Protein AF-0000000077874328 (afdb_homodimer)

Solvent-accessible surface area (backbone atoms only — not comparable to full-atom values): 28286 Å² total; per-residue (Å²): 129,82,72,70,46,71,46,78,42,67,50,40,63,88,40,41,66,60,52,53,53,50,43,64,73,72,39,84,64,56,68,52,71,66,48,48,51,25,42,26,64,53,54,83,26,50,45,38,25,31,25,40,60,59,56,61,94,85,52,72,69,39,79,43,29,40,36,34,30,30,79,38,52,29,89,78,41,96,56,42,81,51,36,25,76,74,45,77,42,89,77,28,25,27,34,36,51,69,48,75,50,60,41,75,94,58,57,94,67,55,56,68,58,53,50,50,50,52,51,50,52,53,42,53,68,37,80,51,20,30,32,39,34,39,74,40,55,66,82,45,55,70,59,53,50,50,42,48,74,71,65,30,41,80,77,45,79,40,78,54,48,41,73,48,71,82,38,67,35,39,22,34,34,34,40,36,66,28,72,81,35,41,62,46,66,48,71,64,48,47,48,50,48,50,49,49,49,46,50,51,50,49,51,51,52,51,52,51,52,53,53,52,49,55,55,53,54,58,53,58,63,59,64,66,66,69,67,69,70,70,78,76,78,76,77,77,82,76,80,83,68,89,74,85,91,82,72,89,136,127,83,74,70,47,72,45,77,42,68,51,41,62,87,42,41,68,60,52,54,54,50,43,63,72,71,40,84,65,55,67,53,70,66,48,48,51,24,42,27,63,52,53,82,25,50,46,38,26,33,26,39,60,58,56,60,94,85,51,72,68,39,80,43,28,39,34,34,30,32,78,39,50,29,89,78,42,94,57,43,81,51,36,24,76,75,46,76,40,88,75,29,26,28,35,36,50,69,50,76,52,58,42,74,93,60,57,93,67,55,56,69,60,53,52,50,51,52,49,51,52,53,42,53,69,36,80,51,19,28,31,39,34,39,75,39,56,66,82,45,55,71,58,54,52,50,41,46,74,68,64,31,41,79,75,47,77,41,78,52,48,42,76,48,72,82,37,68,37,39,23,33,34,35,39,35,67,27,73,81,36,41,61,45,65,48,72,64,47,48,49,49,49,51,50,51,49,47,50,52,49,49,52,51,52,51,52,52,54,53,52,53,50,54,56,53,54,58,54,58,62,56,63,63,66,68,65,64,68,71,74,79,75,72,86,70,84,70,87,77,77,71,85,79,79,85,85,77,134

Foldseek 3Di:
DPDFDKDKDAAAPVCLVLVQVQCVVWDLDHDDSVVSVCRRVVPQKTKMFIWGPPDPDPDDTHTFWMWIKGKAQLVPDPCVQFWEPCSVPPDAIEIEIDDIDGHPVCPPPCPRVVRVVVVQVVQQVDLRYFKYKYKDWPPPVVVVVVLVVVVWDFDDKAWQPDAGPNDGTIITMTMGTHNPIGGYQDPVRVVVVVVVVVVVVVVVVVVVVVVVVVVVVVVVVVVVPPPPPPPPDDDDDDPDDDDDDDDDD/DPDFDKDKDAAAPVCLVLVQVQCVVWDLDHDDSVVSVCRRVVPQKTKMFIWGPPDPDPDDTHTFWMWIKGKAQLVPDPCVQFWEPCSVPPDAIEIEIDDIDGHPVCPPPCPRVVRVVVVQVVQQVDLRYFKYKYKDFPPPVVVVVVLVVVVWDFDDKAWQPDAGPNDGTIITMTMGTHNPIGGYQDPVRVVVVVVVVVVVVVVVVVVVVVVVVVVVVVVVVVVVPPPPPPPPDDPPDDPPDDDDDDDDD

InterPro domains:
  IPR000182 GNAT domain [PF00583] (61-152)
  IPR000182 GNAT domain [PS51186] (6-179)
  IPR016181 Acyl-CoA N-acyltransferase [SSF55729] (3-179)
  IPR045141 N-alpha-acetyltransferase 60-like [PTHR14744] (3-238)

Sequence (498 aa):
MVNPKICYRPIRPSDFDSLEHIHVKLFPIRYESTFFQDVVNGRDIVSWGAVDSSQPHGQSDQLIGFVTVRIVLAKESEIVDMLGYDSSKSGQTLVYILTLGVVDSYRNHGIASSLIREVIKYASSIPTCRAVYLHVISYNNPAIYLYKKMSFKCIRRLQGFYLINGQQYDSYLFLYYVNGGRAPCSPLELLAAMLSYMRSGFKLVAAKLCKSEDRKMSRWSKCKESHSLVSVTHNKRNLAVEYTGYECVMVNPKICYRPIRPSDFDSLEHIHVKLFPIRYESTFFQDVVNGRDIVSWGAVDSSQPHGQSDQLIGFVTVRIVLAKESEIVDMLGYDSSKSGQTLVYILTLGVVDSYRNHGIASSLIREVIKYASSIPTCRAVYLHVISYNNPAIYLYKKMSFKCIRRLQGFYLINGQQYDSYLFLYYVNGGRAPCSPLELLAAMLSYMRSGFKLVAAKLCKSEDRKMSRWSKCKESHSLVSVTHNKRNLAVEYTGYECV

Organism: Lupinus albus (NCBI:txid3870)

Nearest PDB structures (foldseek):
  6tgx-assembly1_A  TM=9.698E-01  e=3.279E-27  Arabidopsis thaliana
  6th0-assembly1_A  TM=9.554E-01  e=1.810E-26  Arabidopsis thaliana
  6tgx-assembly2_B  TM=9.591E-01  e=5.882E-26  Arabidopsis thaliana
  6th0-assembly2_B  TM=9.396E-01  e=4.091E-24  Arabidopsis thaliana
  5hgz-assembly1_A  TM=8.499E-01  e=3.552E-19  Homo sapiens

Secondary structure (DSSP, 8-state):
-----EEEEE--GGGHHHHHHHHHHH-SS---HHHHHHHHHTSS-EEEEEEE--S-TTS--EEEEEEEEEEEEGGGSTTGGGS-GGGGSTT-EEEEEEEEEE-GGG-SSSHHHHHHHHHHHHHHHSTTEEEEEEEEETT-HHHHHHHHHTT-EEEEEEEEEEEETTEEEEEEEEEEE-TT--PPPPHHHHHHHHHHHHHHHHHHHHHHHHHHHHHHHHHHHHHTGGGGG--------------------/-----EEEEE--GGGHHHHHHHHHHH-SS---HHHHHHHHHTSS-EEEEEEE--S-TTS--EEEEEEEEEEEEGGGSTTGGGS-GGGGSTT-EEEEEEEEEE-GGG-SSSHHHHHHHHHHHHHHHSTTEEEEEEEEETT-HHHHHHHHHTTPEEEEEEEEEEEETTEEEEEEEEEEE-TT--PPPPHHHHHHHHHHHHHHHHHHHHHHHHHHHHHHHHHHHHHHHSGGG--------------------

Structure (mmCIF, N/CA/C/O backbone):
data_AF-0000000077874328-model_v1
#
loop_
_entity.id
_entity.type
_entity.pdbx_description
1 polymer 'N-alpha-acetyltransferase 60'
#
loop_
_atom_site.group_PDB
_atom_site.id
_atom_site.type_symbol
_atom_site.label_atom_id
_atom_site.label_alt_id
_atom_site.label_comp_id
_atom_site.label_asym_id
_atom_site.label_entity_id
_atom_site.label_seq_id
_atom_site.pdbx_PDB_ins_code
_atom_site.Cartn_x
_atom_site.Cartn_y
_atom_site.Cartn_z
_atom_site.occupancy
_atom_site.B_iso_or_equiv
_atom_site.auth_seq_id
_atom_site.auth_comp_id
_atom_site.auth_asym_id
_atom_site.auth_atom_id
_atom_site.pdbx_PDB_model_num
ATOM 1 N N . MET A 1 1 ? -21.094 -35.938 2.199 1 36.81 1 MET A N 1
ATOM 2 C CA . MET A 1 1 ? -20.797 -34.562 1.766 1 36.81 1 MET A CA 1
ATOM 3 C C . MET A 1 1 ? -20.094 -34.562 0.411 1 36.81 1 MET A C 1
ATOM 5 O O . MET A 1 1 ? -19.047 -35.188 0.249 1 36.81 1 MET A O 1
ATOM 9 N N . VAL A 1 2 ? -20.875 -34.5 -0.597 1 47.38 2 VAL A N 1
ATOM 10 C CA . VAL A 1 2 ? -20.328 -34.719 -1.934 1 47.38 2 VAL A CA 1
ATOM 11 C C . VAL A 1 2 ? -19.109 -33.781 -2.146 1 47.38 2 VAL A C 1
ATOM 13 O O . VAL A 1 2 ? -19.141 -32.625 -1.765 1 47.38 2 VAL A O 1
ATOM 16 N N . ASN A 1 3 ? -18.016 -34.312 -2.295 1 63.28 3 ASN A N 1
ATOM 17 C CA . ASN A 1 3 ? -16.781 -33.594 -2.578 1 63.28 3 ASN A CA 1
ATOM 18 C C . ASN A 1 3 ? -16.938 -32.656 -3.791 1 63.28 3 ASN A C 1
ATOM 20 O O . ASN A 1 3 ? -17.328 -33.125 -4.867 1 63.28 3 ASN A O 1
ATOM 24 N N . PRO A 1 4 ? -16.969 -31.406 -3.574 1 74.06 4 PRO A N 1
ATOM 25 C CA . PRO A 1 4 ? -17.172 -30.516 -4.715 1 74.06 4 PRO A CA 1
ATOM 26 C C . PRO A 1 4 ? -16.25 -30.828 -5.887 1 74.06 4 PRO A C 1
ATOM 28 O O . PRO A 1 4 ? -15.117 -31.281 -5.68 1 74.06 4 PRO A O 1
ATOM 31 N N . LYS A 1 5 ? -16.938 -31.062 -7.031 1 88.25 5 LYS A N 1
ATOM 32 C CA . LYS A 1 5 ? -16.141 -31.172 -8.25 1 88.25 5 LYS A CA 1
ATOM 33 C C . LYS A 1 5 ? -15.477 -29.828 -8.594 1 88.25 5 LYS A C 1
ATOM 35 O O . LYS A 1 5 ? -16.156 -28.875 -8.977 1 88.25 5 LYS A O 1
ATOM 40 N N . ILE A 1 6 ? -14.203 -29.797 -8.391 1 93.62 6 ILE A N 1
ATOM 41 C CA . ILE A 1 6 ? -13.469 -28.547 -8.625 1 93.62 6 ILE A CA 1
ATOM 42 C C . ILE A 1 6 ? -12.734 -28.625 -9.961 1 93.62 6 ILE A C 1
ATOM 44 O O . ILE A 1 6 ? -12.047 -29.609 -10.242 1 93.62 6 ILE A O 1
ATOM 48 N N . CYS A 1 7 ? -12.977 -27.672 -10.797 1 94.75 7 CYS A N 1
ATOM 49 C CA . CYS A 1 7 ? -12.281 -27.547 -12.078 1 94.75 7 CYS A CA 1
ATOM 50 C C . CYS A 1 7 ? -11.43 -26.281 -12.117 1 94.75 7 CYS A C 1
ATOM 52 O O . CYS A 1 7 ? -11.766 -25.281 -11.484 1 94.75 7 CYS A O 1
ATOM 54 N N . TYR A 1 8 ? -10.328 -26.391 -12.852 1 96.94 8 TYR A N 1
ATOM 55 C CA . TYR A 1 8 ? -9.43 -25.25 -13.016 1 96.94 8 TYR A CA 1
ATOM 56 C C . TYR A 1 8 ? -9.461 -24.719 -14.445 1 96.94 8 TYR A C 1
ATOM 58 O O . TYR A 1 8 ? -9.453 -25.5 -15.398 1 96.94 8 TYR A O 1
ATOM 66 N N . ARG A 1 9 ? -9.562 -23.438 -14.602 1 97.06 9 ARG A N 1
ATOM 67 C CA . ARG A 1 9 ? -9.625 -22.812 -15.914 1 97.06 9 ARG A CA 1
ATOM 68 C C . ARG A 1 9 ? -9.156 -21.359 -15.859 1 97.06 9 ARG A C 1
ATOM 70 O O . ARG A 1 9 ? -9.078 -20.781 -14.773 1 97.06 9 ARG A O 1
ATOM 77 N N . PRO A 1 10 ? -8.844 -20.781 -17.016 1 98.06 10 PRO A N 1
ATOM 78 C CA . PRO A 1 10 ? -8.602 -19.344 -17.031 1 98.06 10 PRO A CA 1
ATOM 79 C C . PRO A 1 10 ? -9.805 -18.531 -16.547 1 98.06 10 PRO A C 1
ATOM 81 O O . PRO A 1 10 ? -10.953 -18.969 -16.734 1 98.06 10 PRO A O 1
ATOM 84 N N . ILE A 1 11 ? -9.539 -17.453 -15.953 1 98.5 11 ILE A N 1
ATOM 85 C CA . ILE A 1 11 ? -10.602 -16.547 -15.547 1 98.5 11 ILE A CA 1
ATOM 86 C C . ILE A 1 11 ? -11.195 -15.852 -16.766 1 98.5 11 ILE A C 1
ATOM 88 O O . ILE A 1 11 ? -10.461 -15.477 -17.688 1 98.5 11 ILE A O 1
ATOM 92 N N . ARG A 1 12 ? -12.516 -15.688 -16.75 1 97.56 12 ARG A N 1
ATOM 93 C CA . ARG A 1 12 ? -13.242 -15.156 -17.891 1 97.56 12 ARG A CA 1
ATOM 94 C C . ARG A 1 12 ? -13.922 -13.836 -17.547 1 97.56 12 ARG A C 1
ATOM 96 O O . ARG A 1 12 ? -14.086 -13.5 -16.375 1 97.56 12 ARG A O 1
ATOM 103 N N . PRO A 1 13 ? -14.305 -13.055 -18.594 1 98 13 PRO A N 1
ATOM 104 C CA . PRO A 1 13 ? -14.984 -11.781 -18.344 1 98 13 PRO A CA 1
ATOM 105 C C . PRO A 1 13 ? -16.234 -11.938 -17.484 1 98 13 PRO A C 1
ATOM 107 O O . PRO A 1 13 ? -16.547 -11.055 -16.672 1 98 13 PRO A O 1
ATOM 110 N N . SER A 1 14 ? -16.844 -13.07 -17.547 1 96.88 14 SER A N 1
ATOM 111 C CA . SER A 1 14 ? -18.078 -13.297 -16.797 1 96.88 14 SER A CA 1
ATOM 112 C C . SER A 1 14 ? -17.781 -13.477 -15.305 1 96.88 14 SER A C 1
ATOM 114 O O . SER A 1 14 ? -18.688 -13.438 -14.477 1 96.88 14 SER A O 1
ATOM 116 N N . ASP A 1 15 ? -16.5 -13.578 -14.984 1 97.5 15 ASP A N 1
ATOM 117 C CA . ASP A 1 15 ? -16.109 -13.789 -13.594 1 97.5 15 ASP A CA 1
ATOM 118 C C . ASP A 1 15 ? -15.875 -12.453 -12.875 1 97.5 15 ASP A C 1
ATOM 120 O O . ASP A 1 15 ? -15.539 -12.43 -11.688 1 97.5 15 ASP A O 1
ATOM 124 N N . PHE A 1 16 ? -16.094 -11.359 -13.492 1 98.12 16 PHE A N 1
ATOM 125 C CA . PHE A 1 16 ? -15.703 -10.047 -13 1 98.12 16 PHE A CA 1
ATOM 126 C C . PHE A 1 16 ? -16.281 -9.797 -11.609 1 98.12 16 PHE A C 1
ATOM 128 O O . PHE A 1 16 ? -15.531 -9.539 -10.664 1 98.12 16 PHE A O 1
ATOM 135 N N . ASP A 1 17 ? -17.594 -9.898 -11.453 1 96.94 17 ASP A N 1
ATOM 136 C CA . ASP A 1 17 ? -18.25 -9.57 -10.195 1 96.94 17 ASP A CA 1
ATOM 137 C C . ASP A 1 17 ? -17.797 -10.516 -9.086 1 96.94 17 ASP A C 1
ATOM 139 O O . ASP A 1 17 ? -17.531 -10.078 -7.965 1 96.94 17 ASP A O 1
ATOM 143 N N . SER A 1 18 ? -17.719 -11.766 -9.398 1 96.75 18 SER A N 1
ATOM 144 C CA . SER A 1 18 ? -17.312 -12.766 -8.414 1 96.75 18 SER A CA 1
ATOM 145 C C . SER A 1 18 ? -15.867 -12.531 -7.965 1 96.75 18 SER A C 1
ATOM 147 O O . SER A 1 18 ? -15.562 -12.633 -6.773 1 96.75 18 SER A O 1
ATOM 149 N N . LEU A 1 19 ? -15.062 -12.219 -8.93 1 98.06 19 LEU A N 1
ATOM 150 C CA . LEU A 1 19 ? -13.656 -11.977 -8.633 1 98.06 19 LEU A CA 1
ATOM 151 C C . LEU A 1 19 ? -13.492 -10.781 -7.707 1 98.06 19 LEU A C 1
ATOM 153 O O . LEU A 1 19 ? -12.758 -10.852 -6.719 1 98.06 19 LEU A O 1
ATOM 157 N N . GLU A 1 20 ? -14.195 -9.75 -8.039 1 95.62 20 GLU A N 1
ATOM 158 C CA . GLU A 1 20 ? -14.141 -8.547 -7.211 1 95.62 20 GLU A CA 1
ATOM 159 C C . GLU A 1 20 ? -14.664 -8.812 -5.805 1 95.62 20 GLU A C 1
ATOM 161 O O . GLU A 1 20 ? -14.039 -8.43 -4.816 1 95.62 20 GLU A O 1
ATOM 166 N N . HIS A 1 21 ? -15.727 -9.492 -5.715 1 94.62 21 HIS A N 1
ATOM 167 C CA . HIS A 1 21 ? -16.359 -9.805 -4.438 1 94.62 21 HIS A CA 1
ATOM 168 C C . HIS A 1 21 ? -15.438 -10.648 -3.557 1 94.62 21 HIS A C 1
ATOM 170 O O . HIS A 1 21 ? -15.273 -10.359 -2.369 1 94.62 21 HIS A O 1
ATOM 176 N N . ILE A 1 22 ? -14.828 -11.602 -4.133 1 96.56 22 ILE A N 1
ATOM 177 C CA . ILE A 1 22 ? -13.969 -12.508 -3.373 1 96.56 22 ILE A CA 1
ATOM 178 C C . ILE A 1 22 ? -12.719 -11.758 -2.902 1 96.56 22 ILE A C 1
ATOM 180 O O . ILE A 1 22 ? -12.25 -11.977 -1.783 1 96.56 22 ILE A O 1
ATOM 184 N N . HIS A 1 23 ? -12.211 -10.883 -3.742 1 95.44 23 HIS A N 1
ATOM 185 C CA . HIS A 1 23 ? -11.031 -10.109 -3.365 1 95.44 23 HIS A CA 1
ATOM 186 C C . HIS A 1 23 ? -11.312 -9.234 -2.15 1 95.44 23 HIS A C 1
ATOM 188 O O . HIS A 1 23 ? -10.5 -9.164 -1.228 1 95.44 23 HIS A O 1
ATOM 194 N N . VAL A 1 24 ? -12.469 -8.648 -2.111 1 89.88 24 VAL A N 1
ATOM 195 C CA . VAL A 1 24 ? -12.844 -7.746 -1.027 1 89.88 24 VAL A CA 1
ATOM 196 C C . VAL A 1 24 ? -12.906 -8.516 0.288 1 89.88 24 VAL A C 1
ATOM 198 O O . VAL A 1 24 ? -12.516 -8 1.338 1 89.88 24 VAL A O 1
ATOM 201 N N . LYS A 1 25 ? -13.258 -9.688 0.211 1 91.69 25 LYS A N 1
ATOM 202 C CA . LYS A 1 25 ? -13.445 -10.508 1.402 1 91.69 25 LYS A CA 1
ATOM 203 C C . LYS A 1 25 ? -12.117 -11.102 1.876 1 91.69 25 LYS A C 1
ATOM 205 O O . LYS A 1 25 ? -11.898 -11.266 3.078 1 91.69 25 LYS A O 1
ATOM 210 N N . LEU A 1 26 ? -11.242 -11.344 0.948 1 94.25 26 LEU A N 1
ATOM 211 C CA . LEU A 1 26 ? -10.086 -12.164 1.271 1 94.25 26 LEU A CA 1
ATOM 212 C C . LEU A 1 26 ? -8.875 -11.297 1.59 1 94.25 26 LEU A C 1
ATOM 214 O O . LEU A 1 26 ? -7.965 -11.727 2.307 1 94.25 26 LEU A O 1
ATOM 218 N N . PHE A 1 27 ? -8.82 -10.078 1.023 1 92.38 27 PHE A N 1
ATOM 219 C CA . PHE A 1 27 ? -7.586 -9.312 1.12 1 92.38 27 PHE A CA 1
ATOM 220 C C . PHE A 1 27 ? -7.812 -8.008 1.873 1 92.38 27 PHE A C 1
ATOM 222 O O . PHE A 1 27 ? -8.82 -7.332 1.658 1 92.38 27 PHE A O 1
ATOM 229 N N . PRO A 1 28 ? -6.812 -7.699 2.633 1 86.06 28 PRO A N 1
ATOM 230 C CA . PRO A 1 28 ? -6.902 -6.395 3.295 1 86.06 28 PRO A CA 1
ATOM 231 C C . PRO A 1 28 ? -6.477 -5.242 2.389 1 86.06 28 PRO A C 1
ATOM 233 O O . PRO A 1 28 ? -6.633 -4.074 2.754 1 86.06 28 PRO A O 1
ATOM 236 N N . ILE A 1 29 ? -5.879 -5.633 1.261 1 83.38 29 ILE A N 1
ATOM 237 C CA . ILE A 1 29 ? -5.5 -4.652 0.248 1 83.38 29 ILE A CA 1
ATOM 238 C C . ILE A 1 29 ? -6.59 -4.562 -0.816 1 83.38 29 ILE A C 1
ATOM 240 O O . ILE A 1 29 ? -7.043 -5.582 -1.341 1 83.38 29 ILE A O 1
ATOM 244 N N . ARG A 1 30 ? -7.031 -3.455 -1.049 1 78.5 30 ARG A N 1
ATOM 245 C CA . ARG A 1 30 ? -8.102 -3.311 -2.033 1 78.5 30 ARG A CA 1
ATOM 246 C C . ARG A 1 30 ? -7.527 -3.115 -3.434 1 78.5 30 ARG A C 1
ATOM 248 O O . ARG A 1 30 ? -6.559 -2.379 -3.617 1 78.5 30 ARG A O 1
ATOM 255 N N . TYR A 1 31 ? -8.047 -3.713 -4.348 1 88.75 31 TYR A N 1
ATOM 256 C CA . TYR A 1 31 ? -7.762 -3.627 -5.773 1 88.75 31 TYR A CA 1
ATOM 257 C C . TYR A 1 31 ? -8.859 -2.869 -6.508 1 88.75 31 TYR A C 1
ATOM 259 O O . TYR A 1 31 ? -10.047 -3.066 -6.234 1 88.75 31 TYR A O 1
ATOM 267 N N . GLU A 1 32 ? -8.469 -2.033 -7.402 1 85.75 32 GLU A N 1
ATOM 268 C CA . GLU A 1 32 ? -9.43 -1.219 -8.141 1 85.75 32 GLU A CA 1
ATOM 269 C C . GLU A 1 32 ? -10.117 -2.029 -9.234 1 85.75 32 GLU A C 1
ATOM 271 O O . GLU A 1 32 ? -9.617 -3.082 -9.641 1 85.75 32 GLU A O 1
ATOM 276 N N . SER A 1 33 ? -11.164 -1.411 -9.719 1 90.69 33 SER A N 1
ATOM 277 C CA . SER A 1 33 ? -11.93 -2.07 -10.773 1 90.69 33 SER A CA 1
ATOM 278 C C . SER A 1 33 ? -11.062 -2.324 -12.008 1 90.69 33 SER A C 1
ATOM 280 O O . SER A 1 33 ? -11.234 -3.326 -12.695 1 90.69 33 SER A O 1
ATOM 282 N N . THR A 1 34 ? -10.109 -1.505 -12.281 1 91.38 34 THR A N 1
ATOM 283 C CA . THR A 1 34 ? -9.234 -1.649 -13.438 1 91.38 34 THR A CA 1
ATOM 284 C C . THR A 1 34 ? -8.398 -2.922 -13.328 1 91.38 34 THR A C 1
ATOM 286 O O . THR A 1 34 ? -8.094 -3.562 -14.336 1 91.38 34 THR A O 1
ATOM 289 N N . PHE A 1 35 ? -8.062 -3.254 -12.164 1 94.81 35 PHE A N 1
ATOM 290 C CA . PHE A 1 35 ? -7.328 -4.496 -11.945 1 94.81 35 PHE A CA 1
ATOM 291 C C . PHE A 1 35 ? -8.141 -5.695 -12.406 1 94.81 35 PHE A C 1
ATOM 293 O O . PHE A 1 35 ? -7.645 -6.539 -13.156 1 94.81 35 PHE A O 1
ATOM 300 N N . PHE A 1 36 ? -9.375 -5.695 -12 1 97.44 36 PHE A N 1
ATOM 301 C CA . PHE A 1 36 ? -10.234 -6.828 -12.328 1 97.44 36 PHE A CA 1
ATOM 302 C C . PHE A 1 36 ? -10.555 -6.855 -13.82 1 97.44 36 PHE A C 1
ATOM 304 O O . PHE A 1 36 ? -10.656 -7.93 -14.414 1 97.44 36 PHE A O 1
ATOM 311 N N . GLN A 1 37 ? -10.648 -5.695 -14.32 1 97.56 37 GLN A N 1
ATOM 312 C CA . GLN A 1 37 ? -10.82 -5.613 -15.766 1 97.56 37 GLN A CA 1
ATOM 313 C C . GLN A 1 37 ? -9.633 -6.215 -16.5 1 97.56 37 GLN A C 1
ATOM 315 O O . GLN A 1 37 ? -9.805 -6.941 -17.484 1 97.56 37 GLN A O 1
ATOM 320 N N . ASP A 1 38 ? -8.484 -5.922 -16.062 1 97.69 38 ASP A N 1
ATOM 321 C CA . ASP A 1 38 ? -7.273 -6.461 -16.672 1 97.69 38 ASP A CA 1
ATOM 322 C C . ASP A 1 38 ? -7.219 -7.98 -16.531 1 97.69 38 ASP A C 1
ATOM 324 O O . ASP A 1 38 ? -6.848 -8.688 -17.469 1 97.69 38 ASP A O 1
ATOM 328 N N . VAL A 1 39 ? -7.672 -8.43 -15.391 1 98.62 39 VAL A N 1
ATOM 329 C CA . VAL A 1 39 ? -7.625 -9.867 -15.125 1 98.62 39 VAL A CA 1
ATOM 330 C C . VAL A 1 39 ? -8.586 -10.594 -16.062 1 98.62 39 VAL A C 1
ATOM 332 O O . VAL A 1 39 ? -8.188 -11.5 -16.797 1 98.62 39 VAL A O 1
ATOM 335 N N . VAL A 1 40 ? -9.789 -10.156 -16.109 1 98.62 40 VAL A N 1
ATOM 336 C CA . VAL A 1 40 ? -10.82 -10.93 -16.781 1 98.62 40 VAL A CA 1
ATOM 337 C C . VAL A 1 40 ? -10.641 -10.812 -18.297 1 98.62 40 VAL A C 1
ATOM 339 O O . VAL A 1 40 ? -11.148 -11.641 -19.047 1 98.62 40 VAL A O 1
ATOM 342 N N . ASN A 1 41 ? -9.852 -9.82 -18.688 1 98.25 41 ASN A N 1
ATOM 343 C CA . ASN A 1 41 ? -9.648 -9.641 -20.125 1 98.25 41 ASN A CA 1
ATOM 344 C C . ASN A 1 41 ? -8.242 -10.07 -20.547 1 98.25 41 ASN A C 1
ATOM 346 O O . ASN A 1 41 ? -7.887 -9.969 -21.719 1 98.25 41 ASN A O 1
ATOM 350 N N . GLY A 1 42 ? -7.527 -10.5 -19.703 1 97.25 42 GLY A N 1
ATOM 351 C CA . GLY A 1 42 ? -6.191 -10.992 -20 1 97.25 42 GLY A CA 1
ATOM 352 C C . GLY A 1 42 ? -5.258 -9.898 -20.5 1 97.25 42 GLY A C 1
ATOM 353 O O . GLY A 1 42 ? -4.492 -10.109 -21.453 1 97.25 42 GLY A O 1
ATOM 354 N N . ARG A 1 43 ? -5.449 -8.742 -19.922 1 96.62 43 ARG A N 1
ATOM 355 C CA . ARG A 1 43 ? -4.586 -7.625 -20.281 1 96.62 43 ARG A CA 1
ATOM 356 C C . ARG A 1 43 ? -3.383 -7.527 -19.344 1 96.62 43 ARG A C 1
ATOM 358 O O . ARG A 1 43 ? -3.49 -7 -18.25 1 96.62 43 ARG A O 1
ATOM 365 N N . ASP A 1 44 ? -2.238 -8.031 -19.703 1 95.19 44 ASP A N 1
ATOM 366 C CA . ASP A 1 44 ? -0.974 -7.969 -18.969 1 95.19 44 ASP A CA 1
ATOM 367 C C . ASP A 1 44 ? -1.023 -8.828 -17.703 1 95.19 44 ASP A C 1
ATOM 369 O O . ASP A 1 44 ? -0.149 -8.719 -16.844 1 95.19 44 ASP A O 1
ATOM 373 N N . ILE A 1 45 ? -2.113 -9.492 -17.562 1 97.94 45 ILE A N 1
ATOM 374 C CA . ILE A 1 45 ? -2.277 -10.391 -16.422 1 97.94 45 ILE A CA 1
ATOM 375 C C . ILE A 1 45 ? -2.781 -11.742 -16.906 1 97.94 45 ILE A C 1
ATOM 377 O O . ILE A 1 45 ? -3.695 -11.82 -17.734 1 97.94 45 ILE A O 1
ATOM 381 N N . VAL A 1 46 ? -2.137 -12.75 -16.469 1 98.5 46 VAL A N 1
ATOM 382 C CA . VAL A 1 46 ? -2.574 -14.133 -16.672 1 98.5 46 VAL A CA 1
ATOM 383 C C . VAL A 1 46 ? -3.193 -14.68 -15.391 1 98.5 46 VAL A C 1
ATOM 385 O O . VAL A 1 46 ? -2.744 -14.352 -14.289 1 98.5 46 VAL A O 1
ATOM 388 N N . SER A 1 47 ? -4.293 -15.469 -15.555 1 98.88 47 SER A N 1
ATOM 389 C CA . SER A 1 47 ? -4.988 -15.891 -14.336 1 98.88 47 SER A CA 1
ATOM 390 C C . SER A 1 47 ? -5.652 -17.25 -14.523 1 98.88 47 SER A C 1
ATOM 392 O O . SER A 1 47 ? -5.98 -17.641 -15.648 1 98.88 47 SER A O 1
ATOM 394 N N . TRP A 1 48 ? -5.785 -17.953 -13.445 1 98.81 48 TRP A N 1
ATOM 395 C CA . TRP A 1 48 ? -6.555 -19.188 -13.367 1 98.81 48 TRP A CA 1
ATOM 396 C C . TRP A 1 48 ? -7.527 -19.141 -12.195 1 98.81 48 TRP A C 1
ATOM 398 O O . TRP A 1 48 ? -7.215 -18.594 -11.141 1 98.81 48 TRP A O 1
ATOM 408 N N . GLY A 1 49 ? -8.641 -19.719 -12.43 1 98.5 49 GLY A N 1
ATOM 409 C CA . GLY A 1 49 ? -9.648 -19.875 -11.391 1 98.5 49 GLY A CA 1
ATOM 410 C C . GLY A 1 49 ? -9.961 -21.312 -11.062 1 98.5 49 GLY A C 1
ATOM 411 O O . GLY A 1 49 ? -9.836 -22.203 -11.914 1 98.5 49 GLY A O 1
ATOM 412 N N . ALA A 1 50 ? -10.242 -21.578 -9.812 1 98.06 50 ALA A N 1
ATOM 413 C CA . ALA A 1 50 ? -10.891 -22.812 -9.375 1 98.06 50 ALA A CA 1
ATOM 414 C C . ALA A 1 50 ? -12.406 -22.625 -9.281 1 98.06 50 ALA A C 1
ATOM 416 O O . ALA A 1 50 ? -12.883 -21.703 -8.625 1 98.06 50 ALA A O 1
ATOM 417 N N . VAL A 1 51 ? -13.141 -23.5 -9.898 1 96.5 51 VAL A N 1
ATOM 418 C CA . VAL A 1 51 ? -14.586 -23.344 -9.977 1 96.5 51 VAL A CA 1
ATOM 419 C C . VAL A 1 51 ? -15.266 -24.609 -9.445 1 96.5 51 VAL A C 1
ATOM 421 O O . VAL A 1 51 ? -14.836 -25.719 -9.75 1 96.5 51 VAL A O 1
ATOM 424 N N . ASP A 1 52 ? -16.25 -24.328 -8.594 1 94.38 52 ASP A N 1
ATOM 425 C CA . ASP A 1 52 ? -17.094 -25.422 -8.133 1 94.38 52 ASP A CA 1
ATOM 426 C C . ASP A 1 52 ? -18.219 -25.703 -9.133 1 94.38 52 ASP A C 1
ATOM 428 O O . ASP A 1 52 ? -19.141 -24.891 -9.273 1 94.38 52 ASP A O 1
ATOM 432 N N . SER A 1 53 ? -18.094 -26.812 -9.773 1 86.06 53 SER A N 1
ATOM 433 C CA . SER A 1 53 ? -19.062 -27.156 -10.805 1 86.06 53 SER A CA 1
ATOM 434 C C . SER A 1 53 ? -20.109 -28.156 -10.281 1 86.06 53 SER A C 1
ATOM 436 O O . SER A 1 53 ? -20.812 -28.781 -11.062 1 86.06 53 SER A O 1
ATOM 438 N N . SER A 1 54 ? -20.062 -28.344 -9 1 79.56 54 SER A N 1
ATOM 439 C CA . SER A 1 54 ? -21 -29.312 -8.43 1 79.56 54 SER A CA 1
ATOM 440 C C . SER A 1 54 ? -22.422 -28.781 -8.422 1 79.56 54 SER A C 1
ATOM 442 O O . SER A 1 54 ? -23.391 -29.531 -8.25 1 79.56 54 SER A O 1
ATOM 444 N N . GLN A 1 55 ? -22.516 -27.453 -8.5 1 66.38 55 GLN A N 1
ATOM 445 C CA . GLN A 1 55 ? -23.875 -26.922 -8.375 1 66.38 55 GLN A CA 1
ATOM 446 C C . GLN A 1 55 ? -24.75 -27.375 -9.539 1 66.38 55 GLN A C 1
ATOM 448 O O . GLN A 1 55 ? -24.266 -27.562 -10.656 1 66.38 55 GLN A O 1
ATOM 453 N N . PRO A 1 56 ? -26.016 -27.812 -9.023 1 61 56 PRO A N 1
ATOM 454 C CA . PRO A 1 56 ? -26.938 -28.375 -10.016 1 61 56 PRO A CA 1
ATOM 455 C C . PRO A 1 56 ? -26.969 -27.562 -11.312 1 61 56 PRO A C 1
ATOM 457 O O . PRO A 1 56 ? -26.547 -26.406 -11.328 1 61 56 PRO A O 1
ATOM 460 N N . HIS A 1 57 ? -27.547 -28.219 -12.352 1 54.81 57 HIS A N 1
ATOM 461 C CA . HIS A 1 57 ? -27.734 -27.719 -13.703 1 54.81 57 HIS A CA 1
ATOM 462 C C . HIS A 1 57 ? -28.469 -26.375 -13.703 1 54.81 57 HIS A C 1
ATOM 464 O O . HIS A 1 57 ? -29.516 -26.234 -13.086 1 54.81 57 HIS A O 1
ATOM 470 N N . GLY A 1 58 ? -27.781 -25.281 -14.094 1 55.94 58 GLY A N 1
ATOM 471 C CA . GLY A 1 58 ? -28.391 -23.969 -14.227 1 55.94 58 GLY A CA 1
ATOM 472 C C . GLY A 1 58 ? -27.672 -22.906 -13.414 1 55.94 58 GLY A C 1
ATOM 473 O O . GLY A 1 58 ? -27.875 -21.703 -13.617 1 55.94 58 GLY A O 1
ATOM 474 N N . GLN A 1 59 ? -27.109 -23.516 -12.336 1 60.22 59 GLN A N 1
ATOM 475 C CA . GLN A 1 59 ? -26.422 -22.469 -11.578 1 60.22 59 GLN A CA 1
ATOM 476 C C . GLN A 1 59 ? -24.984 -22.297 -12.031 1 60.22 59 GLN A C 1
ATOM 478 O O . GLN A 1 59 ? -24.328 -23.281 -12.406 1 60.22 59 GLN A O 1
ATOM 483 N N . SER A 1 60 ? -24.688 -21.188 -12.359 1 63.88 60 SER A N 1
ATOM 484 C CA . SER A 1 60 ? -23.391 -20.812 -12.945 1 63.88 60 SER A CA 1
ATOM 485 C C . SER A 1 60 ? -22.234 -21.266 -12.062 1 63.88 60 SER A C 1
ATOM 487 O O . SER A 1 60 ? -22.391 -21.391 -10.844 1 63.88 60 SER A O 1
ATOM 489 N N . ASP A 1 61 ? -21.219 -21.812 -12.617 1 82 61 ASP A N 1
ATOM 490 C CA . ASP A 1 61 ? -19.922 -22.109 -12.031 1 82 61 ASP A CA 1
ATOM 491 C C . ASP A 1 61 ? -19.5 -21.016 -11.047 1 82 61 ASP A C 1
ATOM 493 O O . ASP A 1 61 ? -19.656 -19.828 -11.328 1 82 61 ASP A O 1
ATOM 497 N N . GLN A 1 62 ? -19.375 -21.547 -9.797 1 91.19 62 GLN A N 1
ATOM 498 C CA . GLN A 1 62 ? -18.984 -20.578 -8.773 1 91.19 62 GLN A CA 1
ATOM 499 C C . GLN A 1 62 ? -17.469 -20.5 -8.641 1 91.19 62 GLN A C 1
ATOM 501 O O . GLN A 1 62 ? -16.797 -21.516 -8.43 1 91.19 62 GLN A O 1
ATOM 506 N N . LEU A 1 63 ? -16.953 -19.359 -8.828 1 96.88 63 LEU A N 1
ATOM 507 C CA . LEU A 1 63 ? -15.523 -19.125 -8.602 1 96.88 63 LEU A CA 1
ATOM 508 C C . LEU A 1 63 ? -15.18 -19.219 -7.121 1 96.88 63 LEU A C 1
ATOM 510 O O . LEU A 1 63 ? -15.719 -18.453 -6.309 1 96.88 63 LEU A O 1
ATOM 514 N N . ILE A 1 64 ? -14.297 -20.172 -6.746 1 97.25 64 ILE A N 1
ATOM 515 C CA . ILE A 1 64 ? -14.039 -20.406 -5.328 1 97.25 64 ILE A CA 1
ATOM 516 C C . ILE A 1 64 ? -12.562 -20.172 -5.023 1 97.25 64 ILE A C 1
ATOM 518 O O . ILE A 1 64 ? -12.141 -20.203 -3.863 1 97.25 64 ILE A O 1
ATOM 522 N N . GLY A 1 65 ? -11.742 -19.969 -5.984 1 98.44 65 GLY A N 1
ATOM 523 C CA . GLY A 1 65 ? -10.328 -19.656 -5.867 1 98.44 65 GLY A CA 1
ATOM 524 C C . GLY A 1 65 ? -9.742 -19.062 -7.129 1 98.44 65 GLY A C 1
ATOM 525 O O . GLY A 1 65 ? -10.352 -19.125 -8.195 1 98.44 65 GLY A O 1
ATOM 526 N N . PHE A 1 66 ? -8.594 -18.453 -6.965 1 98.88 66 PHE A N 1
ATOM 527 C CA . PHE A 1 66 ? -7.977 -17.797 -8.117 1 98.88 66 PHE A CA 1
ATOM 528 C C . PHE A 1 66 ? -6.492 -17.547 -7.867 1 98.88 66 PHE A C 1
ATOM 530 O O . PHE A 1 66 ? -6.043 -17.562 -6.719 1 98.88 66 PHE A O 1
ATOM 537 N N . VAL A 1 67 ? -5.758 -17.359 -8.922 1 98.94 67 VAL A N 1
ATOM 538 C CA . VAL A 1 67 ? -4.402 -16.812 -8.914 1 98.94 67 VAL A CA 1
ATOM 539 C C . VAL A 1 67 ? -4.219 -15.859 -10.094 1 98.94 67 VAL A C 1
ATOM 541 O O . VAL A 1 67 ? -4.727 -16.125 -11.188 1 98.94 67 VAL A O 1
ATOM 544 N N . THR A 1 68 ? -3.559 -14.742 -9.875 1 98.81 68 THR A N 1
ATOM 545 C CA . THR A 1 68 ? -3.229 -13.773 -10.914 1 98.81 68 THR A CA 1
ATOM 546 C C . THR A 1 68 ? -1.724 -13.523 -10.961 1 98.81 68 THR A C 1
ATOM 548 O O . THR A 1 68 ? -1.069 -13.461 -9.914 1 98.81 68 THR A O 1
ATOM 551 N N . VAL A 1 69 ? -1.16 -13.445 -12.188 1 98.69 69 VAL A N 1
ATOM 552 C CA . VAL A 1 69 ? 0.283 -13.273 -12.32 1 98.69 69 VAL A CA 1
ATOM 553 C C . VAL A 1 69 ? 0.585 -12.289 -13.445 1 98.69 69 VAL A C 1
ATOM 555 O O . VAL A 1 69 ? -0.254 -12.062 -14.32 1 98.69 69 VAL A O 1
ATOM 558 N N . ARG A 1 70 ? 1.771 -11.773 -13.414 1 97.88 70 ARG A N 1
ATOM 559 C CA . ARG A 1 70 ? 2.297 -10.945 -14.492 1 97.88 70 ARG A CA 1
ATOM 560 C C . ARG A 1 70 ? 3.73 -11.336 -14.836 1 97.88 70 ARG A C 1
ATOM 562 O O . ARG A 1 70 ? 4.484 -11.773 -13.969 1 97.88 70 ARG A O 1
ATOM 569 N N . ILE A 1 71 ? 4.043 -11.211 -16.094 1 97.5 71 ILE A N 1
ATOM 570 C CA . ILE A 1 71 ? 5.422 -11.383 -16.531 1 97.5 71 ILE A CA 1
ATOM 571 C C . ILE A 1 71 ? 6.184 -10.07 -16.375 1 97.5 71 ILE A C 1
ATOM 573 O O . ILE A 1 71 ? 5.68 -9.008 -16.734 1 97.5 71 ILE A O 1
ATOM 577 N N . VAL A 1 72 ? 7.383 -10.219 -15.82 1 95.12 72 VAL A N 1
ATOM 578 C CA . VAL A 1 72 ? 8.211 -9.031 -15.617 1 95.12 72 VAL A CA 1
ATOM 579 C C . VAL A 1 72 ? 9.609 -9.273 -16.172 1 95.12 72 VAL A C 1
ATOM 581 O O . VAL A 1 72 ? 10.125 -10.391 -16.109 1 95.12 72 VAL A O 1
ATOM 584 N N . LEU A 1 73 ? 10.18 -8.188 -16.719 1 94.56 73 LEU A N 1
ATOM 585 C CA . LEU A 1 73 ? 11.586 -8.281 -17.109 1 94.56 73 LEU A CA 1
ATOM 586 C C . LEU A 1 73 ? 12.477 -8.352 -15.875 1 94.56 73 LEU A C 1
ATOM 588 O O . LEU A 1 73 ? 12.312 -7.562 -14.938 1 94.56 73 LEU A O 1
ATOM 592 N N . ALA A 1 74 ? 13.375 -9.25 -15.898 1 93.38 74 ALA A N 1
ATOM 593 C CA . ALA A 1 74 ? 14.266 -9.445 -14.75 1 93.38 74 ALA A CA 1
ATOM 594 C C . ALA A 1 74 ? 15.016 -8.156 -14.422 1 93.38 74 ALA A C 1
ATOM 596 O O . ALA A 1 74 ? 15.117 -7.773 -13.25 1 93.38 74 ALA A O 1
ATOM 597 N N . LYS A 1 75 ? 15.469 -7.465 -15.406 1 88.38 75 LYS A N 1
ATOM 598 C CA . LYS A 1 75 ? 16.281 -6.266 -15.219 1 88.38 75 LYS A CA 1
ATOM 599 C C . LYS A 1 75 ? 15.469 -5.168 -14.531 1 88.38 75 LYS A C 1
ATOM 601 O O . LYS A 1 75 ? 16.047 -4.242 -13.945 1 88.38 75 LYS A O 1
ATOM 606 N N . GLU A 1 76 ? 14.133 -5.285 -14.547 1 87.06 76 GLU A N 1
ATOM 607 C CA . GLU A 1 76 ? 13.242 -4.281 -13.961 1 87.06 76 GLU A CA 1
ATOM 608 C C . GLU A 1 76 ? 12.688 -4.758 -12.625 1 87.06 76 GLU A C 1
ATOM 610 O O . GLU A 1 76 ? 11.898 -4.055 -11.992 1 87.06 76 GLU A O 1
ATOM 615 N N . SER A 1 77 ? 13.109 -5.895 -12.234 1 89.31 77 SER A N 1
ATOM 616 C CA . SER A 1 77 ? 12.547 -6.488 -11.023 1 89.31 77 SER A CA 1
ATOM 617 C C . SER A 1 77 ? 13.414 -6.18 -9.805 1 89.31 77 SER A C 1
ATOM 619 O O . SER A 1 77 ? 14.602 -5.891 -9.938 1 89.31 77 SER A O 1
ATOM 621 N N . GLU A 1 78 ? 12.828 -6.281 -8.641 1 87.81 78 GLU A N 1
ATOM 622 C CA . GLU A 1 78 ? 13.531 -6.039 -7.383 1 87.81 78 GLU A CA 1
ATOM 623 C C . GLU A 1 78 ? 14.398 -7.234 -6.996 1 87.81 78 GLU A C 1
ATOM 625 O O . GLU A 1 78 ? 15.141 -7.176 -6.016 1 87.81 78 GLU A O 1
ATOM 630 N N . ILE A 1 79 ? 14.289 -8.32 -7.785 1 89 79 ILE A N 1
ATOM 631 C CA . ILE A 1 79 ? 15.023 -9.508 -7.363 1 89 79 ILE A CA 1
ATOM 632 C C . ILE A 1 79 ? 16.094 -9.852 -8.398 1 89 79 ILE A C 1
ATOM 634 O O . ILE A 1 79 ? 16.547 -11 -8.477 1 89 79 ILE A O 1
ATOM 638 N N . VAL A 1 80 ? 16.469 -8.938 -9.156 1 87 80 VAL A N 1
ATOM 639 C CA . VAL A 1 80 ? 17.469 -9.172 -10.195 1 87 80 VAL A CA 1
ATOM 640 C C . VAL A 1 80 ? 18.75 -9.688 -9.562 1 87 80 VAL A C 1
ATOM 642 O O . VAL A 1 80 ? 19.453 -10.508 -10.148 1 87 80 VAL A O 1
ATOM 645 N N . ASP A 1 81 ? 19.031 -9.219 -8.414 1 87.12 81 ASP A N 1
ATOM 646 C CA . ASP A 1 81 ? 20.266 -9.586 -7.73 1 87.12 81 ASP A CA 1
ATOM 647 C C . ASP A 1 81 ? 20.203 -11.016 -7.203 1 87.12 81 ASP A C 1
ATOM 649 O O . ASP A 1 81 ? 21.203 -11.555 -6.719 1 87.12 81 ASP A O 1
ATOM 653 N N . MET A 1 82 ? 19.078 -11.602 -7.301 1 90.62 82 MET A N 1
ATOM 654 C CA . MET A 1 82 ? 18.891 -12.969 -6.828 1 90.62 82 MET A CA 1
ATOM 655 C C . MET A 1 82 ? 19.031 -13.961 -7.98 1 90.62 82 MET A C 1
ATOM 657 O O . MET A 1 82 ? 18.891 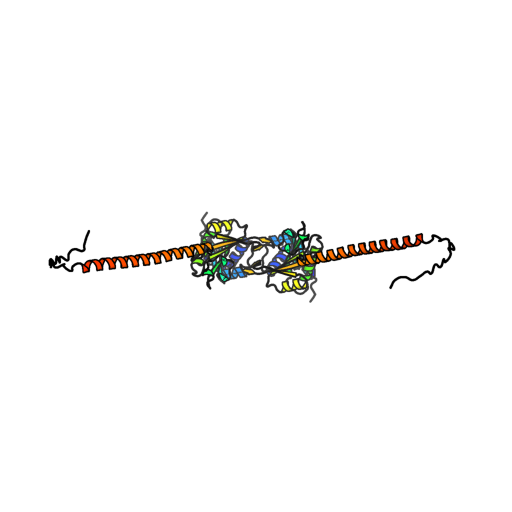-15.172 -7.781 1 90.62 82 MET A O 1
ATOM 661 N N . LEU A 1 83 ? 19.312 -13.398 -9.078 1 90.06 83 LEU A N 1
ATOM 662 C CA . LEU A 1 83 ? 19.438 -14.234 -10.266 1 90.06 83 LEU A CA 1
ATOM 663 C C . LEU A 1 83 ? 20.906 -14.367 -10.688 1 90.06 83 LEU A C 1
ATOM 665 O O . LEU A 1 83 ? 21.688 -13.438 -10.5 1 90.06 83 LEU A O 1
ATOM 669 N N . GLY A 1 84 ? 21.266 -15.484 -11.125 1 80.94 84 GLY A N 1
ATOM 670 C CA . GLY A 1 84 ? 22.625 -15.742 -11.562 1 80.94 84 GLY A CA 1
ATOM 671 C C . GLY A 1 84 ? 23.094 -14.82 -12.672 1 80.94 84 GLY A C 1
ATOM 672 O O . GLY A 1 84 ? 22.281 -14.102 -13.266 1 80.94 84 GLY A O 1
ATOM 673 N N . TYR A 1 85 ? 24.391 -14.742 -12.82 1 66.38 85 TYR A N 1
ATOM 674 C CA . TYR A 1 85 ? 25.125 -13.797 -13.648 1 66.38 85 TYR A CA 1
ATOM 675 C C . TYR A 1 85 ? 24.562 -13.758 -15.062 1 66.38 85 TYR A C 1
ATOM 677 O O . TYR A 1 85 ? 24.531 -12.703 -15.695 1 66.38 85 TYR A O 1
ATOM 685 N N . ASP A 1 86 ? 24.203 -14.789 -15.539 1 63.16 86 ASP A N 1
ATOM 686 C CA . ASP A 1 86 ? 23.719 -14.75 -16.906 1 63.16 86 ASP A CA 1
ATOM 687 C C . ASP A 1 86 ? 22.375 -14.023 -17 1 63.16 86 ASP A C 1
ATOM 689 O O . ASP A 1 86 ? 21.859 -13.812 -18.094 1 63.16 86 ASP A O 1
ATOM 693 N N . SER A 1 87 ? 21.922 -13.711 -15.852 1 57.94 87 SER A N 1
ATOM 694 C CA . SER A 1 87 ? 20.547 -13.219 -15.812 1 57.94 87 SER A CA 1
ATOM 695 C C . SER A 1 87 ? 20.484 -11.742 -16.203 1 57.94 87 SER A C 1
ATOM 697 O O . SER A 1 87 ? 19.406 -11.227 -16.516 1 57.94 87 SER A O 1
ATOM 699 N N . SER A 1 88 ? 21.703 -11.117 -15.992 1 55.59 88 SER A N 1
ATOM 700 C CA . SER A 1 88 ? 21.719 -9.734 -16.453 1 55.59 88 SER A CA 1
ATOM 701 C C . SER A 1 88 ? 21.656 -9.664 -17.984 1 55.59 88 SER A C 1
ATOM 703 O O . SER A 1 88 ? 21.531 -8.578 -18.547 1 55.59 88 SER A O 1
ATOM 705 N N . LYS A 1 89 ? 21.797 -10.984 -18.547 1 60.25 89 LYS A N 1
ATOM 706 C CA . LYS A 1 89 ? 21.672 -10.945 -20 1 60.25 89 LYS A CA 1
ATOM 707 C C . LYS A 1 89 ? 20.297 -10.438 -20.406 1 60.25 89 LYS A C 1
ATOM 709 O O . LYS A 1 89 ? 19.312 -10.641 -19.703 1 60.25 89 LYS A O 1
ATOM 714 N N . SER A 1 90 ? 20.25 -9.719 -21.375 1 67.31 90 SER A N 1
ATOM 715 C CA . SER A 1 90 ? 19.156 -8.992 -22 1 67.31 90 SER A CA 1
ATOM 716 C C . SER A 1 90 ? 17.969 -9.906 -22.281 1 67.31 90 SER A C 1
ATOM 718 O O . SER A 1 90 ? 18.156 -11.031 -22.75 1 67.31 90 SER A O 1
ATOM 720 N N . GLY A 1 91 ? 16.812 -9.891 -21.422 1 88.12 91 GLY A N 1
ATOM 721 C CA . GLY A 1 91 ? 15.562 -10.461 -21.906 1 88.12 91 GLY A CA 1
ATOM 722 C C . GLY A 1 91 ? 14.969 -11.5 -20.969 1 88.12 91 GLY A C 1
ATOM 723 O O . GLY A 1 91 ? 13.961 -12.125 -21.281 1 88.12 91 GLY A O 1
ATOM 724 N N . GLN A 1 92 ? 15.758 -11.758 -19.906 1 93.5 92 GLN A N 1
ATOM 725 C CA . GLN A 1 92 ? 15.195 -12.703 -18.953 1 93.5 92 GLN A CA 1
ATOM 726 C C . GLN A 1 92 ? 13.922 -12.141 -18.312 1 93.5 92 GLN A C 1
ATOM 728 O O . GLN A 1 92 ? 13.789 -10.93 -18.141 1 93.5 92 GLN A O 1
ATOM 733 N N . THR A 1 93 ? 13.047 -13.148 -18.031 1 96.69 93 THR A N 1
ATOM 734 C CA . THR A 1 93 ? 11.766 -12.75 -17.469 1 96.69 93 THR A CA 1
ATOM 735 C C . THR A 1 93 ? 11.508 -13.461 -16.156 1 96.69 93 THR A C 1
ATOM 737 O O . THR A 1 93 ? 12.234 -14.391 -15.789 1 96.69 93 THR A O 1
ATOM 740 N N . LEU A 1 94 ? 10.633 -12.914 -15.461 1 97.62 94 LEU A N 1
ATOM 741 C CA . LEU A 1 94 ? 10.102 -13.477 -14.227 1 97.62 94 LEU A CA 1
ATOM 742 C C . LEU A 1 94 ? 8.578 -13.508 -14.25 1 97.62 94 LEU A C 1
ATOM 744 O O . LEU A 1 94 ? 7.949 -12.773 -15.016 1 97.62 94 LEU A O 1
ATOM 748 N N . VAL A 1 95 ? 8.039 -14.414 -13.445 1 98.62 95 VAL A N 1
ATOM 749 C CA . VAL A 1 95 ? 6.598 -14.414 -13.211 1 98.62 95 VAL A CA 1
ATOM 750 C C . VAL A 1 95 ? 6.309 -13.961 -11.781 1 98.62 95 VAL A C 1
ATOM 752 O O . VAL A 1 95 ? 6.844 -14.523 -10.828 1 98.62 95 VAL A O 1
ATOM 755 N N . TYR A 1 96 ? 5.52 -12.953 -11.68 1 98.31 96 TYR A N 1
ATOM 756 C CA . TYR A 1 96 ? 5.16 -12.359 -10.391 1 98.31 96 TYR A CA 1
ATOM 757 C C . TYR A 1 96 ? 3.725 -12.703 -10.016 1 98.31 96 TYR A C 1
ATOM 759 O O . TYR A 1 96 ? 2.787 -12.344 -10.734 1 98.31 96 TYR A O 1
ATOM 767 N N . ILE A 1 97 ? 3.545 -13.422 -8.914 1 98.75 97 ILE A N 1
ATOM 768 C CA . ILE A 1 97 ? 2.199 -13.695 -8.43 1 98.75 97 ILE A CA 1
ATOM 769 C C . ILE A 1 97 ? 1.635 -12.453 -7.742 1 98.75 97 ILE A C 1
ATOM 771 O O . ILE A 1 97 ? 2.164 -12.008 -6.723 1 98.75 97 ILE A O 1
ATOM 775 N N . LEU A 1 98 ? 0.57 -11.969 -8.258 1 97.81 98 LEU A N 1
ATOM 776 C CA . LEU A 1 98 ? -0.055 -10.766 -7.719 1 97.81 98 LEU A CA 1
ATOM 777 C C . LEU A 1 98 ? -0.997 -11.117 -6.57 1 97.81 98 LEU A C 1
ATOM 779 O O . LEU A 1 98 ? -0.925 -10.508 -5.5 1 97.81 98 LEU A O 1
ATOM 783 N N . THR A 1 99 ? -1.96 -11.984 -6.836 1 98.19 99 THR A N 1
ATOM 784 C CA . THR A 1 99 ? -2.926 -12.398 -5.824 1 98.19 99 THR A CA 1
ATOM 785 C C . THR A 1 99 ? -3.211 -13.898 -5.938 1 98.19 99 THR A C 1
ATOM 787 O O . THR A 1 99 ? -3.229 -14.453 -7.035 1 98.19 99 THR A O 1
ATOM 790 N N . LEU A 1 100 ? -3.381 -14.492 -4.797 1 98.75 100 LEU A N 1
ATOM 791 C CA . LEU A 1 100 ? -3.846 -15.867 -4.641 1 98.75 100 LEU A CA 1
ATOM 792 C C . LEU A 1 100 ? -4.859 -15.969 -3.508 1 98.75 100 LEU A C 1
ATOM 794 O O . LEU A 1 100 ? -4.609 -15.5 -2.396 1 98.75 100 LEU A O 1
ATOM 798 N N . GLY A 1 101 ? -6.031 -16.562 -3.875 1 98.5 101 GLY A N 1
ATOM 799 C CA . GLY A 1 101 ? -7.043 -16.688 -2.84 1 98.5 101 GLY A CA 1
ATOM 800 C C . GLY A 1 101 ? -7.957 -17.891 -3.043 1 98.5 101 GLY A C 1
ATOM 801 O O . GLY A 1 101 ? -8.172 -18.312 -4.176 1 98.5 101 GLY A O 1
ATOM 802 N N . VAL A 1 102 ? -8.391 -18.438 -1.941 1 98.38 102 VAL A N 1
ATOM 803 C CA . VAL A 1 102 ? -9.406 -19.484 -1.892 1 98.38 102 VAL A CA 1
ATOM 804 C C . VAL A 1 102 ? -10.492 -19.109 -0.881 1 98.38 102 VAL A C 1
ATOM 806 O O . VAL A 1 102 ? -10.18 -18.703 0.242 1 98.38 102 VAL A O 1
ATOM 809 N N . VAL A 1 103 ? -11.695 -19.188 -1.338 1 97.56 103 VAL A N 1
ATOM 810 C CA . VAL A 1 103 ? -12.812 -18.938 -0.437 1 97.56 103 VAL A CA 1
ATOM 811 C C . VAL A 1 103 ? -12.68 -19.781 0.819 1 97.56 103 VAL A C 1
ATOM 813 O O . VAL A 1 103 ? -12.328 -20.969 0.737 1 97.56 103 VAL A O 1
ATOM 816 N N . ASP A 1 104 ? -13.078 -19.219 1.934 1 96.5 104 ASP A N 1
ATOM 817 C CA . ASP A 1 104 ? -12.797 -19.812 3.244 1 96.5 104 ASP A CA 1
ATOM 818 C C . ASP A 1 104 ? -13.383 -21.219 3.35 1 96.5 104 ASP A C 1
ATOM 820 O O . ASP A 1 104 ? -12.703 -22.141 3.814 1 96.5 104 ASP A O 1
ATOM 824 N N . SER A 1 105 ? -14.531 -21.422 2.91 1 94.62 105 SER A N 1
ATOM 825 C CA . SER A 1 105 ? -15.234 -22.688 3.07 1 94.62 105 SER A CA 1
ATOM 826 C C . SER A 1 105 ? -14.602 -23.781 2.217 1 94.62 105 SER A C 1
ATOM 828 O O . SER A 1 105 ? -14.914 -24.969 2.383 1 94.62 105 SER A O 1
ATOM 830 N N . TYR A 1 106 ? -13.68 -23.422 1.371 1 95.44 106 TYR A N 1
ATOM 831 C CA . TYR A 1 106 ? -13.086 -24.391 0.465 1 95.44 106 TYR A CA 1
ATOM 832 C C . TYR A 1 106 ? -11.594 -24.562 0.758 1 95.44 106 TYR A C 1
ATOM 834 O O . TYR A 1 106 ? -10.875 -25.219 -0.009 1 95.44 106 TYR A O 1
ATOM 842 N N . ARG A 1 107 ? -11.125 -24.031 1.869 1 95.69 107 ARG A N 1
ATOM 843 C CA . ARG A 1 107 ? -9.703 -24.094 2.193 1 95.69 107 ARG A CA 1
ATOM 844 C C . ARG A 1 107 ? -9.328 -25.469 2.717 1 95.69 107 ARG A C 1
ATOM 846 O O . ARG A 1 107 ? -10.195 -26.266 3.074 1 95.69 107 ARG A O 1
ATOM 853 N N . ASN A 1 108 ? -8.07 -25.766 2.594 1 94 108 ASN A N 1
ATOM 854 C CA . ASN A 1 108 ? -7.473 -27.016 3.064 1 94 108 ASN A CA 1
ATOM 855 C C . ASN A 1 108 ? -7.91 -28.203 2.215 1 94 108 ASN A C 1
ATOM 857 O O . ASN A 1 108 ? -8.055 -29.312 2.725 1 94 108 ASN A O 1
ATOM 861 N N . HIS A 1 109 ? -8.172 -27.953 0.963 1 94.56 109 HIS A N 1
ATOM 862 C CA . HIS A 1 109 ? -8.5 -29 0.006 1 94.56 109 HIS A CA 1
ATOM 863 C C . HIS A 1 109 ? -7.504 -29.031 -1.145 1 94.56 109 HIS A C 1
ATOM 865 O O . HIS A 1 109 ? -7.781 -29.609 -2.199 1 94.56 109 HIS A O 1
ATOM 871 N N . GLY A 1 110 ? -6.414 -28.328 -0.997 1 96.88 110 GLY A N 1
ATOM 872 C CA . GLY A 1 110 ? -5.348 -28.391 -1.983 1 96.88 110 GLY A CA 1
ATOM 873 C C . GLY A 1 110 ? -5.574 -27.453 -3.16 1 96.88 110 GLY A C 1
ATOM 874 O O . GLY A 1 110 ? -4.844 -27.516 -4.152 1 96.88 110 GLY A O 1
ATOM 875 N N . ILE A 1 111 ? -6.496 -26.594 -3.068 1 97.88 111 ILE A N 1
ATOM 876 C CA . ILE A 1 111 ? -6.863 -25.719 -4.18 1 97.88 111 ILE A CA 1
ATOM 877 C C . ILE A 1 111 ? -5.746 -24.703 -4.438 1 97.88 111 ILE A C 1
ATOM 879 O O . ILE A 1 111 ? -5.316 -24.531 -5.582 1 97.88 111 ILE A O 1
ATOM 883 N N . ALA A 1 112 ? -5.246 -24.125 -3.404 1 98.75 112 ALA A N 1
ATOM 884 C CA . ALA A 1 112 ? -4.18 -23.141 -3.566 1 98.75 112 ALA A CA 1
ATOM 885 C C . ALA A 1 112 ? -2.934 -23.766 -4.172 1 98.75 112 ALA A C 1
ATOM 887 O O . ALA A 1 112 ? -2.324 -23.219 -5.09 1 98.75 112 ALA A O 1
ATOM 888 N N . SER A 1 113 ? -2.625 -24.938 -3.686 1 98.69 113 SER A N 1
ATOM 889 C CA . SER A 1 113 ? -1.471 -25.656 -4.211 1 98.69 113 SER A CA 1
ATOM 890 C C . SER A 1 113 ? -1.63 -25.953 -5.699 1 98.69 113 SER A C 1
ATOM 892 O O . SER A 1 113 ? -0.685 -25.797 -6.477 1 98.69 113 SER A O 1
ATOM 894 N N . SER A 1 114 ? -2.785 -26.375 -6.074 1 98.62 114 SER A N 1
ATOM 895 C CA . SER A 1 114 ? -3.057 -26.672 -7.477 1 98.62 114 SER A CA 1
ATOM 896 C C . SER A 1 114 ? -2.908 -25.422 -8.344 1 98.62 114 SER A C 1
ATOM 898 O O . SER A 1 114 ? -2.355 -25.484 -9.445 1 98.62 114 SER A O 1
ATOM 900 N N . LEU A 1 115 ? -3.369 -24.312 -7.832 1 98.88 115 LEU A N 1
ATOM 901 C CA . LEU A 1 115 ? -3.256 -23.047 -8.562 1 98.88 115 LEU A CA 1
ATOM 902 C C . LEU A 1 115 ? -1.795 -22.625 -8.703 1 98.88 115 LEU A C 1
ATOM 904 O O . LEU A 1 115 ? -1.374 -22.188 -9.773 1 98.88 115 LEU A O 1
ATOM 908 N N . ILE A 1 116 ? -1.026 -22.812 -7.656 1 98.94 116 ILE A N 1
ATOM 909 C CA . ILE A 1 116 ? 0.394 -22.469 -7.695 1 98.94 116 ILE A CA 1
ATOM 910 C C . ILE A 1 116 ? 1.107 -23.375 -8.703 1 98.94 116 ILE A C 1
ATOM 912 O O . ILE A 1 116 ? 1.982 -22.922 -9.445 1 98.94 116 ILE A O 1
ATOM 916 N N . ARG A 1 117 ? 0.76 -24.625 -8.781 1 98.88 117 ARG A N 1
ATOM 917 C CA . ARG A 1 117 ? 1.359 -25.547 -9.75 1 98.88 117 ARG A CA 1
ATOM 918 C C . ARG A 1 117 ? 1.076 -25.094 -11.18 1 98.88 117 ARG A C 1
ATOM 920 O O . ARG A 1 117 ? 1.926 -25.234 -12.055 1 98.88 117 ARG A O 1
ATOM 927 N N . GLU A 1 118 ? -0.12 -24.562 -11.383 1 98.75 118 GLU A N 1
ATOM 928 C CA . GLU A 1 118 ? -0.422 -24 -12.703 1 98.75 118 GLU A CA 1
ATOM 929 C C . GLU A 1 118 ? 0.51 -22.844 -13.039 1 98.75 118 GLU A C 1
ATOM 931 O O . GLU A 1 118 ? 0.962 -22.719 -14.18 1 98.75 118 GLU A O 1
ATOM 936 N N . VAL A 1 119 ? 0.797 -22.031 -12.062 1 98.94 119 VAL A N 1
ATOM 937 C CA . VAL A 1 119 ? 1.686 -20.891 -12.258 1 98.94 119 VAL A CA 1
ATOM 938 C C . VAL A 1 119 ? 3.098 -21.375 -12.562 1 98.94 119 VAL A C 1
ATOM 940 O O . VAL A 1 119 ? 3.754 -20.875 -13.477 1 98.94 119 VAL A O 1
ATOM 943 N N . ILE A 1 120 ? 3.533 -22.375 -11.844 1 98.88 120 ILE A N 1
ATOM 944 C CA . ILE A 1 120 ? 4.875 -22.906 -12.039 1 98.88 120 ILE A CA 1
ATOM 945 C C . ILE A 1 120 ? 4.98 -23.531 -13.43 1 98.88 120 ILE A C 1
ATOM 947 O O . ILE A 1 120 ? 5.977 -23.344 -14.133 1 98.88 120 ILE A O 1
ATOM 951 N N . LYS A 1 121 ? 3.99 -24.281 -13.797 1 98.81 121 LYS A N 1
ATOM 952 C CA . LYS A 1 121 ? 3.945 -24.859 -15.133 1 98.81 121 LYS A CA 1
ATOM 953 C C . LYS A 1 121 ? 4.023 -23.781 -16.203 1 98.81 121 LYS A C 1
ATOM 955 O O . LYS A 1 121 ? 4.773 -23.906 -17.172 1 98.81 121 LYS A O 1
ATOM 960 N N . TYR A 1 122 ? 3.289 -22.75 -16.031 1 98.81 122 TYR A N 1
ATOM 961 C CA . TYR A 1 122 ? 3.275 -21.609 -16.953 1 98.81 122 TYR A CA 1
ATOM 962 C C . TYR A 1 122 ? 4.648 -20.953 -17.031 1 98.81 122 TYR A C 1
ATOM 964 O O . TYR A 1 122 ? 5.18 -20.766 -18.125 1 98.81 122 TYR A O 1
ATOM 972 N N . ALA A 1 123 ? 5.176 -20.688 -15.914 1 98.81 123 ALA A N 1
ATOM 973 C CA . ALA A 1 123 ? 6.5 -20.062 -15.867 1 98.81 123 ALA A CA 1
ATOM 974 C C . ALA A 1 123 ? 7.543 -20.953 -16.547 1 98.81 123 ALA A C 1
ATOM 976 O O . ALA A 1 123 ? 8.406 -20.453 -17.281 1 98.81 123 ALA A O 1
ATOM 977 N N . SER A 1 124 ? 7.438 -22.234 -16.359 1 98.56 124 SER A N 1
ATOM 978 C CA . SER A 1 124 ? 8.383 -23.188 -16.906 1 98.56 124 SER A CA 1
ATOM 979 C C . SER A 1 124 ? 8.258 -23.281 -18.422 1 98.56 124 SER A C 1
ATOM 981 O O . SER A 1 124 ? 9.203 -23.656 -19.109 1 98.56 124 SER A O 1
ATOM 983 N N . SER A 1 125 ? 7.117 -22.922 -18.875 1 98.62 125 SER A N 1
ATOM 984 C CA . SER A 1 125 ? 6.879 -23 -20.312 1 98.62 125 SER A CA 1
ATOM 985 C C . SER A 1 125 ? 7.477 -21.812 -21.047 1 98.62 125 SER A C 1
ATOM 987 O O . SER A 1 125 ? 7.574 -21.812 -22.281 1 98.62 125 SER A O 1
ATOM 989 N N . ILE A 1 126 ? 7.824 -20.812 -20.375 1 97.75 126 ILE A N 1
ATOM 990 C CA . ILE A 1 126 ? 8.477 -19.641 -20.938 1 97.75 126 ILE A CA 1
ATOM 991 C C . ILE A 1 126 ? 9.992 -19.797 -20.859 1 97.75 126 ILE A C 1
ATOM 993 O O . ILE A 1 126 ? 10.586 -19.672 -19.781 1 97.75 126 ILE A O 1
ATOM 997 N N . PRO A 1 127 ? 10.633 -19.984 -21.938 1 96.06 127 PRO A N 1
ATOM 998 C CA . PRO A 1 127 ? 12.055 -20.328 -21.922 1 96.06 127 PRO A CA 1
ATOM 999 C C . PRO A 1 127 ? 12.906 -19.266 -21.219 1 96.06 127 PRO A C 1
ATOM 1001 O O . PRO A 1 127 ? 13.914 -19.609 -20.594 1 96.06 127 PRO A O 1
ATOM 1004 N N . THR A 1 128 ? 12.477 -18.031 -21.297 1 95.25 128 THR A N 1
ATOM 1005 C CA . THR A 1 128 ? 13.281 -16.953 -20.75 1 95.25 128 THR A CA 1
ATOM 1006 C C . THR A 1 128 ? 12.961 -16.734 -19.281 1 95.25 128 THR A C 1
ATOM 1008 O O . THR A 1 128 ? 13.633 -15.945 -18.609 1 95.25 128 THR A O 1
ATOM 1011 N N . CYS A 1 129 ? 12 -17.406 -18.703 1 97.19 129 CYS A N 1
ATOM 1012 C CA . CYS A 1 129 ? 11.617 -17.203 -17.312 1 97.19 129 CYS A CA 1
ATOM 1013 C C . CYS A 1 129 ? 12.562 -17.938 -16.375 1 97.19 129 CYS A C 1
ATOM 1015 O O . CYS A 1 129 ? 12.859 -19.109 -16.578 1 97.19 129 CYS A O 1
ATOM 1017 N N . ARG A 1 130 ? 12.992 -17.219 -15.336 1 96.62 130 ARG A N 1
ATOM 1018 C CA . ARG A 1 130 ? 14.016 -17.812 -14.477 1 96.62 130 ARG A CA 1
ATOM 1019 C C . ARG A 1 130 ? 13.469 -18.062 -13.07 1 96.62 130 ARG A C 1
ATOM 1021 O O . ARG A 1 130 ? 14.07 -18.797 -12.297 1 96.62 130 ARG A O 1
ATOM 1028 N N . ALA A 1 131 ? 12.359 -17.438 -12.766 1 97.94 131 ALA A N 1
ATOM 1029 C CA . ALA A 1 131 ? 11.805 -17.656 -11.438 1 97.94 131 ALA A CA 1
ATOM 1030 C C . ALA A 1 131 ? 10.352 -17.188 -11.352 1 97.94 131 ALA A C 1
ATOM 1032 O O . ALA A 1 131 ? 9.914 -16.375 -12.18 1 97.94 131 ALA A O 1
ATOM 1033 N N . VAL A 1 132 ? 9.641 -17.719 -10.375 1 98.81 132 VAL A N 1
ATOM 1034 C CA . VAL A 1 132 ? 8.367 -17.219 -9.859 1 98.81 132 VAL A CA 1
ATOM 1035 C C . VAL A 1 132 ? 8.578 -16.578 -8.5 1 98.81 132 VAL A C 1
ATOM 1037 O O . VAL A 1 132 ? 9.289 -17.109 -7.645 1 98.81 132 VAL A O 1
ATOM 1040 N N . TYR A 1 133 ? 8.008 -15.352 -8.336 1 98.5 133 TYR A N 1
ATOM 1041 C CA . TYR A 1 133 ? 8.203 -14.734 -7.027 1 98.5 133 TYR A CA 1
ATOM 1042 C C . TYR A 1 133 ? 6.941 -14 -6.582 1 98.5 133 TYR A C 1
ATOM 1044 O O . TYR A 1 133 ? 6.008 -13.82 -7.371 1 98.5 133 TYR A O 1
ATOM 1052 N N . LEU A 1 134 ? 6.852 -13.695 -5.289 1 98.38 134 LEU A N 1
ATOM 1053 C CA . LEU A 1 134 ? 5.684 -13.047 -4.699 1 98.38 134 LEU A CA 1
ATOM 1054 C C . LEU A 1 134 ? 6.031 -12.43 -3.352 1 98.38 134 LEU A C 1
ATOM 1056 O O . LEU A 1 134 ? 7.113 -12.664 -2.812 1 98.38 134 LEU A O 1
ATOM 1060 N N . HIS A 1 135 ? 5.133 -11.594 -2.906 1 97.44 135 HIS A N 1
ATOM 1061 C CA . HIS A 1 135 ? 5.184 -10.992 -1.58 1 97.44 135 HIS A CA 1
ATOM 1062 C C . HIS A 1 135 ? 4.059 -11.516 -0.693 1 97.44 135 HIS A C 1
ATOM 1064 O O . HIS A 1 135 ? 2.924 -11.664 -1.148 1 97.44 135 HIS A O 1
ATOM 1070 N N . VAL A 1 136 ? 4.379 -11.789 0.581 1 98.12 136 VAL A N 1
ATOM 1071 C CA . VAL A 1 136 ? 3.396 -12.211 1.576 1 98.12 136 VAL A CA 1
ATOM 1072 C C . VAL A 1 136 ? 3.492 -11.312 2.809 1 98.12 136 VAL A C 1
ATOM 1074 O O . VAL A 1 136 ? 4.574 -11.125 3.367 1 98.12 136 VAL A O 1
ATOM 1077 N N . ILE A 1 137 ? 2.357 -10.789 3.156 1 96.69 137 ILE A N 1
ATOM 1078 C CA . ILE A 1 137 ? 2.361 -9.977 4.371 1 96.69 137 ILE A CA 1
ATOM 1079 C C . ILE A 1 137 ? 2.842 -10.812 5.551 1 96.69 137 ILE A C 1
ATOM 1081 O O . ILE A 1 137 ? 2.502 -11.992 5.66 1 96.69 137 ILE A O 1
ATOM 1085 N N . SER A 1 138 ? 3.514 -10.188 6.473 1 97.06 138 SER A N 1
ATOM 1086 C CA . SER A 1 138 ? 4.336 -10.898 7.441 1 97.06 138 SER A CA 1
ATOM 1087 C C . SER A 1 138 ? 3.473 -11.672 8.438 1 97.06 138 SER A C 1
ATOM 1089 O O . SER A 1 138 ? 3.932 -12.641 9.047 1 97.06 138 SER A O 1
ATOM 1091 N N . TYR A 1 139 ? 2.23 -11.273 8.617 1 96.81 139 TYR A N 1
ATOM 1092 C CA . TYR A 1 13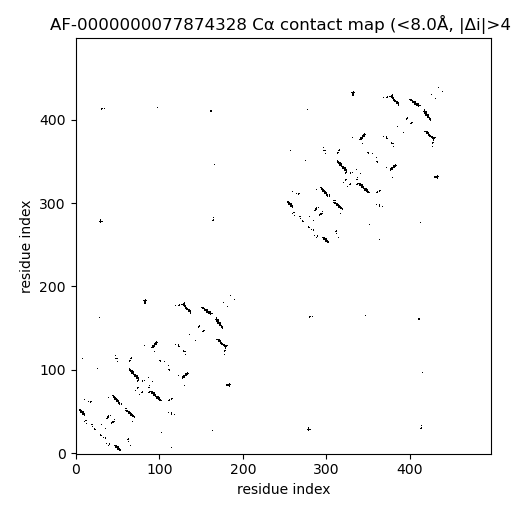9 ? 1.41 -11.938 9.625 1 96.81 139 TYR A CA 1
ATOM 1093 C C . TYR A 1 139 ? 0.534 -13.016 8.992 1 96.81 139 TYR A C 1
ATOM 1095 O O . TYR A 1 139 ? -0.254 -13.664 9.68 1 96.81 139 TYR A O 1
ATOM 1103 N N . ASN A 1 140 ? 0.605 -13.18 7.707 1 97.12 140 ASN A N 1
ATOM 1104 C CA . ASN A 1 140 ? -0.17 -14.211 7.027 1 97.12 140 ASN A CA 1
ATOM 1105 C C . ASN A 1 140 ? 0.501 -15.578 7.133 1 97.12 140 ASN A C 1
ATOM 1107 O O . ASN A 1 140 ? 0.999 -16.109 6.137 1 97.12 140 ASN A O 1
ATOM 1111 N N . ASN A 1 141 ? 0.378 -16.141 8.219 1 97.81 141 ASN A N 1
ATOM 1112 C CA . ASN A 1 141 ? 1.085 -17.375 8.531 1 97.81 141 ASN A CA 1
ATOM 1113 C C . ASN A 1 141 ? 0.641 -18.516 7.629 1 97.81 141 ASN A C 1
ATOM 1115 O O . ASN A 1 141 ? 1.471 -19.297 7.141 1 97.81 141 ASN A O 1
ATOM 1119 N N . PRO A 1 142 ? -0.675 -18.672 7.355 1 97.44 142 PRO A N 1
ATOM 1120 C CA . PRO A 1 142 ? -1.085 -19.75 6.457 1 97.44 142 PRO A CA 1
ATOM 1121 C C . PRO A 1 142 ? -0.421 -19.672 5.086 1 97.44 142 PRO A C 1
ATOM 1123 O O . PRO A 1 142 ? 0.008 -20.688 4.539 1 97.44 142 PRO A O 1
ATOM 1126 N N . ALA A 1 143 ? -0.319 -18.531 4.535 1 98.38 143 ALA A N 1
ATOM 1127 C CA . ALA A 1 143 ? 0.326 -18.359 3.236 1 98.38 143 ALA A CA 1
ATOM 1128 C C . ALA A 1 143 ? 1.818 -18.672 3.322 1 98.38 143 ALA A C 1
ATOM 1130 O O . ALA A 1 143 ? 2.377 -19.328 2.438 1 98.38 143 ALA A O 1
ATOM 1131 N N . ILE A 1 144 ? 2.436 -18.172 4.371 1 98.62 144 ILE A N 1
ATOM 1132 C CA . ILE A 1 144 ? 3.857 -18.422 4.59 1 98.62 144 ILE A CA 1
ATOM 1133 C C . ILE A 1 144 ? 4.125 -19.922 4.617 1 98.62 144 ILE A C 1
ATOM 1135 O O . ILE A 1 144 ? 5.023 -20.406 3.928 1 98.62 144 ILE A O 1
ATOM 1139 N N . TYR A 1 145 ? 3.357 -20.625 5.316 1 98.25 145 TYR A N 1
ATOM 1140 C CA . TYR A 1 145 ? 3.494 -22.078 5.414 1 98.25 145 TYR A CA 1
ATOM 1141 C C . TYR A 1 145 ? 3.275 -22.734 4.059 1 98.25 145 TYR A C 1
ATOM 1143 O O . TYR A 1 145 ? 4.027 -23.641 3.672 1 98.25 145 TYR A O 1
ATOM 1151 N N . LEU A 1 146 ? 2.318 -22.312 3.377 1 98.62 146 LEU A N 1
ATOM 1152 C CA . LEU A 1 146 ? 1.984 -22.875 2.068 1 98.62 146 LEU A CA 1
ATOM 1153 C C . LEU A 1 146 ? 3.17 -22.766 1.114 1 98.62 146 LEU A C 1
ATOM 1155 O O . LEU A 1 146 ? 3.572 -23.75 0.503 1 98.62 146 LEU A O 1
ATOM 1159 N N . TYR A 1 147 ? 3.701 -21.562 1.016 1 98.81 147 TYR A N 1
ATOM 1160 C CA . TYR A 1 147 ? 4.766 -21.344 0.042 1 98.81 147 TYR A CA 1
ATOM 1161 C C . TYR A 1 147 ? 6.031 -22.094 0.446 1 98.81 147 TYR A C 1
ATOM 1163 O O . TYR A 1 147 ? 6.742 -22.625 -0.407 1 98.81 147 TYR A O 1
ATOM 1171 N N . LYS A 1 148 ? 6.293 -22.141 1.713 1 98.5 148 LYS A N 1
ATOM 1172 C CA . LYS A 1 148 ? 7.418 -22.938 2.182 1 98.5 148 LYS A CA 1
ATOM 1173 C C . LYS A 1 148 ? 7.219 -24.422 1.848 1 98.5 148 LYS A C 1
ATOM 1175 O O . LYS A 1 148 ? 8.133 -25.078 1.338 1 98.5 148 LYS A O 1
ATOM 1180 N N . LYS A 1 149 ? 6.086 -24.891 2.102 1 98.19 149 LYS A N 1
ATOM 1181 C CA . LYS A 1 149 ? 5.75 -26.281 1.807 1 98.19 149 LYS A CA 1
ATOM 1182 C C . LYS A 1 149 ? 5.918 -26.578 0.32 1 98.19 149 LYS A C 1
ATOM 1184 O O . LYS A 1 149 ? 6.289 -27.688 -0.054 1 98.19 149 LYS A O 1
ATOM 1189 N N . MET A 1 150 ? 5.695 -25.609 -0.477 1 98.5 150 MET A N 1
ATOM 1190 C CA . MET A 1 150 ? 5.766 -25.797 -1.923 1 98.5 150 MET A CA 1
ATOM 1191 C C . MET A 1 150 ? 7.156 -25.469 -2.451 1 98.5 150 MET A C 1
ATOM 1193 O O . MET A 1 150 ? 7.324 -25.203 -3.643 1 98.5 150 MET A O 1
ATOM 1197 N N . SER A 1 151 ? 8.125 -25.297 -1.629 1 98.12 151 SER A N 1
ATOM 1198 C CA . SER A 1 151 ? 9.555 -25.203 -1.921 1 98.12 151 SER A CA 1
ATOM 1199 C C . SER A 1 151 ? 9.93 -23.828 -2.441 1 98.12 151 SER A C 1
ATOM 1201 O O . SER A 1 151 ? 10.93 -23.672 -3.141 1 98.12 151 SER A O 1
ATOM 1203 N N . PHE A 1 152 ? 9.031 -22.891 -2.168 1 98.81 152 PHE A N 1
ATOM 1204 C CA . PHE A 1 152 ? 9.492 -21.516 -2.326 1 98.81 152 PHE A CA 1
ATOM 1205 C C . PHE A 1 152 ? 10.508 -21.156 -1.248 1 98.81 152 PHE A C 1
ATOM 1207 O O . PHE A 1 152 ? 10.367 -21.562 -0.094 1 98.81 152 PHE A O 1
ATOM 1214 N N . LYS A 1 153 ? 11.469 -20.297 -1.64 1 97.62 153 LYS A N 1
ATOM 1215 C CA . LYS A 1 153 ? 12.453 -19.812 -0.678 1 97.62 153 LYS A CA 1
ATOM 1216 C C . LYS A 1 153 ? 12.094 -18.406 -0.183 1 97.62 153 LYS A C 1
ATOM 1218 O O . LYS A 1 153 ? 11.75 -17.531 -0.979 1 97.62 153 LYS A O 1
ATOM 1223 N N . CYS A 1 154 ? 12.148 -18.219 1.089 1 97.5 154 CYS A N 1
ATOM 1224 C CA . CYS A 1 154 ? 12.023 -16.875 1.655 1 97.5 154 CYS A CA 1
ATOM 1225 C C . CYS A 1 154 ? 13.336 -16.109 1.542 1 97.5 154 CYS A C 1
ATOM 1227 O O . CYS A 1 154 ? 14.305 -16.438 2.225 1 97.5 154 CYS A O 1
ATOM 1229 N N . ILE A 1 155 ? 13.328 -15.078 0.794 1 94.38 155 ILE A N 1
ATOM 1230 C CA . ILE A 1 155 ? 14.586 -14.43 0.434 1 94.38 155 ILE A CA 1
ATOM 1231 C C . ILE A 1 155 ? 14.859 -13.266 1.387 1 94.38 155 ILE A C 1
ATOM 1233 O O . ILE A 1 155 ? 16.016 -13.016 1.755 1 94.38 155 ILE A O 1
ATOM 1237 N N . ARG A 1 156 ? 13.828 -12.547 1.724 1 93.62 156 ARG A N 1
ATOM 1238 C CA . ARG A 1 156 ? 14.055 -11.406 2.607 1 93.62 156 ARG A CA 1
ATOM 1239 C C . ARG A 1 156 ? 12.734 -10.891 3.176 1 93.62 156 ARG A C 1
ATOM 1241 O O . ARG A 1 156 ? 11.664 -11.203 2.654 1 93.62 156 ARG A O 1
ATOM 1248 N N . ARG A 1 157 ? 12.984 -10.156 4.246 1 95.25 157 ARG A N 1
ATOM 1249 C CA . ARG A 1 157 ? 11.891 -9.398 4.855 1 95.25 157 ARG A CA 1
ATOM 1250 C C . ARG A 1 157 ? 11.961 -7.926 4.473 1 95.25 157 ARG A C 1
ATOM 1252 O O . ARG A 1 157 ? 13.016 -7.297 4.602 1 95.25 157 ARG A O 1
ATOM 1259 N N . LEU A 1 158 ? 10.906 -7.441 3.883 1 93.56 158 LEU A N 1
ATOM 1260 C CA . LEU A 1 158 ? 10.828 -6.035 3.492 1 93.56 158 LEU A CA 1
ATOM 1261 C C . LEU A 1 158 ? 10.031 -5.234 4.516 1 93.56 158 LEU A C 1
ATOM 1263 O O . LEU A 1 158 ? 8.836 -5.484 4.715 1 93.56 158 LEU A O 1
ATOM 1267 N N . GLN A 1 159 ? 10.625 -4.207 5.047 1 89.81 159 GLN A N 1
ATOM 1268 C CA . GLN A 1 159 ? 9.984 -3.408 6.086 1 89.81 159 GLN A CA 1
ATOM 1269 C C . GLN A 1 159 ? 8.992 -2.418 5.484 1 89.81 159 GLN A C 1
ATOM 1271 O O . GLN A 1 159 ? 9.305 -1.716 4.523 1 89.81 159 GLN A O 1
ATOM 1276 N N . GLY A 1 160 ? 7.828 -2.385 6.098 1 88.62 160 GLY A N 1
ATOM 1277 C CA . GLY A 1 160 ? 6.832 -1.394 5.727 1 88.62 160 GLY A CA 1
ATOM 1278 C C . GLY A 1 160 ? 6.371 -1.518 4.289 1 88.62 160 GLY A C 1
ATOM 1279 O O . GLY A 1 160 ? 6.125 -0.511 3.619 1 88.62 160 GLY A O 1
ATOM 1280 N N . PHE A 1 161 ? 6.336 -2.658 3.807 1 91.44 161 PHE A N 1
ATOM 1281 C CA . PHE A 1 161 ? 6.035 -2.908 2.402 1 91.44 161 PHE A CA 1
ATOM 1282 C C . PHE A 1 161 ? 4.574 -2.596 2.098 1 91.44 161 PHE A C 1
ATOM 1284 O O . PHE A 1 161 ? 4.266 -2.01 1.058 1 91.44 161 PHE A O 1
ATOM 1291 N N . TYR A 1 162 ? 3.738 -3.057 2.969 1 91.56 162 TYR A N 1
ATOM 1292 C CA . TYR A 1 162 ? 2.311 -2.83 2.777 1 91.56 162 TYR A CA 1
ATOM 1293 C C . TYR A 1 162 ? 1.839 -1.62 3.576 1 91.56 162 TYR A C 1
ATOM 1295 O O . TYR A 1 162 ? 2.277 -1.406 4.707 1 91.56 162 TYR A O 1
ATOM 1303 N N . LEU A 1 163 ? 0.958 -0.862 2.938 1 88.31 163 LEU A N 1
ATOM 1304 C CA . LEU A 1 163 ? 0.239 0.208 3.621 1 88.31 163 LEU A CA 1
ATOM 1305 C C . LEU A 1 163 ? -1.252 -0.102 3.697 1 88.31 163 LEU A C 1
ATOM 1307 O O . LEU A 1 163 ? -1.946 -0.091 2.678 1 88.31 163 LEU A O 1
ATOM 1311 N N . ILE A 1 164 ? -1.701 -0.338 4.883 1 89.25 164 ILE A N 1
ATOM 1312 C CA . ILE A 1 164 ? -3.094 -0.712 5.102 1 89.25 164 ILE A CA 1
ATOM 1313 C C . ILE A 1 164 ? -3.695 0.158 6.203 1 89.25 164 ILE A C 1
ATOM 1315 O O . ILE A 1 164 ? -3.207 0.164 7.332 1 89.25 164 ILE A O 1
ATOM 1319 N N . ASN A 1 165 ? -4.695 0.897 5.816 1 86.19 165 ASN A N 1
ATOM 1320 C CA . ASN A 1 165 ? -5.359 1.795 6.754 1 86.19 165 ASN A CA 1
ATOM 1321 C C . ASN A 1 165 ? -4.371 2.744 7.422 1 86.19 165 ASN A C 1
ATOM 1323 O O . ASN A 1 165 ? -4.418 2.939 8.641 1 86.19 165 ASN A O 1
ATOM 1327 N N . GLY A 1 166 ? -3.418 3.088 6.648 1 80.31 166 GLY A N 1
ATOM 1328 C CA . GLY A 1 166 ? -2.461 4.062 7.148 1 80.31 166 GLY A CA 1
ATOM 1329 C C . GLY A 1 166 ? -1.348 3.436 7.965 1 80.31 166 GLY A C 1
ATOM 1330 O O . GLY A 1 166 ? -0.515 4.145 8.531 1 80.31 166 GLY A O 1
ATOM 1331 N N . GLN A 1 167 ? -1.367 2.188 8.062 1 85.94 167 GLN A N 1
ATOM 1332 C CA . GLN A 1 167 ? -0.345 1.481 8.828 1 85.94 167 GLN A CA 1
ATOM 1333 C C . GLN A 1 167 ? 0.534 0.629 7.922 1 85.94 167 GLN A C 1
ATOM 1335 O O . GLN A 1 167 ? 0.035 -0.028 7.004 1 85.94 167 GLN A O 1
ATOM 1340 N N . GLN A 1 168 ? 1.785 0.691 8.258 1 87.19 168 GLN A N 1
ATOM 1341 C CA . GLN A 1 168 ? 2.732 -0.082 7.461 1 87.19 168 GLN A CA 1
ATOM 1342 C C . GLN A 1 168 ? 2.902 -1.491 8.023 1 87.19 168 GLN A C 1
ATOM 1344 O O . GLN A 1 168 ? 2.922 -1.682 9.242 1 87.19 168 GLN A O 1
ATOM 1349 N N . TYR A 1 169 ? 3.039 -2.482 7.164 1 92.81 169 TYR A N 1
ATOM 1350 C CA . TYR A 1 169 ? 3.293 -3.873 7.527 1 92.81 169 TYR A CA 1
ATOM 1351 C C . TYR A 1 169 ? 4.434 -4.453 6.699 1 92.81 169 TYR A C 1
ATOM 1353 O O . TYR A 1 169 ? 4.578 -4.129 5.516 1 92.81 169 TYR A O 1
ATOM 1361 N N . ASP A 1 170 ? 5.164 -5.348 7.328 1 95.25 170 ASP A N 1
ATOM 1362 C CA . ASP A 1 170 ? 6.273 -6 6.641 1 95.25 170 ASP A CA 1
ATOM 1363 C C . ASP A 1 170 ? 5.773 -7.086 5.691 1 95.25 170 ASP A C 1
ATOM 1365 O O . ASP A 1 170 ? 4.617 -7.508 5.781 1 95.25 170 ASP A O 1
ATOM 1369 N N . SER A 1 171 ? 6.652 -7.402 4.777 1 96.94 171 SER A N 1
ATOM 1370 C CA . SER A 1 171 ? 6.383 -8.492 3.838 1 96.94 171 SER A CA 1
ATOM 1371 C C . SER A 1 171 ? 7.574 -9.438 3.73 1 96.94 171 SER A C 1
ATOM 1373 O O . SER A 1 171 ? 8.719 -9.023 3.93 1 96.94 171 SER A O 1
ATOM 1375 N N . TYR A 1 172 ? 7.211 -10.68 3.486 1 98.06 172 TYR A N 1
ATOM 1376 C CA . TYR A 1 172 ? 8.234 -11.633 3.074 1 98.06 172 TYR A CA 1
ATOM 1377 C C . TYR A 1 172 ? 8.242 -11.805 1.561 1 98.06 172 TYR A C 1
ATOM 1379 O O . TYR A 1 172 ? 7.188 -11.883 0.933 1 98.06 172 TYR A O 1
ATOM 1387 N N . LEU A 1 173 ? 9.438 -11.82 1.025 1 98.12 173 LEU A N 1
ATOM 1388 C CA . LEU A 1 173 ? 9.648 -12.094 -0.392 1 98.12 173 LEU A CA 1
ATOM 1389 C C . LEU A 1 173 ? 9.984 -13.57 -0.616 1 98.12 173 LEU A C 1
ATOM 1391 O O . LEU A 1 173 ? 10.961 -14.078 -0.061 1 98.12 173 LEU A O 1
ATOM 1395 N N . PHE A 1 174 ? 9.141 -14.258 -1.407 1 98.69 174 PHE A N 1
ATOM 1396 C CA . PHE A 1 174 ? 9.336 -15.672 -1.732 1 98.69 174 PHE A CA 1
ATOM 1397 C C . PHE A 1 174 ? 9.719 -15.836 -3.199 1 98.69 174 PHE A C 1
ATOM 1399 O O . PHE A 1 174 ? 9.234 -15.102 -4.059 1 98.69 174 PHE A O 1
ATOM 1406 N N . LEU A 1 175 ? 10.523 -16.828 -3.453 1 98.12 175 LEU A N 1
ATOM 1407 C CA . LEU A 1 175 ? 11.062 -17.062 -4.785 1 98.12 175 LEU A CA 1
ATOM 1408 C C . LEU A 1 175 ? 11.141 -18.562 -5.086 1 98.12 175 LEU A C 1
ATOM 1410 O O . LEU A 1 175 ? 11.516 -19.344 -4.219 1 98.12 175 LEU A O 1
ATOM 1414 N N . TYR A 1 176 ? 10.789 -19 -6.309 1 98.62 176 TYR A N 1
ATOM 1415 C CA . TYR A 1 176 ? 10.906 -20.344 -6.863 1 98.62 176 TYR A CA 1
ATOM 1416 C C . TYR A 1 176 ? 11.578 -20.328 -8.227 1 98.62 176 TYR A C 1
ATOM 1418 O O . TYR A 1 176 ? 11.031 -19.766 -9.188 1 98.62 176 TYR A O 1
ATOM 1426 N N . TYR A 1 177 ? 12.75 -20.969 -8.359 1 97.5 177 TYR A N 1
ATOM 1427 C CA . TYR A 1 177 ? 13.5 -20.906 -9.602 1 97.5 177 TYR A CA 1
ATOM 1428 C C . TYR A 1 177 ? 12.93 -21.891 -10.625 1 97.5 177 TYR A C 1
ATOM 1430 O O . TYR A 1 177 ? 12.477 -22.984 -10.273 1 97.5 177 TYR A O 1
ATOM 1438 N N . VAL A 1 178 ? 12.969 -21.469 -11.875 1 97.62 178 VAL A N 1
ATOM 1439 C CA . VAL A 1 178 ? 12.57 -22.328 -12.992 1 97.62 178 VAL A CA 1
ATOM 1440 C C . VAL A 1 178 ? 13.578 -22.203 -14.125 1 97.62 178 VAL A C 1
ATOM 1442 O O . VAL A 1 178 ? 14.398 -21.281 -14.141 1 97.62 178 VAL A O 1
ATOM 1445 N N . ASN A 1 179 ? 13.586 -23.125 -15 1 96.06 179 ASN A N 1
ATOM 1446 C CA . ASN A 1 179 ? 14.359 -23.141 -16.234 1 96.06 179 ASN A CA 1
ATOM 1447 C C . ASN A 1 179 ? 15.836 -22.828 -15.984 1 96.06 179 ASN A C 1
ATOM 1449 O O . ASN A 1 179 ? 16.438 -22 -16.688 1 96.06 179 ASN A O 1
ATOM 1453 N N . GLY A 1 180 ? 16.281 -23.406 -14.969 1 92 180 GLY A N 1
ATOM 1454 C CA . GLY A 1 180 ? 17.703 -23.297 -14.695 1 92 180 GLY A CA 1
ATOM 1455 C C . GLY A 1 180 ? 18.062 -22.031 -13.93 1 92 180 GLY A C 1
ATOM 1456 O O . GLY A 1 180 ? 19.234 -21.734 -13.742 1 92 180 GLY A O 1
ATOM 1457 N N . GLY A 1 181 ? 17.047 -21.297 -13.516 1 91.25 181 GLY A N 1
ATOM 1458 C CA . GLY A 1 181 ? 17.312 -20.172 -12.633 1 91.25 181 GLY A CA 1
ATOM 1459 C C . GLY A 1 181 ? 17.984 -20.578 -11.336 1 91.25 181 GLY A C 1
ATOM 1460 O O . GLY A 1 181 ? 17.688 -21.641 -10.797 1 91.25 181 GLY A O 1
ATOM 1461 N N . ARG A 1 182 ? 18.891 -19.641 -10.953 1 89.56 182 ARG A N 1
ATOM 1462 C CA . ARG A 1 182 ? 19.594 -19.938 -9.711 1 89.56 182 ARG A CA 1
ATOM 1463 C C . ARG A 1 182 ? 20.109 -18.656 -9.055 1 89.56 182 ARG A C 1
ATOM 1465 O O . ARG A 1 182 ? 20.219 -17.625 -9.719 1 89.56 182 ARG A O 1
ATOM 1472 N N . ALA A 1 183 ? 20.391 -18.797 -7.816 1 88.25 183 ALA A N 1
ATOM 1473 C CA . ALA A 1 183 ? 21.016 -17.688 -7.086 1 88.25 183 ALA A CA 1
ATOM 1474 C C . ALA A 1 183 ? 22.438 -17.438 -7.574 1 88.25 183 ALA A C 1
ATOM 1476 O O . ALA A 1 183 ? 23.094 -18.344 -8.078 1 88.25 183 ALA A O 1
ATOM 1477 N N . PRO A 1 184 ? 22.766 -16.141 -7.422 1 83.5 184 PRO A N 1
ATOM 1478 C CA . PRO A 1 184 ? 24.156 -15.867 -7.797 1 83.5 184 PRO A CA 1
ATOM 1479 C C . PRO A 1 184 ? 25.156 -16.656 -6.953 1 83.5 184 PRO A C 1
ATOM 1481 O O . PRO A 1 184 ? 24.922 -16.906 -5.773 1 83.5 184 PRO A O 1
ATOM 1484 N N . CYS A 1 185 ? 26.094 -17.125 -7.621 1 74.19 185 CYS A N 1
ATOM 1485 C CA . CYS A 1 185 ? 27.141 -17.859 -6.934 1 74.19 185 CYS A CA 1
ATOM 1486 C C . CYS A 1 185 ? 27.969 -16.953 -6.031 1 74.19 185 CYS A C 1
ATOM 1488 O O . CYS A 1 185 ? 28.25 -15.805 -6.395 1 74.19 185 CYS A O 1
ATOM 1490 N N . SER A 1 186 ? 28 -17.266 -4.781 1 67.12 186 SER A N 1
ATOM 1491 C CA . SER A 1 186 ? 28.938 -16.547 -3.932 1 67.12 186 SER A CA 1
ATOM 1492 C C . SER A 1 186 ? 30.312 -16.453 -4.57 1 67.12 186 SER A C 1
ATOM 1494 O O . SER A 1 186 ? 30.688 -17.312 -5.375 1 67.12 186 SER A O 1
ATOM 1496 N N . PRO A 1 187 ? 30.953 -15.219 -4.406 1 64.38 187 PRO A N 1
ATOM 1497 C CA . PRO A 1 187 ? 32.312 -15.172 -4.922 1 64.38 187 PRO A CA 1
ATOM 1498 C C . PRO A 1 187 ? 33.094 -16.453 -4.625 1 64.38 187 PRO A C 1
ATOM 1500 O O . PRO A 1 187 ? 33.906 -16.891 -5.461 1 64.38 187 PRO A O 1
ATOM 1503 N N . LEU A 1 188 ? 32.812 -16.922 -3.559 1 61.31 188 LEU A N 1
ATOM 1504 C CA . LEU A 1 188 ? 33.5 -18.156 -3.174 1 61.31 188 LEU A CA 1
ATOM 1505 C C . LEU A 1 188 ? 33.062 -19.328 -4.051 1 61.31 188 LEU A C 1
ATOM 1507 O O . LEU A 1 188 ? 33.875 -20.172 -4.418 1 61.31 188 LEU A O 1
ATOM 1511 N N . GLU A 1 189 ? 31.844 -19.234 -4.379 1 61.47 189 GLU A N 1
ATOM 1512 C CA . GLU A 1 189 ? 31.359 -20.297 -5.254 1 61.47 189 GLU A CA 1
ATOM 1513 C C . GLU A 1 189 ? 31.906 -20.156 -6.668 1 61.47 189 GLU A C 1
ATOM 1515 O O . GLU A 1 189 ? 32.219 -21.141 -7.32 1 61.47 189 GLU A O 1
ATOM 1520 N N . LEU A 1 190 ? 32.031 -18.938 -7.004 1 61.47 190 LEU A N 1
ATOM 1521 C CA . LEU A 1 190 ? 32.656 -18.656 -8.289 1 61.47 190 LEU A CA 1
ATOM 1522 C C . LEU A 1 190 ? 34.125 -19.094 -8.281 1 61.47 190 LEU A C 1
ATOM 1524 O O . LEU A 1 190 ? 34.594 -19.672 -9.25 1 61.47 190 LEU A O 1
ATOM 1528 N N . LEU A 1 191 ? 34.75 -18.797 -7.184 1 63.69 191 LEU A N 1
ATOM 1529 C CA . LEU A 1 191 ? 36.125 -19.234 -7.023 1 63.69 191 LEU A CA 1
ATOM 1530 C C . LEU A 1 191 ? 36.219 -20.766 -7.02 1 63.69 191 LEU A C 1
ATOM 1532 O O . LEU A 1 191 ? 37.094 -21.344 -7.648 1 63.69 191 LEU A O 1
ATOM 1536 N N . ALA A 1 192 ? 35.375 -21.328 -6.418 1 60.91 192 ALA A N 1
ATOM 1537 C CA . ALA A 1 192 ? 35.344 -22.781 -6.352 1 60.91 192 ALA A CA 1
ATOM 1538 C C . ALA A 1 192 ? 35.062 -23.391 -7.719 1 60.91 192 ALA A C 1
ATOM 1540 O O . ALA A 1 192 ? 35.688 -24.391 -8.109 1 60.91 192 ALA A O 1
ATOM 1541 N N . ALA A 1 193 ? 34.25 -22.766 -8.43 1 62.06 193 ALA A N 1
ATOM 1542 C CA . ALA A 1 193 ? 33.938 -23.219 -9.781 1 62.06 193 ALA A CA 1
ATOM 1543 C C . ALA A 1 193 ? 35.125 -23.047 -10.727 1 62.06 193 ALA A C 1
ATOM 1545 O O . ALA A 1 193 ? 35.406 -23.922 -11.539 1 62.06 193 ALA A O 1
ATOM 1546 N N . MET A 1 194 ? 35.75 -21.922 -10.516 1 63.34 194 MET A N 1
ATOM 1547 C CA . MET A 1 194 ? 36.969 -21.688 -11.273 1 63.34 194 MET A CA 1
ATOM 1548 C C . MET A 1 194 ? 38.031 -22.719 -10.945 1 63.34 194 MET A C 1
ATOM 1550 O O . MET A 1 194 ? 38.688 -23.234 -11.844 1 63.34 194 MET A O 1
ATOM 1554 N N . LEU A 1 195 ? 38.156 -23 -9.75 1 64.56 195 LEU A N 1
ATOM 1555 C CA . LEU A 1 195 ? 39.156 -23.969 -9.305 1 64.56 195 LEU A CA 1
ATOM 1556 C C . LEU A 1 195 ? 38.781 -25.375 -9.789 1 64.56 195 LEU A C 1
ATOM 1558 O O . LEU A 1 195 ? 39.688 -26.141 -10.203 1 64.56 195 LEU A O 1
ATOM 1562 N N . SER A 1 196 ? 37.562 -25.609 -9.844 1 64.62 196 SER A N 1
ATOM 1563 C CA . SER A 1 196 ? 37.125 -26.906 -10.344 1 64.62 196 SER A CA 1
ATOM 1564 C C . SER A 1 196 ? 37.344 -27.016 -11.852 1 64.62 196 SER A C 1
ATOM 1566 O O . SER A 1 196 ? 37.75 -28.062 -12.344 1 64.62 196 SER A O 1
ATOM 1568 N N . TYR A 1 197 ? 37.125 -25.984 -12.469 1 62.97 197 TYR A N 1
ATOM 1569 C CA . TYR A 1 197 ? 37.406 -25.938 -13.898 1 62.97 197 TYR A CA 1
ATOM 1570 C C . TYR A 1 197 ? 38.875 -26.078 -14.18 1 62.97 197 TYR A C 1
ATOM 1572 O O . TYR A 1 197 ? 39.281 -26.797 -15.102 1 62.97 197 TYR A O 1
ATOM 1580 N N . MET A 1 198 ? 39.656 -25.422 -13.414 1 62.22 198 MET A N 1
ATOM 1581 C CA . MET A 1 198 ? 41.094 -25.516 -13.539 1 62.22 198 MET A CA 1
ATOM 1582 C C . MET A 1 198 ? 41.594 -26.922 -13.227 1 62.22 198 MET A C 1
ATOM 1584 O O . MET A 1 198 ? 42.469 -27.453 -13.906 1 62.22 198 MET A O 1
ATOM 1588 N N . ARG A 1 199 ? 41.062 -27.547 -12.328 1 64.38 199 ARG A N 1
ATOM 1589 C CA . ARG A 1 199 ? 41.375 -28.922 -11.977 1 64.38 199 ARG A CA 1
ATOM 1590 C C . ARG A 1 199 ? 41 -29.875 -13.102 1 64.38 199 ARG A C 1
ATOM 1592 O O . ARG A 1 199 ? 41.75 -30.781 -13.438 1 64.38 199 ARG A O 1
ATOM 1599 N N . SER A 1 200 ? 39.938 -29.562 -13.664 1 64.5 200 SER A N 1
ATOM 1600 C CA . SER A 1 200 ? 39.5 -30.375 -14.789 1 64.5 200 SER A CA 1
ATOM 1601 C C . SER A 1 200 ? 40.375 -30.125 -16.016 1 64.5 200 SER A C 1
ATOM 1603 O O . SER A 1 200 ? 40.719 -31.062 -16.734 1 64.5 200 SER A O 1
ATOM 1605 N N . GLY A 1 201 ? 40.719 -28.906 -16.188 1 62.41 201 GLY A N 1
ATOM 1606 C CA . GLY A 1 201 ? 41.656 -28.562 -17.234 1 62.41 201 GLY A CA 1
ATOM 1607 C C . GLY A 1 201 ? 43.062 -29.156 -17 1 62.41 201 GLY A C 1
ATOM 1608 O O . GLY A 1 201 ? 43.688 -29.656 -17.938 1 62.41 201 GLY A O 1
ATOM 1609 N N . PHE A 1 202 ? 43.438 -29.125 -15.812 1 63.72 202 PHE A N 1
ATOM 1610 C CA . PHE A 1 202 ? 44.75 -29.703 -15.453 1 63.72 202 PHE A CA 1
ATOM 1611 C C . PHE A 1 202 ? 44.719 -31.219 -15.625 1 63.72 202 PHE A C 1
ATOM 1613 O O . PHE A 1 202 ? 45.719 -31.797 -16.078 1 63.72 202 PHE A O 1
ATOM 1620 N N . LYS A 1 203 ? 43.75 -31.875 -15.367 1 63.78 203 LYS A N 1
ATOM 1621 C CA . LYS A 1 203 ? 43.625 -33.312 -15.586 1 63.78 203 LYS A CA 1
ATOM 1622 C C . LYS A 1 203 ? 43.656 -33.656 -17.078 1 63.78 203 LYS A C 1
ATOM 1624 O O . LYS A 1 203 ? 44.281 -34.625 -17.469 1 63.78 203 LYS A O 1
ATOM 1629 N N . LEU A 1 204 ? 43.125 -32.812 -17.844 1 64.88 204 LEU A N 1
ATOM 1630 C CA . LEU A 1 204 ? 43.125 -33 -19.281 1 64.88 204 LEU A CA 1
ATOM 1631 C C . LEU A 1 204 ? 44.5 -32.812 -19.859 1 64.88 204 LEU A C 1
ATOM 1633 O O . LEU A 1 204 ? 44.969 -33.562 -20.719 1 64.88 204 LEU A O 1
ATOM 1637 N N . VAL A 1 205 ? 45.125 -31.781 -19.391 1 63.5 205 VAL A N 1
ATOM 1638 C CA . VAL A 1 205 ? 46.469 -31.5 -19.844 1 63.5 205 VAL A CA 1
ATOM 1639 C C . VAL A 1 205 ? 47.438 -32.594 -19.344 1 63.5 205 VAL A C 1
ATOM 1641 O O . VAL A 1 205 ? 48.281 -33.062 -20.094 1 63.5 205 VAL A O 1
ATOM 1644 N N . ALA A 1 206 ? 47.312 -33.094 -18.188 1 62 206 ALA A N 1
ATOM 1645 C CA . ALA A 1 206 ? 48.125 -34.188 -17.625 1 62 206 ALA A CA 1
ATOM 1646 C C . ALA A 1 206 ? 47.875 -35.5 -18.359 1 62 206 ALA A C 1
ATOM 1648 O O . ALA A 1 206 ? 48.844 -36.219 -18.656 1 62 206 ALA A O 1
ATOM 1649 N N . ALA A 1 207 ? 46.719 -35.75 -18.797 1 64.5 207 ALA A N 1
ATOM 1650 C CA . ALA A 1 207 ? 46.375 -36.938 -19.562 1 64.5 207 ALA A CA 1
ATOM 1651 C C . ALA A 1 207 ? 47 -36.906 -20.953 1 64.5 207 ALA A C 1
ATOM 1653 O O . ALA A 1 207 ? 47.531 -37.906 -21.438 1 64.5 207 ALA A O 1
ATOM 1654 N N . LYS A 1 208 ? 47.094 -35.688 -21.469 1 64.94 208 LYS A N 1
ATOM 1655 C CA . LYS A 1 208 ? 47.719 -35.531 -22.781 1 64.94 208 LYS A CA 1
ATOM 1656 C C . LYS A 1 208 ? 49.219 -35.656 -22.703 1 64.94 208 LYS A C 1
ATOM 1658 O O . LYS A 1 208 ? 49.844 -36.25 -23.578 1 64.94 208 LYS A O 1
ATOM 1663 N N . LEU A 1 209 ? 49.812 -35.188 -21.656 1 60.53 209 LEU A N 1
ATOM 1664 C CA . LEU A 1 209 ? 51.25 -35.281 -21.453 1 60.53 209 LEU A CA 1
ATOM 1665 C C . LEU A 1 209 ? 51.656 -36.688 -21.141 1 60.53 209 LEU A C 1
ATOM 1667 O O . LEU A 1 209 ? 52.719 -37.156 -21.609 1 60.53 209 LEU A O 1
ATOM 1671 N N . CYS A 1 210 ? 50.906 -37.438 -20.469 1 60.03 210 CYS A N 1
ATOM 1672 C CA . CYS A 1 210 ? 51.156 -38.844 -20.172 1 60.03 210 CYS A CA 1
ATOM 1673 C C . CYS A 1 210 ? 51.031 -39.719 -21.422 1 60.03 210 CYS A C 1
ATOM 1675 O O . CYS A 1 210 ? 51.781 -40.656 -21.625 1 60.03 210 CYS A O 1
ATOM 1677 N N . LYS A 1 211 ? 50.125 -39.312 -22.328 1 64.19 211 LYS A N 1
ATOM 1678 C CA . LYS A 1 211 ? 49.938 -40.031 -23.594 1 64.19 211 LYS A CA 1
ATOM 1679 C C . LYS A 1 211 ? 51.125 -39.75 -24.531 1 64.19 211 LYS A C 1
ATOM 1681 O O . LYS A 1 211 ? 51.562 -40.656 -25.25 1 64.19 211 LYS A O 1
ATOM 1686 N N . SER A 1 212 ? 51.625 -38.5 -24.406 1 60.84 212 SER A N 1
ATOM 1687 C CA . SER A 1 212 ? 52.781 -38.156 -25.219 1 60.84 212 SER A CA 1
ATOM 1688 C C . SER A 1 212 ? 54.062 -38.844 -24.719 1 60.84 212 SER A C 1
ATOM 1690 O O . SER A 1 212 ? 54.906 -39.25 -25.516 1 60.84 212 SER A O 1
ATOM 1692 N N . GLU A 1 213 ? 54.156 -39.125 -23.453 1 59.53 213 GLU A N 1
ATOM 1693 C CA . GLU A 1 213 ? 55.281 -39.812 -22.859 1 59.53 213 GLU A CA 1
ATOM 1694 C C . GLU A 1 213 ? 55.219 -41.312 -23.172 1 59.53 213 GLU A C 1
ATOM 1696 O O . GLU A 1 213 ? 56.25 -41.938 -23.453 1 59.53 213 GLU A O 1
ATOM 1701 N N . ASP A 1 214 ? 54.125 -41.844 -23.312 1 58.84 214 ASP A N 1
ATOM 1702 C CA . ASP A 1 214 ? 53.938 -43.25 -23.672 1 58.84 214 ASP A CA 1
ATOM 1703 C C . ASP A 1 214 ? 54.281 -43.5 -25.141 1 58.84 214 ASP A C 1
ATOM 1705 O O . ASP A 1 214 ? 54.812 -44.531 -25.5 1 58.84 214 ASP A O 1
ATOM 1709 N N . ARG A 1 215 ? 54.062 -42.438 -26.031 1 59.78 215 ARG A N 1
ATOM 1710 C CA . ARG A 1 215 ? 54.438 -42.531 -27.438 1 59.78 215 ARG A CA 1
ATOM 1711 C C . ARG A 1 215 ? 55.938 -42.375 -27.641 1 59.78 215 ARG A C 1
ATOM 1713 O O . ARG A 1 215 ? 56.5 -42.938 -28.562 1 59.78 215 ARG A O 1
ATOM 1720 N N . LYS A 1 216 ? 56.469 -41.594 -26.719 1 56.75 216 LYS A N 1
ATOM 1721 C CA . LYS A 1 216 ? 57.906 -41.406 -26.797 1 56.75 216 LYS A CA 1
ATOM 1722 C C . LYS A 1 216 ? 58.656 -42.625 -26.266 1 56.75 216 LYS A C 1
ATOM 1724 O O . LYS A 1 216 ? 59.719 -42.969 -26.797 1 56.75 216 LYS A O 1
ATOM 1729 N N . MET A 1 217 ? 58.188 -43.375 -25.406 1 55.34 217 MET A N 1
ATOM 1730 C CA . MET A 1 217 ? 58.812 -44.594 -24.859 1 55.34 217 MET A CA 1
ATOM 1731 C C . MET A 1 217 ? 58.656 -45.75 -25.828 1 55.34 217 MET A C 1
ATOM 1733 O O . MET A 1 217 ? 59.531 -46.594 -25.922 1 55.34 217 MET A O 1
ATOM 1737 N N . SER A 1 218 ? 57.688 -45.781 -26.609 1 55.72 218 SER A N 1
ATOM 1738 C CA . SER A 1 218 ? 57.531 -46.844 -27.578 1 55.72 218 SER A CA 1
ATOM 1739 C C . SER A 1 218 ? 58.438 -46.656 -28.781 1 55.72 218 SER A C 1
ATOM 1741 O O . SER A 1 218 ? 58.812 -47.625 -29.438 1 55.72 218 SER A O 1
ATOM 1743 N N . ARG A 1 219 ? 58.781 -45.406 -28.953 1 55.78 219 ARG A N 1
ATOM 1744 C CA . ARG A 1 219 ? 59.656 -45.156 -30.078 1 55.78 219 ARG A CA 1
ATOM 1745 C C . ARG A 1 219 ? 61.125 -45.438 -29.703 1 55.78 219 ARG A C 1
ATOM 1747 O O . ARG A 1 219 ? 61.906 -45.875 -30.547 1 55.78 219 ARG A O 1
ATOM 1754 N N . TRP A 1 220 ? 61.531 -45.281 -28.5 1 50.16 220 TRP A N 1
ATOM 1755 C CA . TRP A 1 220 ? 62.906 -45.594 -28.062 1 50.16 220 TRP A CA 1
ATOM 1756 C C . TRP A 1 220 ? 63.156 -47.094 -28 1 50.16 220 TRP A C 1
ATOM 1758 O O . TRP A 1 220 ? 64.25 -47.562 -28.328 1 50.16 220 TRP A O 1
ATOM 1768 N N . SER A 1 221 ? 62.219 -47.875 -27.812 1 51 221 SER A N 1
ATOM 1769 C CA . SER A 1 221 ? 62.406 -49.312 -27.766 1 51 221 SER A CA 1
ATOM 1770 C C . SER A 1 221 ? 62.625 -49.906 -29.156 1 51 221 SER A C 1
ATOM 1772 O O . SER A 1 221 ? 63.281 -50.906 -29.328 1 51 221 SER A O 1
ATOM 1774 N N . LYS A 1 222 ? 62.188 -49.281 -30.219 1 51.84 222 LYS A N 1
ATOM 1775 C CA . LYS A 1 222 ? 62.344 -49.875 -31.547 1 51.84 222 LYS A CA 1
ATOM 1776 C C . LYS A 1 222 ? 63.719 -49.531 -32.125 1 51.84 222 LYS A C 1
ATOM 1778 O O . LYS A 1 222 ? 64.312 -50.344 -32.875 1 51.84 222 LYS A O 1
ATOM 1783 N N . CYS A 1 223 ? 64.438 -48.5 -31.891 1 42.88 223 CYS A N 1
ATOM 1784 C CA . CYS A 1 223 ? 65.688 -48.188 -32.5 1 42.88 223 CYS A CA 1
ATOM 1785 C C . CYS A 1 223 ? 66.812 -49 -31.891 1 42.88 223 CYS A C 1
ATOM 1787 O O . CYS A 1 223 ? 67.938 -49.031 -32.406 1 42.88 223 CYS A O 1
ATOM 1789 N N . LYS A 1 224 ? 66.688 -49.375 -30.688 1 45.06 224 LYS A N 1
ATOM 1790 C CA . LYS A 1 224 ? 67.812 -50.125 -30.125 1 45.06 224 LYS A CA 1
ATOM 1791 C C . LYS A 1 224 ? 67.938 -51.5 -30.781 1 45.06 224 LYS A C 1
ATOM 1793 O O . LYS A 1 224 ? 69 -52.125 -30.656 1 45.06 224 LYS A O 1
ATOM 1798 N N . GLU A 1 225 ? 66.938 -52.062 -31.328 1 43.88 225 GLU A N 1
ATOM 1799 C CA . GLU A 1 225 ? 67.125 -53.438 -31.781 1 43.88 225 GLU A CA 1
ATOM 1800 C C . GLU A 1 225 ? 67.875 -53.5 -33.094 1 43.88 225 GLU A C 1
ATOM 1802 O O . GLU A 1 225 ? 68.375 -54.531 -33.5 1 43.88 225 GLU A O 1
ATOM 1807 N N . SER A 1 226 ? 68 -52.438 -33.844 1 42.88 226 SER A N 1
ATOM 1808 C CA . SER A 1 226 ? 68.438 -52.75 -35.188 1 42.88 226 SER A CA 1
ATOM 1809 C C . SER A 1 226 ? 70 -52.844 -35.219 1 42.88 226 SER A C 1
ATOM 1811 O O . SER A 1 226 ? 70.562 -53.156 -36.25 1 42.88 226 SER A O 1
ATOM 1813 N N . HIS A 1 227 ? 70.75 -52.281 -34.281 1 39.25 227 HIS A N 1
ATOM 1814 C CA . HIS A 1 227 ? 72.125 -52.125 -34.656 1 39.25 227 HIS A CA 1
ATOM 1815 C C . HIS A 1 227 ? 72.875 -53.469 -34.5 1 39.25 227 HIS A C 1
ATOM 1817 O O . HIS A 1 227 ? 74.125 -53.531 -34.719 1 39.25 227 HIS A O 1
ATOM 1823 N N . SER A 1 228 ? 72.312 -54.406 -33.75 1 35.84 228 SER A N 1
ATOM 1824 C CA . SER A 1 228 ? 73.312 -55.312 -33.156 1 35.84 228 SER A CA 1
ATOM 1825 C C . SER A 1 228 ? 73.938 -56.219 -34.25 1 35.84 228 SER A C 1
ATOM 1827 O O . SER A 1 228 ? 74.688 -57.125 -33.938 1 35.84 228 SER A O 1
ATOM 1829 N N . LEU A 1 229 ? 73.438 -56.25 -35.375 1 33.84 229 LEU A N 1
ATOM 1830 C CA . LEU A 1 229 ? 73.812 -57.5 -36.031 1 33.84 229 LEU A CA 1
ATOM 1831 C C . LEU A 1 229 ? 75.25 -57.469 -36.5 1 33.84 229 LEU A C 1
ATOM 1833 O O . LEU A 1 229 ? 75.688 -58.312 -37.312 1 33.84 229 LEU A O 1
ATOM 1837 N N . VAL A 1 230 ? 76 -56.375 -36.156 1 35.53 230 VAL A N 1
ATOM 1838 C CA . VAL A 1 230 ? 77.25 -56.406 -36.938 1 35.53 230 VAL A CA 1
ATOM 1839 C C . VAL A 1 230 ? 78.062 -57.594 -36.469 1 35.53 230 VAL A C 1
ATOM 1841 O O . VAL A 1 230 ? 78.375 -57.688 -35.281 1 35.53 230 VAL A O 1
ATOM 1844 N N . SER A 1 231 ? 78.062 -58.719 -37.156 1 31.19 231 SER A N 1
ATOM 1845 C CA . SER A 1 231 ? 78.75 -60 -37.031 1 31.19 231 SER A CA 1
ATOM 1846 C C . SER A 1 231 ? 80.25 -59.812 -36.938 1 31.19 231 SER A C 1
ATOM 1848 O O . SER A 1 231 ? 80.875 -59.219 -37.812 1 31.19 231 SER A O 1
ATOM 1850 N N . VAL A 1 232 ? 80.688 -59.344 -35.688 1 30.89 232 VAL A N 1
ATOM 1851 C CA . VAL A 1 232 ? 82.062 -59.156 -35.344 1 30.89 232 VAL A CA 1
ATOM 1852 C C . VAL A 1 232 ? 82.875 -60.438 -35.688 1 30.89 232 VAL A C 1
ATOM 1854 O O . VAL A 1 232 ? 82.5 -61.531 -35.25 1 30.89 232 VAL A O 1
ATOM 1857 N N . THR A 1 233 ? 83.562 -60.438 -36.844 1 28.09 233 THR A N 1
ATOM 1858 C CA . THR A 1 233 ? 84.5 -61.438 -37.312 1 28.09 233 THR A CA 1
ATOM 1859 C C . THR A 1 233 ? 85.625 -61.656 -36.281 1 28.09 233 THR A C 1
ATOM 1861 O O . THR A 1 233 ? 86.062 -60.688 -35.656 1 28.09 233 THR A O 1
ATOM 1864 N N . HIS A 1 234 ? 85.938 -62.812 -35.656 1 25.31 234 HIS A N 1
ATOM 1865 C CA . HIS A 1 234 ? 86.562 -63.531 -34.562 1 25.31 234 HIS A CA 1
ATOM 1866 C C . HIS A 1 234 ? 88.125 -63.438 -34.688 1 25.31 234 HIS A C 1
ATOM 1868 O O . HIS A 1 234 ? 88.812 -64.125 -33.938 1 25.31 234 HIS A O 1
ATOM 1874 N N . ASN A 1 235 ? 88.688 -62.219 -35.094 1 24.47 235 ASN A N 1
ATOM 1875 C CA . ASN A 1 235 ? 90.062 -62.625 -35.375 1 24.47 235 ASN A CA 1
ATOM 1876 C C . ASN A 1 235 ? 90.812 -63.031 -34.094 1 24.47 235 ASN A C 1
ATOM 1878 O O . ASN A 1 235 ? 90.5 -62.562 -33 1 24.47 235 ASN A O 1
ATOM 1882 N N . LYS A 1 236 ? 91.75 -63.938 -34.062 1 21.33 236 LYS A N 1
ATOM 1883 C CA . LYS A 1 236 ? 92.562 -64.875 -33.312 1 21.33 236 LYS A CA 1
ATOM 1884 C C . LYS A 1 236 ? 93.688 -64.125 -32.531 1 21.33 236 LYS A C 1
ATOM 1886 O O . LYS A 1 236 ? 94.562 -64.75 -31.984 1 21.33 236 LYS A O 1
ATOM 1891 N N . ARG A 1 237 ? 93.562 -62.656 -32.375 1 21.59 237 ARG A N 1
ATOM 1892 C CA . ARG A 1 237 ? 94.938 -62.281 -32.062 1 21.59 237 ARG A CA 1
ATOM 1893 C C . ARG A 1 237 ? 95.375 -62.844 -30.703 1 21.59 237 ARG A C 1
ATOM 1895 O O . ARG A 1 237 ? 94.562 -62.969 -29.797 1 21.59 237 ARG A O 1
ATOM 1902 N N . ASN A 1 238 ? 96.688 -63.156 -30.594 1 21.05 238 ASN A N 1
ATOM 1903 C CA . ASN A 1 238 ? 97.625 -63.938 -29.766 1 21.05 238 ASN A CA 1
ATOM 1904 C C . ASN A 1 238 ? 97.875 -63.25 -28.438 1 21.05 238 ASN A C 1
ATOM 1906 O O . ASN A 1 238 ? 97.75 -62 -28.344 1 21.05 238 ASN A O 1
ATOM 1910 N N . LEU A 1 239 ? 97.875 -63.906 -27.281 1 20.7 239 LEU A N 1
ATOM 1911 C CA . LEU A 1 239 ? 97.875 -63.688 -25.828 1 20.7 239 LEU A CA 1
ATOM 1912 C C . LEU A 1 239 ? 99.188 -63.094 -25.391 1 20.7 239 LEU A C 1
ATOM 1914 O O . LEU A 1 239 ? 99.5 -63.062 -24.188 1 20.7 239 LEU A O 1
ATOM 1918 N N . ALA A 1 240 ? 99.938 -62.156 -26.203 1 20.67 240 ALA A N 1
ATOM 1919 C CA . ALA A 1 240 ? 101.25 -62.062 -25.688 1 20.67 240 ALA A CA 1
ATOM 1920 C C . ALA A 1 240 ? 101.312 -61.562 -24.234 1 20.67 240 ALA A C 1
ATOM 1922 O O . ALA A 1 240 ? 100.625 -60.625 -23.906 1 20.67 240 ALA A O 1
ATOM 1923 N N . VAL A 1 241 ? 102.062 -62.188 -23.297 1 19.73 241 VAL A N 1
ATOM 1924 C CA . VAL A 1 241 ? 102.375 -62.406 -21.891 1 19.73 241 VAL A CA 1
ATOM 1925 C C . VAL A 1 241 ? 103.125 -61.188 -21.312 1 19.73 241 VAL A C 1
ATOM 1927 O O . VAL A 1 241 ? 103.125 -61 -20.109 1 19.73 241 VAL A O 1
ATOM 1930 N N . GLU A 1 242 ? 103.562 -60.031 -21.859 1 22.39 242 GLU A N 1
ATOM 1931 C CA . GLU A 1 242 ? 104.812 -59.75 -21.219 1 22.39 242 GLU A CA 1
ATOM 1932 C C . GLU A 1 242 ? 104.625 -59.375 -19.75 1 22.39 242 GLU A C 1
ATOM 1934 O O . GLU A 1 242 ? 103.75 -58.625 -19.391 1 22.39 242 GLU A O 1
ATOM 1939 N N . TYR A 1 243 ? 105.438 -60.062 -18.625 1 20.45 243 TYR A N 1
ATOM 1940 C CA . TYR A 1 243 ? 105.5 -60.219 -17.188 1 20.45 243 TYR A CA 1
ATOM 1941 C C . TYR A 1 243 ? 106.125 -58.969 -16.562 1 20.45 243 TYR A C 1
ATOM 1943 O O . TYR A 1 243 ? 106 -58.719 -15.359 1 20.45 243 TYR A O 1
ATOM 1951 N N . THR A 1 244 ? 107 -58.094 -17.109 1 21.41 244 THR A N 1
ATOM 1952 C CA . THR A 1 244 ? 108.188 -57.969 -16.281 1 21.41 244 THR A CA 1
ATOM 1953 C C . THR A 1 244 ? 107.875 -57.406 -14.898 1 21.41 244 THR A C 1
ATOM 1955 O O . THR A 1 244 ? 106.75 -56.969 -14.68 1 21.41 244 THR A O 1
ATOM 1958 N N . GLY A 1 245 ? 108.875 -56.719 -14.148 1 20.78 245 GLY A N 1
ATOM 1959 C CA . GLY A 1 245 ? 109.688 -56.375 -12.992 1 20.78 245 GLY A CA 1
ATOM 1960 C C . GLY A 1 245 ? 109 -55.406 -12.031 1 20.78 245 GLY A C 1
ATOM 1961 O O . GLY A 1 245 ? 107.938 -54.875 -12.352 1 20.78 245 GLY A O 1
ATOM 1962 N N . TYR A 1 246 ? 109.875 -54.75 -11.141 1 20.83 246 TYR A N 1
ATOM 1963 C CA . TYR A 1 246 ? 110.375 -54.5 -9.789 1 20.83 246 TYR A CA 1
ATOM 1964 C C . TYR A 1 246 ? 109.75 -53.219 -9.203 1 20.83 246 TYR A C 1
ATOM 1966 O O . TYR A 1 246 ? 109.312 -53.219 -8.047 1 20.83 246 TYR A O 1
ATOM 1974 N N . GLU A 1 247 ? 110.062 -52.094 -9.719 1 19.81 247 GLU A N 1
ATOM 1975 C CA . GLU A 1 247 ? 110.875 -51.125 -8.977 1 19.81 247 GLU A CA 1
ATOM 1976 C C . GLU A 1 247 ? 110.062 -50.469 -7.867 1 19.81 247 GLU A C 1
ATOM 1978 O O . GLU A 1 247 ? 108.812 -50.438 -7.953 1 19.81 247 GLU A O 1
ATOM 1983 N N . CYS A 1 248 ? 110.125 -49.344 -7.566 1 19.77 248 CYS A N 1
ATOM 1984 C CA . CYS A 1 248 ? 110 -48.688 -6.254 1 19.77 248 CYS A CA 1
ATOM 1985 C C . CYS A 1 248 ? 108.688 -49.094 -5.57 1 19.77 248 CYS A C 1
ATOM 1987 O O . CYS A 1 248 ? 107.688 -49.406 -6.238 1 19.77 248 CYS A O 1
ATOM 1989 N N . VAL A 1 249 ? 108.562 -49.094 -4.031 1 19.17 249 VAL A N 1
ATOM 1990 C CA . VAL A 1 249 ? 108.25 -48.844 -2.627 1 19.17 249 VAL A CA 1
ATOM 1991 C C . VAL A 1 249 ? 107.062 -47.906 -2.52 1 19.17 249 VAL A C 1
ATOM 1993 O O . VAL A 1 249 ? 106.938 -47 -3.332 1 19.17 249 VAL A O 1
ATOM 1996 N N . MET B 1 1 ? -24.141 32.312 -8.961 1 36.34 1 MET B N 1
ATOM 1997 C CA . MET B 1 1 ? -23.844 30.984 -8.422 1 36.34 1 MET B CA 1
ATOM 1998 C C . MET B 1 1 ? -23.547 31.047 -6.93 1 36.34 1 MET B C 1
ATOM 2000 O O . MET B 1 1 ? -22.672 31.797 -6.5 1 36.34 1 MET B O 1
ATOM 2004 N N . VAL B 1 2 ? -24.562 30.891 -6.168 1 47.31 2 VAL B N 1
ATOM 2005 C CA . VAL B 1 2 ? -24.438 31.141 -4.738 1 47.31 2 VAL B CA 1
ATOM 2006 C C . VAL B 1 2 ? -23.234 30.375 -4.184 1 47.31 2 VAL B C 1
ATOM 2008 O O . VAL B 1 2 ? -23 29.219 -4.535 1 47.31 2 VAL B O 1
ATOM 2011 N N . ASN B 1 3 ? -22.281 31.016 -3.75 1 63.44 3 ASN B N 1
ATOM 2012 C CA . ASN B 1 3 ? -21.094 30.453 -3.127 1 63.44 3 ASN B CA 1
ATOM 2013 C C . ASN B 1 3 ? -21.453 29.5 -1.988 1 63.44 3 ASN B C 1
ATOM 2015 O O . ASN B 1 3 ? -22.188 29.875 -1.071 1 63.44 3 ASN B O 1
ATOM 2019 N N . PRO B 1 4 ? -21.281 28.266 -2.186 1 74.12 4 PRO B N 1
ATOM 2020 C CA . PRO B 1 4 ? -21.672 27.328 -1.126 1 74.12 4 PRO B CA 1
ATOM 2021 C C . PRO B 1 4 ? -21.141 27.75 0.248 1 74.12 4 PRO B C 1
ATOM 2023 O O . PRO B 1 4 ? -20.078 28.344 0.351 1 74.12 4 PRO B O 1
ATOM 2026 N N . LYS B 1 5 ? -22.141 27.844 1.174 1 88.31 5 LYS B N 1
ATOM 2027 C CA . LYS B 1 5 ? -21.719 28.031 2.562 1 88.31 5 LYS B CA 1
ATOM 2028 C C . LYS B 1 5 ? -21.016 26.781 3.096 1 88.31 5 LYS B C 1
ATOM 2030 O O . LYS B 1 5 ? -21.641 25.734 3.293 1 88.31 5 LYS B O 1
ATOM 2035 N N . ILE B 1 6 ? -19.734 26.922 3.252 1 93.69 6 ILE B N 1
ATOM 2036 C CA . ILE B 1 6 ? -18.938 25.781 3.693 1 93.69 6 ILE B CA 1
ATOM 2037 C C . ILE B 1 6 ? -18.609 25.922 5.18 1 93.69 6 ILE B C 1
ATOM 2039 O O . ILE B 1 6 ? -18.172 26.984 5.621 1 93.69 6 ILE B O 1
ATOM 2043 N N . CYS B 1 7 ? -18.938 24.922 5.934 1 94.75 7 CYS B N 1
ATOM 2044 C CA . CYS B 1 7 ? -18.609 24.859 7.352 1 94.75 7 CYS B CA 1
ATOM 2045 C C . CYS B 1 7 ? -17.641 23.734 7.645 1 94.75 7 CYS B C 1
ATOM 2047 O O . CYS B 1 7 ? -17.656 22.703 6.965 1 94.75 7 CYS B O 1
ATOM 2049 N N . TYR B 1 8 ? -16.797 23.969 8.656 1 97 8 TYR B N 1
ATOM 2050 C CA . TYR B 1 8 ? -15.82 22.953 9.07 1 97 8 TYR B CA 1
ATOM 2051 C C . TYR B 1 8 ? -16.172 22.406 10.445 1 97 8 TYR B C 1
ATOM 2053 O O . TYR B 1 8 ? -16.531 23.156 11.359 1 97 8 TYR B O 1
ATOM 2061 N N . ARG B 1 9 ? -16.141 21.109 10.57 1 97.06 9 ARG B N 1
ATOM 2062 C CA . ARG B 1 9 ? -16.469 20.453 11.836 1 97.06 9 ARG B CA 1
ATOM 2063 C C . ARG B 1 9 ? -15.82 19.078 11.922 1 97.06 9 ARG B C 1
ATOM 2065 O O . ARG B 1 9 ? -15.367 18.531 10.914 1 97.06 9 ARG B O 1
ATOM 2072 N N . PRO B 1 10 ? -15.758 18.516 13.156 1 98.06 10 PRO B N 1
ATOM 2073 C CA . PRO B 1 10 ? -15.328 17.109 13.242 1 98.06 10 PRO B CA 1
ATOM 2074 C C . PRO B 1 10 ? -16.25 16.172 12.469 1 98.06 10 PRO B C 1
ATOM 2076 O O . PRO B 1 10 ? -17.438 16.438 12.328 1 98.06 10 PRO B O 1
ATOM 2079 N N . ILE B 1 11 ? -15.688 15.148 11.977 1 98.5 11 ILE B N 1
ATOM 2080 C CA . ILE B 1 11 ? -16.453 14.109 11.305 1 98.5 11 ILE B CA 1
ATOM 2081 C C . ILE B 1 11 ? -17.266 13.32 12.336 1 98.5 11 ILE B C 1
ATOM 2083 O O . ILE B 1 11 ? -16.766 13.008 13.422 1 98.5 11 ILE 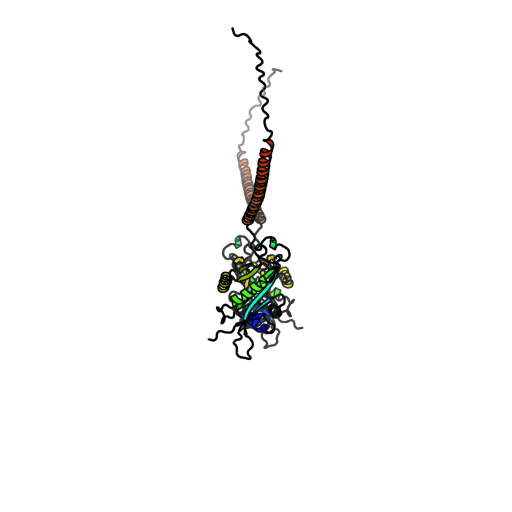B O 1
ATOM 2087 N N . ARG B 1 12 ? -18.5 12.977 11.961 1 97.5 12 ARG B N 1
ATOM 2088 C CA . ARG B 1 12 ? -19.422 12.32 12.883 1 97.5 12 ARG B CA 1
ATOM 2089 C C . ARG B 1 12 ? -19.797 10.93 12.383 1 97.5 12 ARG B C 1
ATOM 2091 O O . ARG B 1 12 ? -19.609 10.609 11.211 1 97.5 12 ARG B O 1
ATOM 2098 N N . PRO B 1 13 ? -20.359 10.086 13.289 1 98 13 PRO B N 1
ATOM 2099 C CA . PRO B 1 13 ? -20.766 8.742 12.883 1 98 13 PRO B CA 1
ATOM 2100 C C . PRO B 1 13 ? -21.75 8.75 11.711 1 98 13 PRO B C 1
ATOM 2102 O O . PRO B 1 13 ? -21.703 7.855 10.859 1 98 13 PRO B O 1
ATOM 2105 N N . SER B 1 14 ? -22.5 9.789 11.594 1 96.88 14 SER B N 1
ATOM 2106 C CA . SER B 1 14 ? -23.484 9.875 10.531 1 96.88 14 SER B CA 1
ATOM 2107 C C . SER B 1 14 ? -22.828 10.117 9.18 1 96.88 14 SER B C 1
ATOM 2109 O O . SER B 1 14 ? -23.469 9.984 8.133 1 96.88 14 SER B O 1
ATOM 2111 N N . ASP B 1 15 ? -21.531 10.406 9.203 1 97.44 15 ASP B N 1
ATOM 2112 C CA . ASP B 1 15 ? -20.812 10.703 7.965 1 97.44 15 ASP B CA 1
ATOM 2113 C C . ASP B 1 15 ? -20.219 9.43 7.363 1 97.44 15 ASP B C 1
ATOM 2115 O O . ASP B 1 15 ? -19.578 9.477 6.316 1 97.44 15 ASP B O 1
ATOM 2119 N N . PHE B 1 16 ? -20.453 8.289 7.91 1 98.12 16 PHE B N 1
ATOM 2120 C CA . PHE B 1 16 ? -19.766 7.055 7.559 1 98.12 16 PHE B CA 1
ATOM 2121 C C . PHE B 1 16 ? -19.906 6.762 6.07 1 98.12 16 PHE B C 1
ATOM 2123 O O . PHE B 1 16 ? -18.906 6.621 5.367 1 98.12 16 PHE B O 1
ATOM 2130 N N . ASP B 1 17 ? -21.125 6.703 5.574 1 96.94 17 ASP B N 1
ATOM 2131 C CA . ASP B 1 17 ? -21.359 6.32 4.184 1 96.94 17 ASP B CA 1
ATOM 2132 C C . ASP B 1 17 ? -20.75 7.344 3.221 1 96.94 17 ASP B C 1
ATOM 2134 O O . ASP B 1 17 ? -20.125 6.973 2.229 1 96.94 17 ASP B O 1
ATOM 2138 N N . SER B 1 18 ? -20.938 8.578 3.529 1 96.69 18 SER B N 1
ATOM 2139 C CA . SER B 1 18 ? -20.406 9.641 2.68 1 96.69 18 SER B CA 1
ATOM 2140 C C . SER B 1 18 ? -18.875 9.617 2.645 1 96.69 18 SER B C 1
ATOM 2142 O O . SER B 1 18 ? -18.281 9.781 1.584 1 96.69 18 SER B O 1
ATOM 2144 N N . LEU B 1 19 ? -18.328 9.391 3.789 1 98 19 LEU B N 1
ATOM 2145 C CA . LEU B 1 19 ? -16.875 9.344 3.893 1 98 19 LEU B CA 1
ATOM 2146 C C . LEU B 1 19 ? -16.312 8.195 3.061 1 98 19 LEU B C 1
ATOM 2148 O O . LEU B 1 19 ? -15.352 8.391 2.307 1 98 19 LEU B O 1
ATOM 2152 N N . GLU B 1 20 ? -16.938 7.078 3.189 1 95.62 20 GLU B N 1
ATOM 2153 C CA . GLU B 1 20 ? -16.5 5.91 2.43 1 95.62 20 GLU B CA 1
ATOM 2154 C C . GLU B 1 20 ? -16.641 6.141 0.93 1 95.62 20 GLU B C 1
ATOM 2156 O O . GLU B 1 20 ? -15.727 5.867 0.158 1 95.62 20 GLU B O 1
ATOM 2161 N N . HIS B 1 21 ? -17.719 6.676 0.557 1 94.62 21 HIS B N 1
ATOM 2162 C CA . HIS B 1 21 ? -18.016 6.922 -0.85 1 94.62 21 HIS B CA 1
ATOM 2163 C C . HIS B 1 21 ? -17.016 7.898 -1.46 1 94.62 21 HIS B C 1
ATOM 2165 O O . HIS B 1 21 ? -16.484 7.656 -2.551 1 94.62 21 HIS B O 1
ATOM 2171 N N . ILE B 1 22 ? -16.719 8.914 -0.761 1 96.5 22 ILE B N 1
ATOM 2172 C CA . ILE B 1 22 ? -15.82 9.938 -1.272 1 96.5 22 ILE B CA 1
ATOM 2173 C C . ILE B 1 22 ? -14.406 9.375 -1.371 1 96.5 22 ILE B C 1
ATOM 2175 O O . ILE B 1 22 ? -13.68 9.672 -2.32 1 96.5 22 ILE B O 1
ATOM 2179 N N . HIS B 1 23 ? -14.023 8.555 -0.405 1 95.44 23 HIS B N 1
ATOM 2180 C CA . HIS B 1 23 ? -12.695 7.953 -0.433 1 95.44 23 HIS B CA 1
ATOM 2181 C C . HIS B 1 23 ? -12.516 7.07 -1.663 1 95.44 23 HIS B C 1
ATOM 2183 O O . HIS B 1 23 ? -11.477 7.125 -2.328 1 95.44 23 HIS B O 1
ATOM 2189 N N . VAL B 1 24 ? -13.523 6.344 -1.997 1 89.88 24 VAL B N 1
ATOM 2190 C CA . VAL B 1 24 ? -13.461 5.426 -3.129 1 89.88 24 VAL B CA 1
ATOM 2191 C C . VAL B 1 24 ? -13.266 6.211 -4.422 1 89.88 24 VAL B C 1
ATOM 2193 O O . VAL B 1 24 ? -12.539 5.773 -5.316 1 89.88 24 VAL B O 1
ATOM 2196 N N . LYS B 1 25 ? -13.773 7.324 -4.465 1 91.69 25 LYS B N 1
ATOM 2197 C CA . LYS B 1 25 ? -13.734 8.141 -5.676 1 91.69 25 LYS B CA 1
ATOM 2198 C C . LYS B 1 25 ? -12.422 8.914 -5.777 1 91.69 25 LYS B C 1
ATOM 2200 O O . LYS B 1 25 ? -11.906 9.133 -6.875 1 91.69 25 LYS B O 1
ATOM 2205 N N . LEU B 1 26 ? -11.883 9.25 -4.656 1 94.12 26 LEU B N 1
ATOM 2206 C CA . LEU B 1 26 ? -10.805 10.227 -4.66 1 94.12 26 LEU B CA 1
ATOM 2207 C C . LEU B 1 26 ? -9.445 9.539 -4.625 1 94.12 26 LEU B C 1
ATOM 2209 O O . LEU B 1 26 ? -8.445 10.102 -5.078 1 94.12 26 LEU B O 1
ATOM 2213 N N . PHE B 1 27 ? -9.383 8.312 -4.047 1 92.19 27 PHE B N 1
ATOM 2214 C CA . PHE B 1 27 ? -8.078 7.719 -3.795 1 92.19 27 PHE B CA 1
ATOM 2215 C C . PHE B 1 27 ? -7.91 6.414 -4.562 1 92.19 27 PHE B C 1
ATOM 2217 O O . PHE B 1 27 ? -8.836 5.602 -4.617 1 92.19 27 PHE B O 1
ATOM 2224 N N . PRO B 1 28 ? -6.711 6.266 -5.02 1 85.62 28 PRO B N 1
ATOM 2225 C CA . PRO B 1 28 ? -6.441 4.977 -5.668 1 85.62 28 PRO B CA 1
ATOM 2226 C C . PRO B 1 28 ? -6.133 3.867 -4.664 1 85.62 28 PRO B C 1
ATOM 2228 O O . PRO B 1 28 ? -6.012 2.701 -5.051 1 85.62 28 PRO B O 1
ATOM 2231 N N . ILE B 1 29 ? -5.949 4.281 -3.434 1 83 29 ILE B N 1
ATOM 2232 C CA . ILE B 1 29 ? -5.738 3.336 -2.344 1 83 29 ILE B CA 1
ATOM 2233 C C . ILE B 1 29 ? -7.059 3.082 -1.619 1 83 29 ILE B C 1
ATOM 2235 O O . ILE B 1 29 ? -7.762 4.023 -1.248 1 83 29 ILE B O 1
ATOM 2239 N N . ARG B 1 30 ? -7.41 1.928 -1.498 1 78.5 30 ARG B N 1
ATOM 2240 C CA . ARG B 1 30 ? -8.672 1.629 -0.833 1 78.5 30 ARG B CA 1
ATOM 2241 C C . ARG B 1 30 ? -8.477 1.472 0.671 1 78.5 30 ARG B C 1
ATOM 2243 O O . ARG B 1 30 ? -7.508 0.855 1.114 1 78.5 30 ARG B O 1
ATOM 2250 N N . TYR B 1 31 ? -9.281 1.989 1.402 1 88.75 31 TYR B N 1
ATOM 2251 C CA . TYR B 1 31 ? -9.375 1.903 2.855 1 88.75 31 TYR B CA 1
ATOM 2252 C C . TYR B 1 31 ? -10.516 0.989 3.277 1 88.75 31 TYR B C 1
ATOM 2254 O O . TYR B 1 31 ? -11.602 1.033 2.693 1 88.75 31 TYR B O 1
ATOM 2262 N N . GLU B 1 32 ? -10.273 0.198 4.25 1 85.75 32 GLU B N 1
ATOM 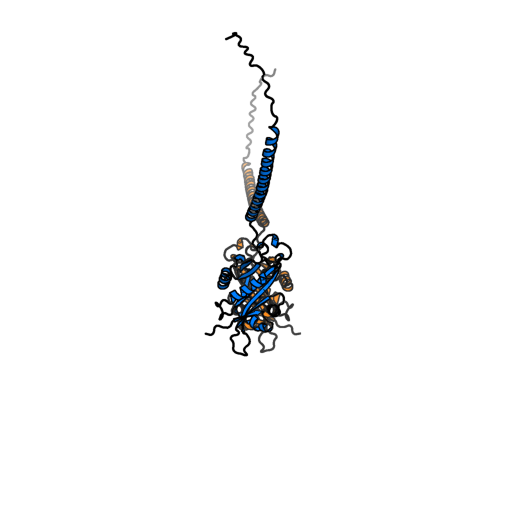2263 C CA . GLU B 1 32 ? -11.281 -0.751 4.715 1 85.75 32 GLU B CA 1
ATOM 2264 C C . GLU B 1 32 ? -12.336 -0.06 5.574 1 85.75 32 GLU B C 1
ATOM 2266 O O . GLU B 1 32 ? -12.109 1.043 6.078 1 85.75 32 GLU B O 1
ATOM 2271 N N . SER B 1 33 ? -13.383 -0.815 5.773 1 90.69 33 SER B N 1
ATOM 2272 C CA . SER B 1 33 ? -14.484 -0.285 6.57 1 90.69 33 SER B CA 1
ATOM 2273 C C . SER B 1 33 ? -14.031 0.051 7.988 1 90.69 33 SER B C 1
ATOM 2275 O O . SER B 1 33 ? -14.523 1.005 8.594 1 90.69 33 SER B O 1
ATOM 2277 N N . THR B 1 34 ? -13.07 -0.643 8.516 1 91.31 34 THR B N 1
ATOM 2278 C CA . THR B 1 34 ? -12.578 -0.413 9.867 1 91.31 34 THR B CA 1
ATOM 2279 C C . THR B 1 34 ? -11.922 0.961 9.977 1 91.31 34 THR B C 1
ATOM 2281 O O . THR B 1 34 ? -11.984 1.603 11.023 1 91.31 34 THR B O 1
ATOM 2284 N N . PHE B 1 35 ? -11.32 1.367 8.938 1 94.94 35 PHE B N 1
ATOM 2285 C CA . PHE B 1 35 ? -10.727 2.697 8.914 1 94.94 35 PHE B CA 1
ATOM 2286 C C . PHE B 1 35 ? -11.789 3.771 9.117 1 94.94 35 PHE B C 1
ATOM 2288 O O . PHE B 1 35 ? -11.641 4.645 9.977 1 94.94 35 PHE B O 1
ATOM 2295 N N . PHE B 1 36 ? -12.867 3.619 8.375 1 97.44 36 PHE B N 1
ATOM 2296 C CA . PHE B 1 36 ? -13.922 4.621 8.43 1 97.44 36 PHE B CA 1
ATOM 2297 C C . PHE B 1 36 ? -14.641 4.574 9.773 1 97.44 36 PHE B C 1
ATOM 2299 O O . PHE B 1 36 ? -15.047 5.613 10.305 1 97.44 36 PHE B O 1
ATOM 2306 N N . GLN B 1 37 ? -14.711 3.389 10.289 1 97.56 37 GLN B N 1
ATOM 2307 C CA . GLN B 1 37 ? -15.266 3.256 11.625 1 97.56 37 GLN B CA 1
ATOM 2308 C C . GLN B 1 37 ? -14.414 3.994 12.656 1 97.56 37 GLN B C 1
ATOM 2310 O O . GLN B 1 37 ? -14.945 4.672 13.539 1 97.56 37 GLN B O 1
ATOM 2315 N N . ASP B 1 38 ? -13.164 3.865 12.531 1 97.69 38 ASP B N 1
ATOM 2316 C CA . ASP B 1 38 ? -12.25 4.551 13.445 1 97.69 38 ASP B CA 1
ATOM 2317 C C . ASP B 1 38 ? -12.359 6.066 13.297 1 97.69 38 ASP B C 1
ATOM 2319 O O . ASP B 1 38 ? -12.359 6.793 14.289 1 97.69 38 ASP B O 1
ATOM 2323 N N . VAL B 1 39 ? -12.531 6.48 12.07 1 98.62 39 VAL B N 1
ATOM 2324 C CA . VAL B 1 39 ? -12.609 7.914 11.805 1 98.62 39 VAL B CA 1
ATOM 2325 C C . VAL B 1 39 ? -13.883 8.484 12.438 1 98.62 39 VAL B C 1
ATOM 2327 O O . VAL B 1 39 ? -13.82 9.422 13.234 1 98.62 39 VAL B O 1
ATOM 2330 N N . VAL B 1 40 ? -14.977 7.891 12.164 1 98.56 40 VAL B N 1
ATOM 2331 C CA . VAL B 1 40 ? -16.25 8.5 12.523 1 98.56 40 VAL B CA 1
ATOM 2332 C C . VAL B 1 40 ? -16.469 8.383 14.031 1 98.56 40 VAL B C 1
ATOM 2334 O O . VAL B 1 40 ? -17.281 9.117 14.602 1 98.56 40 VAL B O 1
ATOM 2337 N N . ASN B 1 41 ? -15.695 7.484 14.641 1 98.25 41 ASN B N 1
ATOM 2338 C CA . ASN B 1 41 ? -15.859 7.309 16.078 1 98.25 41 ASN B CA 1
ATOM 2339 C C . ASN B 1 41 ? -14.695 7.906 16.859 1 98.25 41 ASN B C 1
ATOM 2341 O O . ASN B 1 41 ? -14.656 7.832 18.094 1 98.25 41 ASN B O 1
ATOM 2345 N N . GLY B 1 42 ? -13.844 8.445 16.234 1 97.25 42 GLY B N 1
ATOM 2346 C CA . GLY B 1 42 ? -12.711 9.102 16.875 1 97.25 42 GLY B CA 1
ATOM 2347 C C . GLY B 1 42 ? -11.812 8.133 17.625 1 97.25 42 GLY B C 1
ATOM 2348 O O . GLY B 1 42 ? -11.367 8.422 18.734 1 97.25 42 GLY B O 1
ATOM 2349 N N . ARG B 1 43 ? -11.688 6.973 17.031 1 96.62 43 ARG B N 1
ATOM 2350 C CA . ARG B 1 43 ? -10.812 5.973 17.641 1 96.62 43 ARG B CA 1
ATOM 2351 C C . ARG B 1 43 ? -9.406 6.059 17.062 1 96.62 43 ARG B C 1
ATOM 2353 O O . ARG B 1 43 ? -9.133 5.539 15.984 1 96.62 43 ARG B O 1
ATOM 2360 N N . ASP B 1 44 ? -8.477 6.703 17.719 1 95.19 44 ASP B N 1
ATOM 2361 C CA . ASP B 1 44 ? -7.066 6.828 17.359 1 95.19 44 ASP B CA 1
ATOM 2362 C C . ASP B 1 44 ? -6.887 7.695 16.125 1 95.19 44 ASP B C 1
ATOM 2364 O O . ASP B 1 44 ? -5.805 7.723 15.523 1 95.19 44 ASP B O 1
ATOM 2368 N N . ILE B 1 45 ? -7.969 8.227 15.664 1 97.94 45 ILE B N 1
ATOM 2369 C CA . ILE B 1 45 ? -7.941 9.117 14.508 1 97.94 45 ILE B CA 1
ATOM 2370 C C . ILE B 1 45 ? -8.734 10.383 14.82 1 97.94 45 ILE B C 1
ATOM 2372 O O . ILE B 1 45 ? -9.836 10.32 15.367 1 97.94 45 ILE B O 1
ATOM 2376 N N . VAL B 1 46 ? -8.125 11.484 14.555 1 98.5 46 VAL B N 1
ATOM 2377 C CA . VAL B 1 46 ? -8.789 12.781 14.617 1 98.5 46 VAL B CA 1
ATOM 2378 C C . VAL B 1 46 ? -9.102 13.273 13.203 1 98.5 46 VAL B C 1
ATOM 2380 O O . VAL B 1 46 ? -8.328 13.039 12.273 1 98.5 46 VAL B O 1
ATOM 2383 N N . SER B 1 47 ? -10.305 13.898 13.047 1 98.88 47 SER B N 1
ATOM 2384 C CA . SER B 1 47 ? -10.688 14.25 11.68 1 98.88 47 SER B CA 1
ATOM 2385 C C . SER B 1 47 ? -11.562 15.5 11.656 1 98.88 47 SER B C 1
ATOM 2387 O O . SER B 1 47 ? -12.234 15.812 12.641 1 98.88 47 SER B O 1
ATOM 2389 N N . TRP B 1 48 ? -11.484 16.203 10.586 1 98.81 48 TRP B N 1
ATOM 2390 C CA . TRP B 1 48 ? -12.359 17.328 10.273 1 98.81 48 TRP B CA 1
ATOM 2391 C C . TRP B 1 48 ? -12.969 17.188 8.883 1 98.81 48 TRP B C 1
ATOM 2393 O O . TRP B 1 48 ? -12.305 16.703 7.961 1 98.81 48 TRP B O 1
ATOM 2403 N N . GLY B 1 49 ? -14.172 17.594 8.797 1 98.5 49 GLY B N 1
ATOM 2404 C CA . GLY B 1 49 ? -14.875 17.641 7.527 1 98.5 49 GLY B CA 1
ATOM 2405 C C . GLY B 1 49 ? -15.273 19.031 7.102 1 98.5 49 GLY B C 1
ATOM 2406 O O . GLY B 1 49 ? -15.5 19.906 7.945 1 98.5 49 GLY B O 1
ATOM 2407 N N . ALA B 1 50 ? -15.234 19.297 5.828 1 98.12 50 ALA B N 1
ATOM 2408 C CA . ALA B 1 50 ? -15.898 20.438 5.207 1 98.12 50 ALA B CA 1
ATOM 2409 C C . ALA B 1 50 ? -17.297 20.062 4.703 1 98.12 50 ALA B C 1
ATOM 2411 O O . ALA B 1 50 ? -17.453 19.094 3.953 1 98.12 50 ALA B O 1
ATOM 2412 N N . VAL B 1 51 ? -18.281 20.797 5.086 1 96.56 51 VAL B N 1
ATOM 2413 C CA . VAL B 1 51 ? -19.656 20.453 4.766 1 96.56 51 VAL B CA 1
ATOM 2414 C C . VAL B 1 51 ? -20.328 21.625 4.055 1 96.56 51 VAL B C 1
ATOM 2416 O O . VAL B 1 51 ? -20.156 22.781 4.445 1 96.56 51 VAL B O 1
ATOM 2419 N N . ASP B 1 52 ? -21 21.219 2.971 1 94.31 52 ASP B N 1
ATOM 2420 C CA . ASP B 1 52 ? -21.828 22.203 2.281 1 94.31 52 ASP B CA 1
ATOM 2421 C C . ASP B 1 52 ? -23.203 22.297 2.932 1 94.31 52 ASP B C 1
ATOM 2423 O O . ASP B 1 52 ? -24.016 21.375 2.826 1 94.31 52 ASP B O 1
ATOM 2427 N N . SER B 1 53 ? -23.422 23.422 3.561 1 86 53 SER B N 1
ATOM 2428 C CA . SER B 1 53 ? -24.672 23.609 4.285 1 86 53 SER B CA 1
ATOM 2429 C C . SER B 1 53 ? -25.656 24.453 3.477 1 86 53 SER B C 1
ATOM 2431 O O . SER B 1 53 ? -26.641 24.953 4.02 1 86 53 SER B O 1
ATOM 2433 N N . SER B 1 54 ? -25.312 24.688 2.25 1 79.5 54 SER B N 1
ATOM 2434 C CA . SER B 1 54 ? -26.188 25.531 1.427 1 79.5 54 SER B CA 1
ATOM 2435 C C . SER B 1 54 ? -27.453 24.781 1.027 1 79.5 54 SER B C 1
ATOM 2437 O O . SER B 1 54 ? -28.422 25.406 0.571 1 79.5 54 SER B O 1
ATOM 2439 N N . GLN B 1 55 ? -27.375 23.453 1.126 1 66.44 55 GLN B N 1
ATOM 2440 C CA . GLN B 1 55 ? -28.562 22.734 0.634 1 66.44 55 GLN B CA 1
ATOM 2441 C C . GLN B 1 55 ? -29.781 23.047 1.481 1 66.44 55 GLN B C 1
ATOM 2443 O O . GLN B 1 55 ? -29.672 23.312 2.682 1 66.44 55 GLN B O 1
ATOM 2448 N N . PRO B 1 56 ? -30.875 23.312 0.592 1 60.97 56 PRO B N 1
ATOM 2449 C CA . PRO B 1 56 ? -32.125 23.719 1.261 1 60.97 56 PRO B CA 1
ATOM 2450 C C . PRO B 1 56 ? -32.406 22.906 2.516 1 60.97 56 PRO B C 1
ATOM 2452 O O . PRO B 1 56 ? -31.859 21.812 2.686 1 60.97 56 PRO B O 1
ATOM 2455 N N . HIS B 1 57 ? -33.344 23.438 3.34 1 54.94 57 HIS B N 1
ATOM 2456 C CA . HIS B 1 57 ? -33.812 22.906 4.605 1 54.94 57 HIS B CA 1
ATOM 2457 C C . HIS B 1 57 ? -34.312 21.469 4.438 1 54.94 57 HIS B C 1
ATOM 2459 O O . HIS B 1 57 ? -35.125 21.188 3.551 1 54.94 57 HIS B O 1
ATOM 2465 N N . GLY B 1 58 ? -33.656 20.484 5.059 1 55.97 58 GLY B N 1
ATOM 2466 C CA . GLY B 1 58 ? -34.062 19.094 5.051 1 55.97 58 GLY B CA 1
ATOM 2467 C C . GLY B 1 58 ? -33 18.156 4.492 1 55.97 58 GLY B C 1
ATOM 2468 O O . GLY B 1 58 ? -33.094 16.938 4.668 1 55.97 58 GLY B O 1
ATOM 2469 N N . GLN B 1 59 ? -32.25 18.844 3.602 1 60.28 59 GLN B N 1
ATOM 2470 C CA . GLN B 1 59 ? -31.266 17.922 3.084 1 60.28 59 GLN B CA 1
ATOM 2471 C C . GLN B 1 59 ? -29.984 17.969 3.93 1 60.28 59 GLN B C 1
ATOM 2473 O O . GLN B 1 59 ? -29.609 19.016 4.438 1 60.28 59 GLN B O 1
ATOM 2478 N N . SER B 1 60 ? -29.641 16.875 4.34 1 64.5 60 SER B N 1
ATOM 2479 C CA . SER B 1 60 ? -28.516 16.688 5.258 1 64.5 60 SER B CA 1
ATOM 2480 C C . SER B 1 60 ? -27.25 17.312 4.719 1 64.5 60 SER B C 1
ATOM 2482 O O . SER B 1 60 ? -27.062 17.438 3.504 1 64.5 60 SER B O 1
ATOM 2484 N N . ASP B 1 61 ? -26.516 17.984 5.516 1 82.06 61 ASP B N 1
ATOM 2485 C CA . ASP B 1 61 ? -25.156 18.469 5.297 1 82.06 61 ASP B CA 1
ATOM 2486 C C . ASP B 1 61 ? -24.328 17.453 4.492 1 82.06 61 ASP B C 1
ATOM 2488 O O . ASP B 1 61 ? -24.391 16.25 4.75 1 82.06 61 ASP B O 1
ATOM 2492 N N . GLN B 1 62 ? -23.938 18.016 3.32 1 91.12 62 GLN B N 1
ATOM 2493 C CA . GLN B 1 62 ? -23.156 17.141 2.453 1 91.12 62 GLN B CA 1
ATOM 2494 C C . GLN B 1 62 ? -21.656 17.281 2.748 1 91.12 62 GLN B C 1
ATOM 2496 O O . GLN B 1 62 ? -21.109 18.375 2.707 1 91.12 62 GLN B O 1
ATOM 2501 N N . LEU B 1 63 ? -21.062 16.203 3.084 1 96.88 63 LEU B N 1
ATOM 2502 C CA . LEU B 1 63 ? -19.625 16.172 3.262 1 96.88 63 LEU B CA 1
ATOM 2503 C C . LEU B 1 63 ? -18.906 16.344 1.926 1 96.88 63 LEU B C 1
ATOM 2505 O O . LEU B 1 63 ? -19.094 15.531 1.012 1 96.88 63 LEU B O 1
ATOM 2509 N N . ILE B 1 64 ? -18.078 17.422 1.791 1 97.19 64 ILE B N 1
ATOM 2510 C CA . ILE B 1 64 ? -17.484 17.719 0.493 1 97.19 64 ILE B CA 1
ATOM 2511 C C . ILE B 1 64 ? -15.953 17.688 0.609 1 97.19 64 ILE B C 1
ATOM 2513 O O . ILE B 1 64 ? -15.25 17.797 -0.395 1 97.19 64 ILE B O 1
ATOM 2517 N N . GLY B 1 65 ? -15.406 17.578 1.757 1 98.44 65 GLY B N 1
ATOM 2518 C CA . GLY B 1 65 ? -13.984 17.453 2.033 1 98.44 65 GLY B CA 1
ATOM 2519 C C . GLY B 1 65 ? -13.688 16.906 3.416 1 98.44 65 GLY B C 1
ATOM 2520 O O . GLY B 1 65 ? -14.562 16.875 4.277 1 98.44 65 GLY B O 1
ATOM 2521 N N . PHE B 1 66 ? -12.469 16.469 3.582 1 98.88 66 PHE B N 1
ATOM 2522 C CA . PHE B 1 66 ? -12.102 15.875 4.867 1 98.88 66 PHE B CA 1
ATOM 2523 C C . PHE B 1 66 ? -10.586 15.836 5.035 1 98.88 66 PHE B C 1
ATOM 2525 O O . PHE B 1 66 ? -9.844 15.938 4.055 1 98.88 66 PHE B O 1
ATOM 2532 N N . VAL B 1 67 ? -10.148 15.719 6.25 1 98.94 67 VAL B N 1
ATOM 2533 C CA . VAL B 1 67 ? -8.781 15.367 6.621 1 98.94 67 VAL B CA 1
ATOM 2534 C C . VAL B 1 67 ? -8.805 14.422 7.82 1 98.94 67 VAL B C 1
ATOM 2536 O O . VAL B 1 67 ? -9.617 14.586 8.734 1 98.94 67 VAL B O 1
ATOM 2539 N N . THR B 1 68 ? -7.965 13.414 7.805 1 98.81 68 THR B N 1
ATOM 2540 C CA . THR B 1 68 ? -7.801 12.469 8.906 1 98.81 68 THR B CA 1
ATOM 2541 C C . THR B 1 68 ? -6.344 12.422 9.359 1 98.81 68 THR B C 1
ATOM 2543 O O . THR B 1 68 ? -5.43 12.469 8.539 1 98.81 68 THR B O 1
ATOM 2546 N N . VAL B 1 69 ? -6.129 12.383 10.695 1 98.69 69 VAL B N 1
ATOM 2547 C CA . VAL B 1 69 ? -4.766 12.406 11.219 1 98.69 69 VAL B CA 1
ATOM 2548 C C . VAL B 1 69 ? -4.652 11.453 12.406 1 98.69 69 VAL B C 1
ATOM 2550 O O . VAL B 1 69 ? -5.66 11.094 13.023 1 98.69 69 VAL B O 1
ATOM 2553 N N . ARG B 1 70 ? -3.441 11.102 12.711 1 97.88 70 ARG B N 1
ATOM 2554 C CA . ARG B 1 70 ? -3.119 10.32 13.898 1 97.88 70 ARG B CA 1
ATOM 2555 C C . ARG B 1 70 ? -1.903 10.898 14.617 1 97.88 70 ARG B C 1
ATOM 2557 O O . ARG B 1 70 ? -1.002 11.445 13.984 1 97.88 70 ARG B O 1
ATOM 2564 N N . ILE B 1 71 ? -1.922 10.789 15.914 1 97.5 71 ILE B N 1
ATOM 2565 C CA . ILE B 1 71 ? -0.751 11.125 16.719 1 97.5 71 ILE B CA 1
ATOM 2566 C C . ILE B 1 71 ? 0.191 9.93 16.781 1 97.5 71 ILE B C 1
ATOM 2568 O O . ILE B 1 71 ? -0.248 8.797 17.016 1 97.5 71 ILE B O 1
ATOM 2572 N N . VAL B 1 72 ? 1.468 10.242 16.594 1 95.12 72 VAL B N 1
ATOM 2573 C CA . VAL B 1 72 ? 2.465 9.18 16.625 1 95.12 72 VAL B CA 1
ATOM 2574 C C . VAL B 1 72 ? 3.621 9.594 17.547 1 95.12 72 VAL B C 1
ATOM 2576 O O . VAL B 1 72 ? 3.977 10.773 17.609 1 95.12 72 VAL B O 1
ATOM 2579 N N . LEU B 1 73 ? 4.164 8.586 18.234 1 94.5 73 LEU B N 1
ATOM 2580 C CA . LEU B 1 73 ? 5.387 8.859 18.984 1 94.5 73 LEU B CA 1
ATOM 2581 C C . LEU B 1 73 ? 6.566 9.07 18.047 1 94.5 73 LEU B C 1
ATOM 2583 O O . LEU B 1 73 ? 6.77 8.289 17.109 1 94.5 73 LEU B O 1
ATOM 2587 N N . ALA B 1 74 ? 7.297 10.086 18.297 1 93.38 74 ALA B N 1
ATOM 2588 C CA . ALA B 1 74 ? 8.43 10.414 17.438 1 93.38 74 ALA B CA 1
ATOM 2589 C C . ALA B 1 74 ? 9.406 9.25 17.328 1 93.38 74 ALA B C 1
ATOM 2591 O O . ALA B 1 74 ? 9.875 8.914 16.25 1 93.38 74 ALA B O 1
ATOM 2592 N N . LYS B 1 75 ? 9.656 8.602 18.422 1 88.31 75 LYS B N 1
ATOM 2593 C CA . LYS B 1 75 ? 10.633 7.523 18.484 1 88.31 75 LYS B CA 1
ATOM 2594 C C . LYS B 1 75 ? 10.203 6.348 17.609 1 88.31 75 LYS B C 1
ATOM 2596 O O . LYS B 1 75 ? 11.039 5.527 17.203 1 88.31 75 LYS B O 1
ATOM 2601 N N . GLU B 1 76 ? 8.922 6.289 17.25 1 87 76 GLU B N 1
ATOM 2602 C CA . GLU B 1 76 ? 8.367 5.191 16.469 1 87 76 GLU B CA 1
ATOM 2603 C C . GLU B 1 76 ? 8.141 5.621 15.016 1 87 76 GLU B C 1
ATOM 2605 O O . GLU B 1 76 ? 7.652 4.832 14.203 1 87 76 GLU B O 1
ATOM 2610 N N . SER B 1 77 ? 8.484 6.816 14.742 1 89.44 77 SER B N 1
ATOM 2611 C CA . SER B 1 77 ? 8.203 7.359 13.422 1 89.44 77 SER B CA 1
ATOM 2612 C C . SER B 1 77 ? 9.398 7.199 12.484 1 89.44 77 SER B C 1
ATOM 2614 O O . SER B 1 77 ? 10.539 7.082 12.945 1 89.44 77 SER B O 1
ATOM 2616 N N . GLU B 1 78 ? 9.148 7.242 11.211 1 87.88 78 GLU B N 1
ATOM 2617 C CA . GLU B 1 78 ? 10.188 7.129 10.195 1 87.88 78 GLU B CA 1
ATOM 2618 C C . GLU B 1 78 ? 10.961 8.438 10.047 1 87.88 78 GLU B C 1
ATOM 2620 O O . GLU B 1 78 ? 11.953 8.5 9.312 1 87.88 78 GLU B O 1
ATOM 2625 N N . ILE B 1 79 ? 10.484 9.484 10.758 1 89.25 79 ILE B N 1
ATOM 2626 C CA . ILE B 1 79 ? 11.133 10.766 10.539 1 89.25 79 ILE B CA 1
ATOM 2627 C C . ILE B 1 79 ? 11.828 11.227 11.82 1 89.25 79 ILE B C 1
ATOM 2629 O O . ILE B 1 79 ? 12.086 12.422 12 1 89.25 79 ILE B O 1
ATOM 2633 N N . VAL B 1 80 ? 12.109 10.359 12.664 1 86.88 80 VAL B N 1
ATOM 2634 C CA . VAL B 1 80 ? 12.75 10.703 13.93 1 86.88 80 VAL B CA 1
ATOM 2635 C C . VAL B 1 80 ? 14.078 11.391 13.664 1 86.88 80 VAL B C 1
ATOM 2637 O O . VAL B 1 80 ? 14.477 12.289 14.414 1 86.88 80 VAL B O 1
ATOM 2640 N N . ASP B 1 81 ? 14.719 10.992 12.648 1 87.06 81 ASP B N 1
ATOM 2641 C CA . ASP B 1 81 ? 16.031 11.539 12.32 1 87.06 81 ASP B CA 1
ATOM 2642 C C . ASP B 1 81 ? 15.914 12.961 11.773 1 87.06 81 ASP B C 1
ATOM 2644 O O . ASP B 1 81 ? 16.922 13.633 11.57 1 87.06 81 ASP B O 1
ATOM 2648 N N . MET B 1 82 ? 14.742 13.391 11.562 1 90.5 82 MET B N 1
ATOM 2649 C CA . MET B 1 82 ? 14.508 14.734 11.039 1 90.5 82 MET B CA 1
ATOM 2650 C C . MET B 1 82 ? 14.188 15.711 12.164 1 90.5 82 MET B C 1
ATOM 2652 O O . MET B 1 82 ? 13.953 16.891 11.914 1 90.5 82 MET B O 1
ATOM 2656 N N . LEU B 1 83 ? 14.242 15.164 13.305 1 89.94 83 LEU B N 1
ATOM 2657 C CA . LEU B 1 83 ? 13.93 15.984 14.469 1 89.94 83 LEU B CA 1
ATOM 2658 C C . LEU B 1 83 ? 15.188 16.297 15.273 1 89.94 83 LEU B C 1
ATOM 2660 O O . LEU B 1 83 ? 16.109 15.484 15.328 1 89.94 83 LEU B O 1
ATOM 2664 N N . GLY B 1 84 ? 15.258 17.453 15.773 1 81 84 GLY B N 1
ATOM 2665 C CA . GLY B 1 84 ? 16.391 17.891 16.562 1 81 84 GLY B CA 1
ATOM 2666 C C . GLY B 1 84 ? 16.641 17.016 17.781 1 81 84 GLY B C 1
ATOM 2667 O O . GLY B 1 84 ? 15.797 16.203 18.156 1 81 84 GLY B O 1
ATOM 2668 N N . TYR B 1 85 ? 17.859 17.109 18.281 1 66.38 85 TYR B N 1
ATOM 2669 C CA . TYR B 1 85 ? 18.453 16.266 19.312 1 66.38 85 TYR B CA 1
ATOM 2670 C C . TYR B 1 85 ? 17.531 16.141 20.516 1 66.38 85 TYR B C 1
ATOM 2672 O O . TYR B 1 85 ? 17.438 15.086 21.141 1 66.38 85 TYR B O 1
ATOM 2680 N N . ASP B 1 86 ? 16.938 17.141 20.844 1 62.94 86 ASP B N 1
ATOM 2681 C CA . ASP B 1 86 ? 16.109 17.031 22.047 1 62.94 86 ASP B CA 1
ATOM 2682 C C . ASP B 1 86 ? 14.906 16.125 21.797 1 62.94 86 ASP B C 1
ATOM 2684 O O . ASP B 1 86 ? 14.148 15.812 22.719 1 62.94 86 ASP B O 1
ATOM 2688 N N . SER B 1 87 ? 14.805 15.781 20.562 1 57.44 87 SER B N 1
ATOM 2689 C CA . SER B 1 87 ? 13.586 15.086 20.172 1 57.44 87 SER B CA 1
ATOM 2690 C C . SER B 1 87 ? 13.641 13.609 20.547 1 57.44 87 SER B C 1
ATOM 2692 O O . SER B 1 87 ? 12.617 12.93 20.562 1 57.44 87 SER B O 1
ATOM 2694 N N . SER B 1 88 ? 14.961 13.211 20.672 1 54.97 88 SER B N 1
ATOM 2695 C CA . SER B 1 88 ? 15.07 11.836 21.141 1 54.97 88 SER B CA 1
ATOM 2696 C C . SER B 1 88 ? 14.602 11.695 22.578 1 54.97 88 SER B C 1
ATOM 2698 O O . SER B 1 88 ? 14.508 10.586 23.109 1 54.97 88 SER B O 1
ATOM 2700 N N . LYS B 1 89 ? 14.375 12.992 23.141 1 59.91 89 LYS B N 1
ATOM 2701 C CA . LYS B 1 89 ? 13.844 12.891 24.484 1 59.91 89 LYS B CA 1
ATOM 2702 C C . LYS B 1 89 ? 12.508 12.148 24.5 1 59.91 89 LYS B C 1
ATOM 2704 O O . LYS B 1 89 ? 11.742 12.227 23.531 1 59.91 89 LYS B O 1
ATOM 2709 N N . SER B 1 90 ? 12.328 11.375 25.406 1 67.25 90 SER B N 1
ATOM 2710 C CA . SER B 1 90 ? 11.219 10.477 25.703 1 67.25 90 SER B CA 1
ATOM 2711 C C . SER B 1 90 ? 9.883 11.211 25.656 1 67.25 90 SER B C 1
ATOM 2713 O O . SER B 1 90 ? 9.773 12.344 26.125 1 67.25 90 SER B O 1
ATOM 2715 N N . GLY B 1 91 ? 9.008 11.078 24.516 1 88 91 GLY B N 1
ATOM 2716 C CA . GLY B 1 91 ? 7.609 11.461 24.641 1 88 91 GLY B CA 1
ATOM 2717 C C . GLY B 1 91 ? 7.156 12.422 23.562 1 88 91 GLY B C 1
ATOM 2718 O O . GLY B 1 91 ? 6.016 12.891 23.578 1 88 91 GLY B O 1
ATOM 2719 N N . GLN B 1 92 ? 8.164 12.812 22.75 1 93.44 92 GLN B N 1
ATOM 2720 C CA . GLN B 1 92 ? 7.75 13.695 21.672 1 93.44 92 GLN B CA 1
ATOM 2721 C C . GLN B 1 92 ? 6.793 12.984 20.719 1 93.44 92 GLN B C 1
ATOM 2723 O O . GLN B 1 92 ? 6.867 11.766 20.547 1 93.44 92 GLN B O 1
ATOM 2728 N N . THR B 1 93 ? 5.887 13.867 20.203 1 96.62 93 THR B N 1
ATOM 2729 C CA . THR B 1 93 ? 4.871 13.312 19.328 1 96.62 93 THR B CA 1
ATOM 2730 C C . THR B 1 93 ? 4.883 14.008 17.969 1 96.62 93 THR B C 1
ATOM 2732 O O . THR B 1 93 ? 5.547 15.039 17.797 1 96.62 93 THR B O 1
ATOM 2735 N N . LEU B 1 94 ? 4.305 13.367 17.078 1 97.62 94 LEU B N 1
ATOM 2736 C CA . LEU B 1 94 ? 4.062 13.875 15.734 1 97.62 94 LEU B CA 1
ATOM 2737 C C . LEU B 1 94 ? 2.598 13.703 15.344 1 97.62 94 LEU B C 1
ATOM 2739 O O . LEU B 1 94 ? 1.887 12.883 15.922 1 97.62 94 LEU B O 1
ATOM 2743 N N . VAL B 1 95 ? 2.168 14.547 14.414 1 98.62 95 VAL B N 1
ATOM 2744 C CA . VAL B 1 95 ? 0.86 14.359 13.789 1 98.62 95 VAL B CA 1
ATOM 2745 C C . VAL B 1 95 ? 1.034 13.906 12.344 1 98.62 95 VAL B C 1
ATOM 2747 O O . VAL B 1 95 ? 1.729 14.555 11.562 1 98.62 95 VAL B O 1
ATOM 2750 N N . TYR B 1 96 ? 0.444 12.805 12.039 1 98.31 96 TYR B N 1
ATOM 2751 C CA . TYR B 1 96 ? 0.53 12.203 10.711 1 98.31 96 TYR B CA 1
ATOM 2752 C C . TYR B 1 96 ? -0.783 12.359 9.953 1 98.31 96 TYR B C 1
ATOM 2754 O O . TYR B 1 96 ? -1.822 11.859 10.391 1 98.31 96 TYR B O 1
ATOM 2762 N N . ILE B 1 97 ? -0.753 13.078 8.836 1 98.75 97 ILE B N 1
ATOM 2763 C CA . ILE B 1 97 ? -1.938 13.18 7.992 1 98.75 97 ILE B CA 1
ATOM 2764 C C . ILE B 1 97 ? -2.119 11.891 7.199 1 98.75 97 ILE B C 1
ATOM 2766 O O . ILE B 1 97 ? -1.272 11.539 6.375 1 98.75 97 ILE B O 1
ATOM 2770 N N . LEU B 1 98 ? -3.207 11.242 7.406 1 97.75 98 LEU B N 1
ATOM 2771 C CA . LEU B 1 98 ? -3.492 9.984 6.734 1 97.75 98 LEU B CA 1
ATOM 2772 C C . LEU B 1 98 ? -4.121 1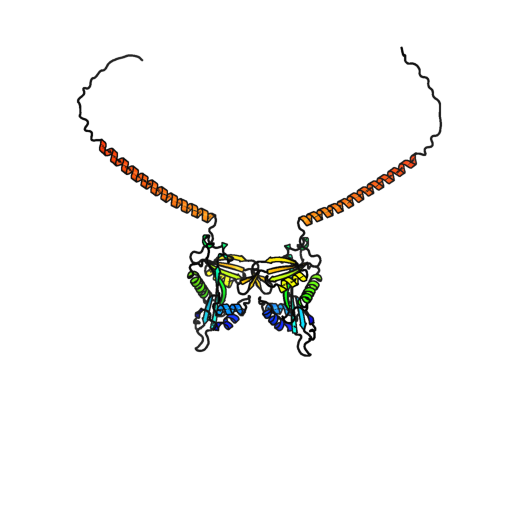0.227 5.367 1 97.75 98 LEU B C 1
ATOM 2774 O O . LEU B 1 98 ? -3.674 9.672 4.363 1 97.75 98 LEU B O 1
ATOM 2778 N N . THR B 1 99 ? -5.242 10.961 5.348 1 98.12 99 THR B N 1
ATOM 2779 C CA . THR B 1 99 ? -5.945 11.266 4.109 1 98.12 99 THR B CA 1
ATOM 2780 C C . THR B 1 99 ? -6.445 12.711 4.113 1 98.12 99 THR B C 1
ATOM 2782 O O . THR B 1 99 ? -6.844 13.227 5.156 1 98.12 99 THR B O 1
ATOM 2785 N N . LEU B 1 100 ? -6.367 13.305 2.965 1 98.75 100 LEU B N 1
ATOM 2786 C CA . LEU B 1 100 ? -6.953 14.609 2.666 1 98.75 100 LEU B CA 1
ATOM 2787 C C . LEU B 1 100 ? -7.629 14.602 1.3 1 98.75 100 LEU B C 1
ATOM 2789 O O . LEU B 1 100 ? -7.023 14.188 0.306 1 98.75 100 LEU B O 1
ATOM 2793 N N . GLY B 1 101 ? -8.93 15.016 1.328 1 98.44 101 GLY B N 1
ATOM 2794 C CA . GLY B 1 101 ? -9.633 15.031 0.055 1 98.44 101 GLY B CA 1
ATOM 2795 C C . GLY B 1 101 ? -10.719 16.094 -0.015 1 98.44 101 GLY B C 1
ATOM 2796 O O . GLY B 1 101 ? -11.289 16.469 1.01 1 98.44 101 GLY B O 1
ATOM 2797 N N . VAL B 1 102 ? -10.914 16.594 -1.195 1 98.38 102 VAL B N 1
ATOM 2798 C CA . VAL B 1 102 ? -12.008 17.5 -1.538 1 98.38 102 VAL B CA 1
ATOM 2799 C C . VAL B 1 102 ? -12.711 17 -2.799 1 98.38 102 VAL B C 1
ATOM 2801 O O . VAL B 1 102 ? -12.055 16.656 -3.789 1 98.38 102 VAL B O 1
ATOM 2804 N N . VAL B 1 103 ? -13.992 16.922 -2.697 1 97.5 103 VAL B N 1
ATOM 2805 C CA . VAL B 1 103 ? -14.773 16.531 -3.865 1 97.5 103 VAL B CA 1
ATOM 2806 C C . VAL B 1 103 ? -14.422 17.422 -5.051 1 97.5 103 VAL B C 1
ATOM 2808 O O . VAL B 1 103 ? -14.266 18.641 -4.898 1 97.5 103 VAL B O 1
ATOM 2811 N N . ASP B 1 104 ? -14.43 16.844 -6.219 1 96.44 104 ASP B N 1
ATOM 2812 C CA . ASP B 1 104 ? -13.898 17.484 -7.414 1 96.44 104 ASP B CA 1
ATOM 2813 C C . ASP B 1 104 ? -14.609 18.797 -7.691 1 96.44 104 ASP B C 1
ATOM 2815 O O . ASP B 1 104 ? -13.969 19.812 -7.973 1 96.44 104 ASP B O 1
ATOM 2819 N N . SER B 1 105 ? -15.844 18.844 -7.594 1 94.5 105 SER B N 1
ATOM 2820 C CA . SER B 1 105 ? -16.641 20.016 -7.957 1 94.5 105 SER B CA 1
ATOM 2821 C C . SER B 1 105 ? -16.422 21.156 -6.984 1 94.5 105 SER B C 1
ATOM 2823 O O . SER B 1 105 ? -16.828 22.297 -7.246 1 94.5 105 SER B O 1
ATOM 2825 N N . TYR B 1 106 ? -15.727 20.906 -5.91 1 95.44 106 TYR B N 1
ATOM 2826 C CA . TYR B 1 106 ? -15.539 21.938 -4.891 1 95.44 106 TYR B CA 1
ATOM 2827 C C . TYR B 1 106 ? -14.062 22.312 -4.773 1 95.44 106 TYR B C 1
ATOM 2829 O O . TYR B 1 106 ? -13.68 23.031 -3.85 1 95.44 106 TYR B O 1
ATOM 2837 N N . ARG B 1 107 ? -13.25 21.859 -5.695 1 95.69 107 ARG B N 1
ATOM 2838 C CA . ARG B 1 107 ? -11.82 22.125 -5.621 1 95.69 107 ARG B CA 1
ATOM 2839 C C . ARG B 1 107 ? -11.5 23.562 -6.043 1 95.69 107 ARG B C 1
ATOM 2841 O O . ARG B 1 107 ? -12.344 24.234 -6.633 1 95.69 107 ARG B O 1
ATOM 2848 N N . ASN B 1 108 ? -10.367 24 -5.586 1 93.94 108 ASN B N 1
ATOM 2849 C CA . ASN B 1 108 ? -9.844 25.328 -5.895 1 93.94 108 ASN B CA 1
ATOM 2850 C C . ASN B 1 108 ? -10.656 26.438 -5.211 1 93.94 108 ASN B C 1
ATOM 2852 O O . ASN B 1 108 ? -10.812 27.516 -5.762 1 93.94 108 ASN B O 1
ATOM 2856 N N . HIS B 1 109 ? -11.195 26.125 -4.082 1 94.5 109 HIS B N 1
ATOM 2857 C CA . HIS B 1 109 ? -11.914 27.094 -3.27 1 94.5 109 HIS B CA 1
ATOM 2858 C C . HIS B 1 109 ? -11.281 27.234 -1.89 1 94.5 109 HIS B C 1
ATOM 2860 O O . HIS B 1 109 ? -11.922 27.734 -0.96 1 94.5 109 HIS B O 1
ATOM 2866 N N . GLY B 1 110 ? -10.109 26.688 -1.723 1 96.88 110 GLY B N 1
ATOM 2867 C CA . GLY B 1 110 ? -9.367 26.859 -0.483 1 96.88 110 GLY B CA 1
ATOM 2868 C C . GLY B 1 110 ? -9.773 25.891 0.602 1 96.88 110 GLY B C 1
ATOM 2869 O O . GLY B 1 110 ? -9.359 26.016 1.753 1 96.88 110 GLY B O 1
ATOM 2870 N N . ILE B 1 111 ? -10.516 24.906 0.284 1 97.94 111 ILE B N 1
ATOM 2871 C CA . ILE B 1 111 ? -11.047 23.969 1.267 1 97.94 111 ILE B CA 1
ATOM 2872 C C . ILE B 1 111 ? -9.914 23.109 1.836 1 97.94 111 ILE B C 1
ATOM 2874 O O . ILE B 1 111 ? -9.789 22.969 3.055 1 97.94 111 ILE B O 1
ATOM 2878 N N . ALA B 1 112 ? -9.078 22.609 0.979 1 98.75 112 ALA B N 1
ATOM 2879 C CA . ALA B 1 112 ? -7.969 21.781 1.438 1 98.75 112 ALA B CA 1
ATOM 2880 C C . ALA B 1 112 ? -7.031 22.562 2.352 1 98.75 112 ALA B C 1
ATOM 2882 O O . ALA B 1 112 ? -6.629 22.078 3.406 1 98.75 112 ALA B O 1
ATOM 2883 N N . SER B 1 113 ? -6.758 23.766 1.948 1 98.69 113 SER B N 1
ATOM 2884 C CA . SER B 1 113 ? -5.898 24.625 2.758 1 98.69 113 SER B CA 1
ATOM 2885 C C . SER B 1 113 ? -6.492 24.859 4.145 1 98.69 113 SER B C 1
ATOM 2887 O O . SER B 1 113 ? -5.781 24.812 5.148 1 98.69 113 SER B O 1
ATOM 2889 N N . SER B 1 114 ? -7.758 25.109 4.18 1 98.69 114 SER B N 1
ATOM 2890 C CA . SER B 1 114 ? -8.438 25.344 5.453 1 98.69 114 SER B CA 1
ATOM 2891 C C . SER B 1 114 ? -8.367 24.109 6.344 1 98.69 114 SER B C 1
ATOM 2893 O O . SER B 1 114 ? -8.148 24.219 7.555 1 98.69 114 SER B O 1
ATOM 2895 N N . LEU B 1 115 ? -8.508 22.938 5.754 1 98.88 115 LEU B N 1
ATOM 2896 C CA . LEU B 1 115 ? -8.43 21.703 6.508 1 98.88 115 LEU B CA 1
ATOM 2897 C C . LEU B 1 115 ? -7.02 21.484 7.047 1 98.88 115 LEU B C 1
ATOM 2899 O O . LEU B 1 115 ? -6.848 21.062 8.195 1 98.88 115 LEU B O 1
ATOM 2903 N N . ILE B 1 116 ? -6.027 21.781 6.25 1 98.94 116 ILE B N 1
ATOM 2904 C CA . ILE B 1 116 ? -4.641 21.641 6.68 1 98.94 116 ILE B CA 1
ATOM 2905 C C . ILE B 1 116 ? -4.359 22.609 7.828 1 98.94 116 ILE B C 1
ATOM 2907 O O . ILE B 1 116 ? -3.662 22.25 8.781 1 98.94 116 ILE B O 1
ATOM 2911 N N . ARG B 1 117 ? -4.879 23.797 7.777 1 98.81 117 ARG B N 1
ATOM 2912 C CA . ARG B 1 117 ? -4.695 24.766 8.859 1 98.81 117 ARG B CA 1
ATOM 2913 C C . ARG B 1 117 ? -5.289 24.25 10.164 1 98.81 117 ARG B C 1
ATOM 2915 O O . ARG B 1 117 ? -4.738 24.484 11.242 1 98.81 117 ARG B O 1
ATOM 2922 N N . GLU B 1 118 ? -6.41 23.547 10.047 1 98.75 118 GLU B N 1
ATOM 2923 C CA . GLU B 1 118 ? -6.977 22.938 11.242 1 98.75 118 GLU B CA 1
ATOM 2924 C C . GLU B 1 118 ? -6.023 21.906 11.844 1 98.75 118 GLU B C 1
ATOM 2926 O O . GLU B 1 118 ? -5.887 21.812 13.062 1 98.75 118 GLU B O 1
ATOM 2931 N N . VAL B 1 119 ? -5.371 21.156 11 1 98.94 119 VAL B N 1
ATOM 2932 C CA . VAL B 1 119 ? -4.426 20.141 11.453 1 98.94 119 VAL B CA 1
ATOM 2933 C C . VAL B 1 119 ? -3.229 20.812 12.125 1 98.94 119 VAL B C 1
ATOM 2935 O O . VAL B 1 119 ? -2.779 20.375 13.188 1 98.94 119 VAL B O 1
ATOM 2938 N N . ILE B 1 120 ? -2.756 21.859 11.531 1 98.88 120 ILE B N 1
ATOM 2939 C CA . ILE B 1 120 ? -1.606 22.578 12.078 1 98.88 120 ILE B CA 1
ATOM 2940 C C . ILE B 1 120 ? -1.969 23.172 13.438 1 98.88 120 ILE B C 1
ATOM 2942 O O . ILE B 1 120 ? -1.185 23.094 14.383 1 98.88 120 ILE B O 1
ATOM 2946 N N . LYS B 1 121 ? -3.123 23.781 13.484 1 98.81 121 LYS B N 1
ATOM 2947 C CA . LYS B 1 121 ? -3.607 24.312 14.75 1 98.81 121 LYS B CA 1
ATOM 2948 C C . LYS B 1 121 ? -3.68 23.234 15.82 1 98.81 121 LYS B C 1
ATOM 2950 O O . LYS B 1 121 ? -3.242 23.438 16.953 1 98.81 121 LYS B O 1
ATOM 2955 N N . TYR B 1 122 ? -4.184 22.109 15.477 1 98.81 122 TYR B N 1
ATOM 2956 C CA . TYR B 1 122 ? -4.297 20.969 16.375 1 98.81 122 TYR B CA 1
ATOM 2957 C C . TYR B 1 122 ? -2.922 20.5 16.844 1 98.81 122 TYR B C 1
ATOM 2959 O O . TYR B 1 122 ? -2.686 20.344 18.047 1 98.81 122 TYR B O 1
ATOM 2967 N N . ALA B 1 123 ? -2.07 20.328 15.922 1 98.81 123 ALA B N 1
ATOM 2968 C CA . ALA B 1 123 ? -0.713 19.891 16.25 1 98.81 123 ALA B CA 1
ATOM 2969 C C . ALA B 1 123 ? -0.021 20.891 17.172 1 98.81 123 ALA B C 1
ATOM 2971 O O . ALA B 1 123 ? 0.667 20.5 18.109 1 98.81 123 ALA B O 1
ATOM 2972 N N . SER B 1 124 ? -0.237 22.141 16.922 1 98.56 124 SER B N 1
ATOM 2973 C CA . SER B 1 124 ? 0.382 23.203 17.703 1 98.56 124 SER B CA 1
ATOM 2974 C C . SER B 1 124 ? -0.164 23.234 19.125 1 98.56 124 SER B C 1
ATOM 2976 O O . SER B 1 124 ? 0.509 23.719 20.047 1 98.56 124 SER B O 1
ATOM 2978 N N . SER B 1 125 ? -1.326 22.734 19.266 1 98.62 125 SER B N 1
ATOM 2979 C CA . SER B 1 125 ? -1.957 22.75 20.578 1 98.62 125 SER B CA 1
ATOM 2980 C C . SER B 1 125 ? -1.426 21.625 21.453 1 98.62 125 SER B C 1
ATOM 2982 O O . SER B 1 125 ? -1.664 21.625 22.672 1 98.62 125 SER B O 1
ATOM 2984 N N . ILE B 1 126 ? -0.771 20.703 20.922 1 97.75 126 ILE B N 1
ATOM 2985 C CA . ILE B 1 126 ? -0.145 19.609 21.656 1 97.75 126 ILE B CA 1
ATOM 2986 C C . ILE B 1 126 ? 1.299 19.969 22 1 97.75 126 ILE B C 1
ATOM 2988 O O . ILE B 1 126 ? 2.17 19.953 21.125 1 97.75 126 ILE B O 1
ATOM 2992 N N . PRO B 1 127 ? 1.59 20.219 23.203 1 95.94 127 PRO B N 1
ATOM 2993 C CA . PRO B 1 127 ? 2.906 20.75 23.562 1 95.94 127 PRO B CA 1
ATOM 2994 C C . PRO B 1 127 ? 4.051 19.828 23.141 1 95.94 127 PRO B C 1
ATOM 2996 O O . PRO B 1 127 ? 5.137 20.297 22.797 1 95.94 127 PRO B O 1
ATOM 2999 N N . THR B 1 128 ? 3.789 18.562 23.125 1 95.25 128 THR B N 1
ATOM 3000 C CA . THR B 1 128 ? 4.848 17.594 22.828 1 95.25 128 THR B CA 1
ATOM 3001 C C . THR B 1 128 ? 4.977 17.375 21.328 1 95.25 128 THR B C 1
ATOM 3003 O O . THR B 1 128 ? 5.906 16.703 20.875 1 95.25 128 THR B O 1
ATOM 3006 N N . CYS B 1 129 ? 4.125 17.922 20.516 1 97.19 129 CYS B N 1
ATOM 3007 C CA . CYS B 1 129 ? 4.16 17.703 19.078 1 97.19 129 CYS B CA 1
ATOM 3008 C C . CYS B 1 129 ? 5.219 18.578 18.406 1 97.19 129 CYS B C 1
ATOM 3010 O O . CYS B 1 129 ? 5.285 19.781 18.672 1 97.19 129 CYS B O 1
ATOM 3012 N N . ARG B 1 130 ? 6.008 17.938 17.531 1 96.62 130 ARG B N 1
ATOM 3013 C CA . ARG B 1 130 ? 7.133 18.688 16.969 1 96.62 130 ARG B CA 1
ATOM 3014 C C . ARG B 1 130 ? 6.957 18.906 15.469 1 96.62 130 ARG B C 1
ATOM 3016 O O . ARG B 1 130 ? 7.641 19.734 14.875 1 96.62 130 ARG B O 1
ATOM 3023 N N . ALA B 1 131 ? 6.066 18.141 14.883 1 97.94 131 ALA B N 1
ATOM 3024 C CA . ALA B 1 131 ? 5.871 18.312 13.445 1 97.94 131 ALA B CA 1
ATOM 3025 C C . ALA B 1 131 ? 4.578 17.656 12.984 1 97.94 131 ALA B C 1
ATOM 3027 O O . ALA B 1 131 ? 4.039 16.781 13.672 1 97.94 131 ALA B O 1
ATOM 3028 N N . VAL B 1 132 ? 4.094 18.109 11.836 1 98.81 132 VAL B N 1
ATOM 3029 C CA . VAL B 1 132 ? 3.084 17.453 11.008 1 98.81 132 VAL B CA 1
ATOM 3030 C C . VAL B 1 132 ? 3.742 16.875 9.758 1 98.81 132 VAL B C 1
ATOM 3032 O O . VAL B 1 132 ? 4.578 17.516 9.125 1 98.81 132 VAL B O 1
ATOM 3035 N N . TYR B 1 133 ? 3.404 15.586 9.469 1 98.5 133 TYR B N 1
ATOM 3036 C CA . TYR B 1 133 ? 4.023 15.031 8.273 1 98.5 133 TYR B CA 1
ATOM 3037 C C . TYR B 1 133 ? 3.045 14.148 7.512 1 98.5 133 TYR B C 1
ATOM 3039 O O . TYR B 1 133 ? 1.966 13.828 8.016 1 98.5 133 TYR B O 1
ATOM 3047 N N . LEU B 1 134 ? 3.35 13.867 6.254 1 98.38 134 LEU B N 1
ATOM 3048 C CA . LEU B 1 134 ? 2.484 13.078 5.375 1 98.38 134 LEU B CA 1
ATOM 3049 C C . LEU B 1 134 ? 3.266 12.531 4.188 1 98.38 134 LEU B C 1
ATOM 3051 O O . LEU B 1 134 ? 4.414 12.93 3.959 1 98.38 134 LEU B O 1
ATOM 3055 N N . HIS B 1 135 ? 2.635 11.602 3.52 1 97.38 135 HIS B N 1
ATOM 3056 C CA . HIS B 1 135 ? 3.127 11.039 2.268 1 97.38 135 HIS B CA 1
ATOM 3057 C C . HIS B 1 135 ? 2.227 11.422 1.099 1 97.38 135 HIS B C 1
ATOM 3059 O O . HIS B 1 135 ? 1 11.422 1.227 1 97.38 135 HIS B O 1
ATOM 3065 N N . VAL B 1 136 ? 2.844 11.773 -0.041 1 98.12 136 VAL B N 1
ATOM 3066 C CA . VAL B 1 136 ? 2.123 12.078 -1.273 1 98.12 136 VAL B CA 1
ATOM 3067 C C . VAL B 1 136 ? 2.67 11.227 -2.416 1 98.12 136 VAL B C 1
ATOM 3069 O O . VAL B 1 136 ? 3.881 11.195 -2.654 1 98.12 136 VAL B O 1
ATOM 3072 N N . ILE B 1 137 ? 1.742 10.555 -3.055 1 96.56 137 ILE B N 1
ATOM 3073 C CA . ILE B 1 137 ? 2.188 9.773 -4.207 1 96.56 137 ILE B CA 1
ATOM 3074 C C . ILE B 1 137 ? 2.855 10.695 -5.223 1 96.56 137 ILE B C 1
ATOM 3076 O O . ILE B 1 137 ? 2.406 11.82 -5.438 1 96.56 137 ILE B O 1
ATOM 3080 N N . SER B 1 138 ? 3.84 10.188 -5.914 1 97.06 138 SER B N 1
ATOM 3081 C CA . SER B 1 138 ? 4.793 11.023 -6.633 1 97.06 138 SER B CA 1
ATOM 3082 C C . SER B 1 138 ? 4.145 11.688 -7.836 1 97.06 138 SER B C 1
ATOM 3084 O O . SER B 1 138 ? 4.617 12.727 -8.312 1 97.06 138 SER B O 1
ATOM 3086 N N . TYR B 1 139 ? 3.061 11.133 -8.336 1 96.81 139 TYR B N 1
ATOM 3087 C CA . TYR B 1 139 ? 2.469 11.703 -9.547 1 96.81 139 TYR B CA 1
ATOM 3088 C C . TYR B 1 139 ? 1.314 12.641 -9.195 1 96.81 139 TYR B C 1
ATOM 3090 O O . TYR B 1 139 ? 0.672 13.203 -10.086 1 96.81 139 TYR B O 1
ATOM 3098 N N . ASN B 1 140 ? 0.999 12.781 -7.945 1 97.06 140 ASN B N 1
ATOM 3099 C CA . ASN B 1 140 ? -0.065 13.688 -7.52 1 97.06 140 ASN B CA 1
ATOM 3100 C C . ASN B 1 140 ? 0.418 15.133 -7.457 1 97.06 140 ASN B C 1
ATOM 3102 O O . ASN B 1 140 ? 0.546 15.703 -6.371 1 97.06 140 ASN B O 1
ATOM 3106 N N . ASN B 1 141 ? 0.518 15.703 -8.539 1 97.81 141 ASN B N 1
ATOM 3107 C CA . ASN B 1 141 ? 1.115 17.031 -8.672 1 97.81 141 ASN B CA 1
ATOM 3108 C C . ASN B 1 141 ? 0.291 18.094 -7.941 1 97.81 141 ASN B C 1
ATOM 3110 O O . ASN B 1 141 ? 0.845 18.953 -7.262 1 97.81 141 ASN B O 1
ATOM 3114 N N . PRO B 1 142 ? -1.052 18.047 -8.039 1 97.44 142 PRO B N 1
ATOM 3115 C CA . PRO B 1 142 ? -1.833 19.047 -7.309 1 97.44 142 PRO B CA 1
ATOM 3116 C C . PRO B 1 142 ? -1.566 19.031 -5.805 1 97.44 142 PRO B C 1
ATOM 3118 O O . PRO B 1 142 ? -1.442 20.078 -5.18 1 97.44 142 PRO B O 1
ATOM 3121 N N . ALA B 1 143 ? -1.463 17.906 -5.234 1 98.31 143 ALA B N 1
ATOM 3122 C CA . ALA B 1 143 ? -1.184 17.797 -3.807 1 98.31 143 ALA B CA 1
ATOM 3123 C C . ALA B 1 143 ? 0.221 18.297 -3.482 1 98.31 143 ALA B C 1
ATOM 3125 O O . ALA B 1 143 ? 0.422 19 -2.488 1 98.31 143 ALA B O 1
ATOM 3126 N N . ILE B 1 144 ? 1.157 17.906 -4.309 1 98.56 144 ILE B N 1
ATOM 3127 C CA . ILE B 1 144 ? 2.539 18.344 -4.133 1 98.56 144 ILE B CA 1
ATOM 3128 C C . ILE B 1 144 ? 2.604 19.875 -4.113 1 98.56 144 ILE B C 1
ATOM 3130 O O . ILE B 1 144 ? 3.203 20.469 -3.211 1 98.56 144 ILE B O 1
ATOM 3134 N N . TYR B 1 145 ? 1.969 20.484 -5.008 1 98.25 145 TYR B N 1
ATOM 3135 C CA . TYR B 1 145 ? 1.931 21.938 -5.09 1 98.25 145 TYR B CA 1
ATOM 3136 C C . TYR B 1 145 ? 1.266 22.531 -3.857 1 98.25 145 TYR B C 1
ATOM 3138 O O . TYR B 1 145 ? 1.755 23.516 -3.295 1 98.25 145 TYR B O 1
ATOM 3146 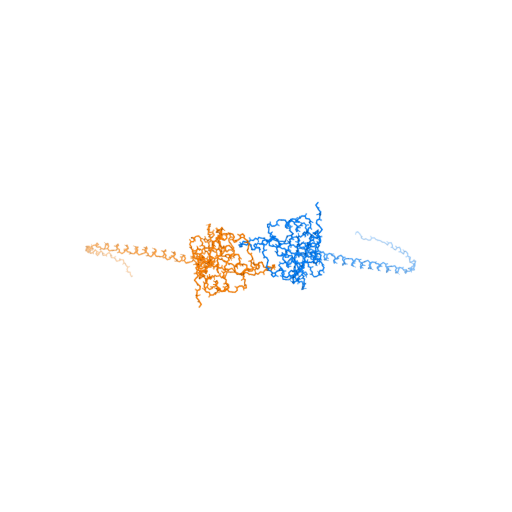N N . LEU B 1 146 ? 0.229 21.984 -3.461 1 98.62 146 LEU B N 1
ATOM 3147 C CA . LEU B 1 146 ? -0.519 22.453 -2.303 1 98.62 146 LEU B CA 1
ATOM 3148 C C . LEU B 1 146 ? 0.365 22.484 -1.061 1 98.62 146 LEU B C 1
ATOM 3150 O O . LEU B 1 146 ? 0.451 23.516 -0.382 1 98.62 146 LEU B O 1
ATOM 3154 N N . TYR B 1 147 ? 1.004 21.359 -0.795 1 98.81 147 TYR B N 1
ATOM 3155 C CA . TYR B 1 147 ? 1.784 21.266 0.434 1 98.81 147 TYR B CA 1
ATOM 3156 C C . TYR B 1 147 ? 3 22.188 0.377 1 98.81 147 TYR B C 1
ATOM 3158 O O . TYR B 1 147 ? 3.375 22.797 1.382 1 98.81 147 TYR B O 1
ATOM 3166 N N . LYS B 1 148 ? 3.586 22.297 -0.764 1 98.5 148 LYS B N 1
ATOM 3167 C CA . LYS B 1 148 ? 4.676 23.25 -0.924 1 98.5 148 LYS B CA 1
ATOM 3168 C C . LYS B 1 148 ? 4.199 24.688 -0.679 1 98.5 148 LYS B C 1
ATOM 3170 O O . LYS B 1 148 ? 4.84 25.438 0.05 1 98.5 148 LYS B O 1
ATOM 3175 N N . LYS B 1 149 ? 3.125 25 -1.248 1 98.19 149 LYS B N 1
ATOM 3176 C CA . LYS B 1 149 ? 2.541 26.328 -1.079 1 98.19 149 LYS B CA 1
ATOM 3177 C C . LYS B 1 149 ? 2.252 26.625 0.39 1 98.19 149 LYS B C 1
ATOM 3179 O O . LYS B 1 149 ? 2.35 27.766 0.832 1 98.19 149 LYS B O 1
ATOM 3184 N N . MET B 1 150 ? 1.964 25.609 1.119 1 98.5 150 MET B N 1
ATOM 3185 C CA . MET B 1 150 ? 1.609 25.781 2.525 1 98.5 150 MET B CA 1
ATOM 3186 C C . MET B 1 150 ? 2.836 25.625 3.418 1 98.5 150 MET B C 1
ATOM 3188 O O . MET B 1 150 ? 2.707 25.359 4.617 1 98.5 150 MET B O 1
ATOM 3192 N N . SER B 1 151 ? 4.004 25.594 2.896 1 98.12 151 SER B N 1
ATOM 3193 C CA . SER B 1 151 ? 5.297 25.688 3.57 1 98.12 151 SER B CA 1
ATOM 3194 C C . SER B 1 151 ? 5.695 24.359 4.195 1 98.12 151 SER B C 1
ATOM 3196 O O . SER B 1 151 ? 6.48 24.312 5.145 1 98.12 151 SER B O 1
ATOM 3198 N N . PHE B 1 152 ? 5.043 23.312 3.703 1 98.81 152 PHE B N 1
ATOM 3199 C CA . PHE B 1 152 ? 5.621 22.016 4 1 98.81 152 PHE B CA 1
ATOM 3200 C C . PHE B 1 152 ? 6.93 21.812 3.244 1 98.81 152 PHE B C 1
ATOM 3202 O O . PHE B 1 152 ? 7.051 22.219 2.088 1 98.81 152 PHE B O 1
ATOM 3209 N N . LYS B 1 153 ? 7.852 21.094 3.889 1 97.69 153 LYS B N 1
ATOM 3210 C CA . LYS B 1 153 ? 9.117 20.766 3.238 1 97.69 153 LYS B CA 1
ATOM 3211 C C . LYS B 1 153 ? 9.094 19.344 2.689 1 97.69 153 LYS B C 1
ATOM 3213 O O . LYS B 1 153 ? 8.68 18.406 3.379 1 97.69 153 LYS B O 1
ATOM 3218 N N . CYS B 1 154 ? 9.516 19.172 1.492 1 97.56 154 CYS B N 1
ATOM 3219 C CA . CYS B 1 154 ? 9.734 17.844 0.935 1 97.56 154 CYS B CA 1
ATOM 3220 C C . CYS B 1 154 ? 11.062 17.266 1.416 1 97.56 154 CYS B C 1
ATOM 3222 O O . CYS B 1 154 ? 12.125 17.734 1.021 1 97.56 154 CYS B O 1
ATOM 3224 N N . ILE B 1 155 ? 10.984 16.219 2.131 1 94.5 155 ILE B N 1
ATOM 3225 C CA . ILE B 1 155 ? 12.172 15.742 2.832 1 94.5 155 ILE B CA 1
ATOM 3226 C C . ILE B 1 155 ? 12.844 14.633 2.02 1 94.5 155 ILE B C 1
ATOM 3228 O O . ILE B 1 155 ? 14.078 14.547 1.983 1 94.5 155 ILE B O 1
ATOM 3232 N N . ARG B 1 156 ? 12.062 13.797 1.429 1 93.88 156 ARG B N 1
ATOM 3233 C CA . ARG B 1 156 ? 1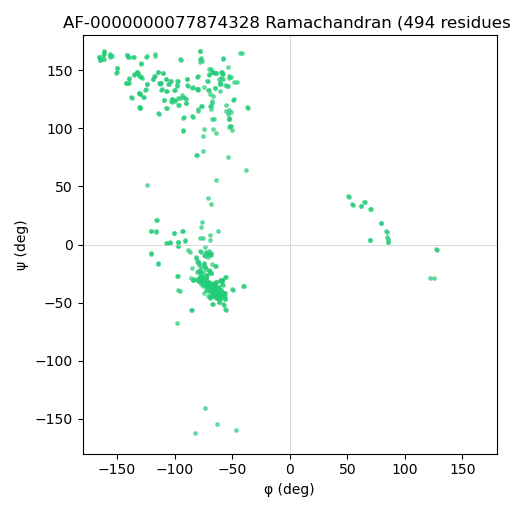2.664 12.711 0.665 1 93.88 156 ARG B CA 1
ATOM 3234 C C . ARG B 1 156 ? 11.633 12.039 -0.236 1 93.88 156 ARG B C 1
ATOM 3236 O O . ARG B 1 156 ? 10.43 12.203 -0.042 1 93.88 156 ARG B O 1
ATOM 3243 N N . ARG B 1 157 ? 12.258 11.359 -1.181 1 95.25 157 ARG B N 1
ATOM 3244 C CA . ARG B 1 157 ? 11.477 10.484 -2.053 1 95.25 157 ARG B CA 1
ATOM 3245 C C . ARG B 1 157 ? 11.641 9.023 -1.645 1 95.25 157 ARG B C 1
ATOM 3247 O O . ARG B 1 157 ? 12.766 8.539 -1.469 1 95.25 157 ARG B O 1
ATOM 3254 N N . LEU B 1 158 ? 10.547 8.391 -1.365 1 93.81 158 LEU B N 1
ATOM 3255 C CA . LEU B 1 158 ? 10.547 6.984 -0.989 1 93.81 158 LEU B CA 1
ATOM 3256 C C . LEU B 1 158 ? 10.172 6.105 -2.178 1 93.81 158 LEU B C 1
ATOM 3258 O O . LEU B 1 158 ? 9.055 6.195 -2.697 1 93.81 158 LEU B O 1
ATOM 3262 N N . GLN B 1 159 ? 11.031 5.176 -2.51 1 89.88 159 GLN B N 1
ATOM 3263 C CA . GLN B 1 159 ? 10.812 4.316 -3.668 1 89.88 159 GLN B CA 1
ATOM 3264 C C . GLN B 1 159 ? 9.836 3.189 -3.344 1 89.88 159 GLN B C 1
ATOM 3266 O O . GLN B 1 159 ? 9.969 2.523 -2.314 1 89.88 159 GLN B O 1
ATOM 3271 N N . GLY B 1 160 ? 8.898 3.002 -4.246 1 88.75 160 GLY B N 1
ATOM 3272 C CA . GLY B 1 160 ? 7.98 1.878 -4.141 1 88.75 160 GLY B CA 1
ATOM 3273 C C . GLY B 1 160 ? 7.133 1.916 -2.883 1 88.75 160 GLY B C 1
ATOM 3274 O O . GLY B 1 160 ? 6.848 0.874 -2.289 1 88.75 160 GLY B O 1
ATOM 3275 N N . PHE B 1 161 ? 6.82 3.041 -2.461 1 91.31 161 PHE B N 1
ATOM 3276 C CA . PHE B 1 161 ? 6.117 3.225 -1.198 1 91.31 161 PHE B CA 1
ATOM 3277 C C . PHE B 1 161 ? 4.684 2.715 -1.297 1 91.31 161 PHE B C 1
ATOM 3279 O O . PHE B 1 161 ? 4.18 2.078 -0.368 1 91.31 161 PHE B O 1
ATOM 3286 N N . TYR B 1 162 ? 4.059 3.055 -2.373 1 91.56 162 TYR B N 1
ATOM 3287 C CA . TYR B 1 162 ? 2.676 2.635 -2.572 1 91.56 162 TYR B CA 1
ATOM 3288 C C . TYR B 1 162 ? 2.607 1.386 -3.445 1 91.56 162 TYR B C 1
ATOM 3290 O O . TYR B 1 162 ? 3.363 1.254 -4.41 1 91.56 162 TYR B O 1
ATOM 3298 N N . LEU B 1 163 ? 1.688 0.514 -3.061 1 88.44 163 LEU B N 1
ATOM 3299 C CA . LEU B 1 163 ? 1.333 -0.629 -3.895 1 88.44 163 LEU B CA 1
ATOM 3300 C C . LEU B 1 163 ? -0.109 -0.521 -4.379 1 88.44 163 LEU B C 1
ATOM 3302 O O . LEU B 1 163 ? -1.046 -0.637 -3.588 1 88.44 163 LEU B O 1
ATOM 3306 N N . ILE B 1 164 ? -0.235 -0.341 -5.656 1 89.38 164 ILE B N 1
ATOM 3307 C CA . ILE B 1 164 ? -1.554 -0.152 -6.25 1 89.38 164 ILE B CA 1
ATOM 3308 C C . ILE B 1 164 ? -1.713 -1.079 -7.453 1 89.38 164 ILE B C 1
ATOM 3310 O O . ILE B 1 164 ? -0.941 -1.001 -8.414 1 89.38 164 ILE B O 1
ATOM 3314 N N . ASN B 1 165 ? -2.67 -1.94 -7.34 1 86.75 165 ASN B N 1
ATOM 3315 C CA . ASN B 1 165 ? -2.934 -2.904 -8.406 1 86.75 165 ASN B CA 1
ATOM 3316 C C . ASN B 1 165 ? -1.682 -3.699 -8.766 1 86.75 165 ASN B C 1
ATOM 3318 O O . ASN B 1 165 ? -1.369 -3.873 -9.945 1 86.75 165 ASN B O 1
ATOM 3322 N N . GLY B 1 166 ? -0.94 -3.928 -7.754 1 81.06 166 GLY B N 1
ATOM 3323 C CA . GLY B 1 166 ? 0.238 -4.754 -7.961 1 81.06 166 GLY B CA 1
ATOM 3324 C C . GLY B 1 166 ? 1.438 -3.967 -8.453 1 81.06 166 GLY B C 1
ATOM 3325 O O . GLY B 1 166 ? 2.48 -4.547 -8.766 1 81.06 166 GLY B O 1
ATOM 3326 N N . GLN B 1 167 ? 1.277 -2.729 -8.578 1 86.31 167 GLN B N 1
ATOM 3327 C CA . GLN B 1 167 ? 2.363 -1.876 -9.047 1 86.31 167 GLN B CA 1
ATOM 3328 C C . GLN B 1 167 ? 2.838 -0.931 -7.945 1 86.31 167 GLN B C 1
ATOM 3330 O O . GLN B 1 167 ? 2.025 -0.364 -7.215 1 86.31 167 GLN B O 1
ATOM 3335 N N . GLN B 1 168 ? 4.133 -0.814 -7.93 1 87.44 168 GLN B N 1
ATOM 3336 C CA . GLN B 1 168 ? 4.715 0.064 -6.918 1 87.44 168 GLN B CA 1
ATOM 3337 C C . GLN B 1 168 ? 4.836 1.494 -7.438 1 87.44 168 GLN B C 1
ATOM 3339 O O . GLN B 1 168 ? 5.152 1.709 -8.609 1 87.44 168 GLN B O 1
ATOM 3344 N N . TYR B 1 169 ? 4.609 2.482 -6.594 1 92.81 169 TYR B N 1
ATOM 3345 C CA . TYR B 1 169 ? 4.766 3.9 -6.895 1 92.81 169 TYR B CA 1
ATOM 3346 C C . TYR B 1 169 ? 5.551 4.609 -5.797 1 92.81 169 TYR B C 1
ATOM 3348 O O . TYR B 1 169 ? 5.414 4.281 -4.617 1 92.81 169 TYR B O 1
ATOM 3356 N N . ASP B 1 170 ? 6.285 5.605 -6.199 1 95.25 170 ASP B N 1
ATOM 3357 C CA . ASP B 1 170 ? 7.07 6.391 -5.25 1 95.25 170 ASP B CA 1
ATOM 3358 C C . ASP B 1 170 ? 6.188 7.383 -4.496 1 95.25 170 ASP B C 1
ATOM 3360 O O . ASP B 1 170 ? 5.051 7.645 -4.898 1 95.25 170 ASP B O 1
ATOM 3364 N N . SER B 1 171 ? 6.73 7.793 -3.385 1 97 171 SER B N 1
ATOM 3365 C CA . SER B 1 171 ? 6.074 8.82 -2.58 1 97 171 SER B CA 1
ATOM 3366 C C . SER B 1 171 ? 7.055 9.906 -2.166 1 97 171 SER B C 1
ATOM 3368 O O . SER B 1 171 ? 8.258 9.656 -2.041 1 97 171 SER B O 1
ATOM 3370 N N . TYR B 1 172 ? 6.48 11.102 -2.053 1 98.06 172 TYR B N 1
ATOM 3371 C CA . TYR B 1 172 ? 7.223 12.172 -1.392 1 98.06 172 TYR B CA 1
ATOM 3372 C C . TYR B 1 172 ? 6.793 12.312 0.065 1 98.06 172 TYR B C 1
ATOM 3374 O O . TYR B 1 172 ? 5.605 12.227 0.381 1 98.06 172 TYR B O 1
ATOM 3382 N N . LEU B 1 173 ? 7.781 12.484 0.906 1 98.19 173 LEU B N 1
ATOM 3383 C CA . LEU B 1 173 ? 7.555 12.75 2.322 1 98.19 173 LEU B CA 1
ATOM 3384 C C . LEU B 1 173 ? 7.621 14.25 2.609 1 98.19 173 LEU B C 1
ATOM 3386 O O . LEU B 1 173 ? 8.633 14.898 2.332 1 98.19 173 LEU B O 1
ATOM 3390 N N . PHE B 1 174 ? 6.512 14.812 3.131 1 98.69 174 PHE B N 1
ATOM 3391 C CA . PHE B 1 174 ? 6.426 16.219 3.475 1 98.69 174 PHE B CA 1
ATOM 3392 C C . PHE B 1 174 ? 6.363 16.406 4.988 1 98.69 174 PHE B C 1
ATOM 3394 O O . PHE B 1 174 ? 5.766 15.594 5.691 1 98.69 174 PHE B O 1
ATOM 3401 N N . LEU B 1 175 ? 6.934 17.5 5.434 1 98.12 175 LEU B N 1
ATOM 3402 C CA . LEU B 1 175 ? 7.051 17.766 6.859 1 98.12 175 LEU B CA 1
ATOM 3403 C C . LEU B 1 175 ? 6.844 19.25 7.148 1 98.12 175 LEU B C 1
ATOM 3405 O O . LEU B 1 175 ? 7.332 20.109 6.406 1 98.12 175 LEU B O 1
ATOM 3409 N N . TYR B 1 176 ? 6.117 19.625 8.219 1 98.62 176 TYR B N 1
ATOM 3410 C CA . TYR B 1 176 ? 5.895 20.953 8.766 1 98.62 176 TYR B CA 1
ATOM 3411 C C . TYR B 1 176 ? 6.168 20.984 10.258 1 98.62 176 TYR B C 1
ATOM 3413 O O . TYR B 1 176 ? 5.461 20.344 11.039 1 98.62 176 TYR B O 1
ATOM 3421 N N . TYR B 1 177 ? 7.16 21.781 10.695 1 97.44 177 TYR B N 1
ATOM 3422 C CA . TYR B 1 177 ? 7.547 21.797 12.102 1 97.44 177 TYR B CA 1
ATOM 3423 C C . TYR B 1 177 ? 6.59 22.656 12.914 1 97.44 177 TYR B C 1
ATOM 3425 O O . TYR B 1 177 ? 6.109 23.688 12.438 1 97.44 177 TYR B O 1
ATOM 3433 N N . VAL B 1 178 ? 6.348 22.234 14.133 1 97.62 178 VAL B N 1
ATOM 3434 C CA . VAL B 1 178 ? 5.551 23 15.078 1 97.62 178 VAL B CA 1
ATOM 3435 C C . VAL B 1 178 ? 6.219 23 16.453 1 97.62 178 VAL B C 1
ATOM 3437 O O . VAL B 1 178 ? 7.121 22.188 16.703 1 97.62 178 VAL B O 1
ATOM 3440 N N . ASN B 1 179 ? 5.867 23.891 17.281 1 96.06 179 ASN B N 1
ATOM 3441 C CA . ASN B 1 179 ? 6.266 23.969 18.688 1 96.06 179 ASN B CA 1
ATOM 3442 C C . ASN B 1 179 ? 7.777 23.875 18.844 1 96.06 179 ASN B C 1
ATOM 3444 O O . ASN B 1 179 ? 8.266 23.125 19.703 1 96.06 179 ASN B O 1
ATOM 3448 N N . GLY B 1 180 ? 8.406 24.516 17.984 1 91.94 180 GLY B N 1
ATOM 3449 C CA . GLY B 1 180 ? 9.852 24.594 18.109 1 91.94 180 GLY B CA 1
ATOM 3450 C C . GLY B 1 180 ? 10.57 23.422 17.484 1 91.94 180 GLY B C 1
ATOM 3451 O O . GLY B 1 180 ? 11.789 23.281 17.641 1 91.94 180 GLY B O 1
ATOM 3452 N N . GLY B 1 181 ? 9.805 22.562 16.844 1 91.25 181 GLY B N 1
ATOM 3453 C CA . GLY B 1 181 ? 10.453 21.5 16.078 1 91.25 181 GLY B CA 1
ATOM 3454 C C . GLY B 1 181 ? 11.391 22.031 15 1 91.25 181 GLY B C 1
ATOM 3455 O O . GLY B 1 181 ? 11.117 23.047 14.383 1 91.25 181 GLY B O 1
ATOM 3456 N N . ARG B 1 182 ? 12.484 21.25 14.906 1 89.44 182 ARG B N 1
ATOM 3457 C CA . ARG B 1 182 ? 13.461 21.656 13.898 1 89.44 182 ARG B CA 1
ATOM 3458 C C . ARG B 1 182 ? 14.289 20.469 13.422 1 89.44 182 ARG B C 1
ATOM 3460 O O . ARG B 1 182 ? 14.367 19.438 14.109 1 89.44 182 ARG B O 1
ATOM 3467 N N . ALA B 1 183 ? 14.883 20.688 12.312 1 88.19 183 ALA B N 1
ATOM 3468 C CA . ALA B 1 183 ? 15.812 19.688 11.797 1 88.19 183 ALA B CA 1
ATOM 3469 C C . ALA B 1 183 ? 17.078 19.625 12.656 1 88.19 183 ALA B C 1
ATOM 3471 O O . ALA B 1 183 ? 17.438 20.594 13.312 1 88.19 183 ALA B O 1
ATOM 3472 N N . PRO B 1 184 ? 17.609 18.391 12.617 1 83.62 184 PRO B N 1
ATOM 3473 C CA . PRO B 1 184 ? 18.859 18.297 13.359 1 83.62 184 PRO B CA 1
ATOM 3474 C C . PRO B 1 184 ? 19.938 19.234 12.812 1 83.62 184 PRO B C 1
ATOM 3476 O O . PRO B 1 184 ? 20 19.484 11.609 1 83.62 184 PRO B O 1
ATOM 3479 N N . CYS B 1 185 ? 20.594 19.812 13.719 1 74.44 185 CYS B N 1
ATOM 3480 C CA . CYS B 1 185 ? 21.672 20.703 13.336 1 74.44 185 CYS B CA 1
ATOM 3481 C C . CYS B 1 185 ? 22.812 19.938 12.703 1 74.44 185 CYS B C 1
ATOM 3483 O O . CYS B 1 185 ? 23.156 18.844 13.141 1 74.44 185 CYS B O 1
ATOM 3485 N N . SER B 1 186 ? 23.156 20.312 11.508 1 66.69 186 SER B N 1
ATOM 3486 C CA . SER B 1 186 ? 24.391 19.75 10.945 1 66.69 186 SER B CA 1
ATOM 3487 C C . SER B 1 186 ? 25.531 19.844 11.938 1 66.69 186 SER B C 1
ATOM 3489 O O . SER B 1 186 ? 25.547 20.703 12.812 1 66.69 186 SER B O 1
ATOM 3491 N N . PRO B 1 187 ? 26.359 18.719 11.961 1 64.94 187 PRO B N 1
ATOM 3492 C CA . PRO B 1 187 ? 27.531 18.844 12.828 1 64.94 187 PRO B CA 1
ATOM 3493 C C . PRO B 1 187 ? 28.172 20.219 12.766 1 64.94 187 PRO B C 1
ATOM 3495 O O . PRO B 1 187 ? 28.625 20.75 13.781 1 64.94 187 PRO B O 1
ATOM 3498 N N . LEU B 1 188 ? 28.109 20.688 11.656 1 61.91 188 LEU B N 1
ATOM 3499 C CA . LEU B 1 188 ? 28.688 22.016 11.469 1 61.91 188 LEU B CA 1
ATOM 3500 C C . LEU B 1 188 ? 27.875 23.078 12.195 1 61.91 188 LEU B C 1
ATOM 3502 O O . LEU B 1 188 ? 28.438 24.016 12.773 1 61.91 188 LEU B O 1
ATOM 3506 N N . GLU B 1 189 ? 26.625 22.828 12.18 1 61.91 189 GLU B N 1
ATOM 3507 C CA . GLU B 1 189 ? 25.781 23.781 12.883 1 61.91 189 GLU B CA 1
ATOM 3508 C C . GLU B 1 189 ? 25.938 23.656 14.398 1 61.91 189 GLU B C 1
ATOM 3510 O O . GLU B 1 189 ? 25.922 24.656 15.109 1 61.91 189 GLU B O 1
ATOM 3515 N N . LEU B 1 190 ? 26.141 22.469 14.75 1 62 190 LEU B N 1
ATOM 3516 C CA . LEU B 1 190 ? 26.438 22.234 16.156 1 62 190 LEU B CA 1
ATOM 3517 C C . LEU B 1 190 ? 27.766 22.844 16.547 1 62 190 LEU B C 1
ATOM 3519 O O . LEU B 1 190 ? 27.891 23.453 17.609 1 62 190 LEU B O 1
ATOM 3523 N N . LEU B 1 191 ? 28.703 22.688 15.688 1 64.12 191 LEU B N 1
ATOM 3524 C CA . LEU B 1 191 ? 30 23.312 15.914 1 64.12 191 LEU B CA 1
ATOM 3525 C C . LEU B 1 191 ? 29.875 24.828 15.93 1 64.12 191 LEU B C 1
ATOM 3527 O O . LEU B 1 191 ? 30.453 25.5 16.781 1 64.12 191 LEU B O 1
ATOM 3531 N N . ALA B 1 192 ? 29.141 25.297 15.109 1 61.22 192 ALA B N 1
ATOM 3532 C CA . ALA B 1 192 ? 28.953 26.75 15.047 1 61.22 192 ALA B CA 1
ATOM 3533 C C . ALA B 1 192 ? 28.219 27.266 16.281 1 61.22 192 ALA B C 1
ATOM 3535 O O . ALA B 1 192 ? 28.562 28.312 16.828 1 61.22 192 ALA B O 1
ATOM 3536 N N . ALA B 1 193 ? 27.344 26.5 16.734 1 62.47 193 ALA B N 1
ATOM 3537 C CA . ALA B 1 193 ? 26.609 26.859 17.938 1 62.47 193 ALA B CA 1
ATOM 3538 C C . ALA B 1 193 ? 27.5 26.797 19.172 1 62.47 193 ALA B C 1
ATOM 3540 O O . ALA B 1 193 ? 27.422 27.688 20.047 1 62.47 193 ALA B O 1
ATOM 3541 N N . MET B 1 194 ? 28.297 25.797 19.156 1 64 194 MET B N 1
ATOM 3542 C CA . MET B 1 194 ? 29.297 25.688 20.219 1 64 194 MET B CA 1
ATOM 3543 C C . MET B 1 194 ? 30.25 26.875 20.203 1 64 194 MET B C 1
ATOM 3545 O O . MET B 1 194 ? 30.562 27.438 21.25 1 64 194 MET B O 1
ATOM 3549 N N . LEU B 1 195 ? 30.656 27.219 19.094 1 64.94 195 LEU B N 1
ATOM 3550 C CA . LEU B 1 195 ? 31.594 28.328 18.938 1 64.94 195 LEU B CA 1
ATOM 3551 C C . LEU B 1 195 ? 30.922 29.641 19.312 1 64.94 195 LEU B C 1
ATOM 3553 O O . LEU B 1 195 ? 31.531 30.5 19.953 1 64.94 195 LEU B O 1
ATOM 3557 N N . SER B 1 196 ? 29.703 29.703 19.016 1 65.38 196 SER B N 1
ATOM 3558 C CA . SER B 1 196 ? 28.953 30.906 19.375 1 65.38 196 SER B CA 1
ATOM 3559 C C . SER B 1 196 ? 28.734 30.984 20.875 1 65.38 196 SER B C 1
ATOM 3561 O O . SER B 1 196 ? 28.844 32.062 21.469 1 65.38 196 SER B O 1
ATOM 3563 N N . TYR B 1 197 ? 28.516 29.922 21.406 1 63.75 197 TYR B N 1
ATOM 3564 C CA . TYR B 1 197 ? 28.391 29.859 22.859 1 63.75 197 TYR B CA 1
ATOM 3565 C C . TYR B 1 197 ? 29.703 30.172 23.547 1 63.75 197 TYR B C 1
ATOM 3567 O O . TYR B 1 197 ? 29.734 30.906 24.531 1 63.75 197 TYR B O 1
ATOM 3575 N N . MET B 1 198 ? 30.734 29.656 23.031 1 62.88 198 MET B N 1
ATOM 3576 C CA . MET B 1 198 ? 32.062 29.953 23.547 1 62.88 198 MET B CA 1
ATOM 3577 C C . MET B 1 198 ? 32.406 31.422 23.375 1 62.88 198 MET B C 1
ATOM 3579 O O . MET B 1 198 ? 33 32.031 24.281 1 62.88 198 MET B O 1
ATOM 3583 N N . ARG B 1 199 ? 32.062 32 22.375 1 64.88 199 ARG B N 1
ATOM 3584 C CA . ARG B 1 199 ? 32.281 33.406 22.141 1 64.88 199 ARG B CA 1
ATOM 3585 C C . ARG B 1 199 ? 31.484 34.281 23.109 1 64.88 199 ARG B C 1
ATOM 3587 O O . ARG B 1 199 ? 31.984 35.25 23.656 1 64.88 199 ARG B O 1
ATOM 3594 N N . SER B 1 200 ? 30.359 33.781 23.359 1 65.25 200 SER B N 1
ATOM 3595 C CA . SER B 1 200 ? 29.531 34.5 24.344 1 65.25 200 SER B CA 1
ATOM 3596 C C . SER B 1 200 ? 30.078 34.312 25.75 1 65.25 200 SER B C 1
ATOM 3598 O O . SER B 1 200 ? 30.094 35.25 26.547 1 65.25 200 SER B O 1
ATOM 3600 N N . GLY B 1 201 ? 30.516 33.156 26.016 1 63.53 201 GLY B N 1
ATOM 3601 C CA . GLY B 1 201 ? 31.203 32.906 27.281 1 63.53 201 GLY B CA 1
ATOM 3602 C C . GLY B 1 201 ? 32.5 33.688 27.422 1 63.53 201 GLY B C 1
ATOM 3603 O O . GLY B 1 201 ? 32.781 34.219 28.5 1 63.53 201 GLY B O 1
ATOM 3604 N N . PHE B 1 202 ? 33.219 33.75 26.391 1 63.56 202 PHE B N 1
ATOM 3605 C CA . PHE B 1 202 ? 34.438 34.5 26.406 1 63.56 202 PHE B CA 1
ATOM 3606 C C . PHE B 1 202 ? 34.188 36 26.578 1 63.56 202 PHE B C 1
ATOM 3608 O O . PHE B 1 202 ? 34.906 36.688 27.297 1 63.56 202 PHE B O 1
ATOM 3615 N N . LYS B 1 203 ? 33.219 36.531 26.062 1 64.25 203 LYS B N 1
ATOM 3616 C CA . LYS B 1 203 ? 32.812 37.938 26.25 1 64.25 203 LYS B CA 1
ATOM 3617 C C . LYS B 1 203 ? 32.406 38.219 27.688 1 64.25 203 LYS B C 1
ATOM 3619 O O . LYS B 1 203 ? 32.75 39.25 28.25 1 64.25 203 LYS B O 1
ATOM 3624 N N . LEU B 1 204 ? 31.828 37.281 28.266 1 65.56 204 LEU B N 1
ATOM 3625 C CA . LEU B 1 204 ? 31.391 37.438 29.656 1 65.56 204 LEU B CA 1
ATOM 3626 C C . LEU B 1 204 ? 32.594 37.375 30.609 1 65.56 204 LEU B C 1
ATOM 3628 O O . LEU B 1 204 ? 32.688 38.156 31.547 1 65.56 204 LEU B O 1
ATOM 3632 N N . VAL B 1 205 ? 33.438 36.469 30.312 1 65.19 205 VAL B N 1
ATOM 3633 C CA . VAL B 1 205 ? 34.656 36.344 31.125 1 65.19 205 VAL B CA 1
ATOM 3634 C C . VAL B 1 205 ? 35.531 37.594 30.906 1 65.19 205 VAL B C 1
ATOM 3636 O O . VAL B 1 205 ? 36.094 38.156 31.859 1 65.19 205 VAL B O 1
ATOM 3639 N N . ALA B 1 206 ? 35.656 38.125 29.766 1 62.62 206 ALA B N 1
ATOM 3640 C CA . ALA B 1 206 ? 36.438 39.312 29.453 1 62.62 206 ALA B CA 1
ATOM 3641 C C . ALA B 1 206 ? 35.844 40.562 30.094 1 62.62 206 ALA B C 1
ATOM 3643 O O . ALA B 1 206 ? 36.562 41.406 30.641 1 62.62 206 ALA B O 1
ATOM 3644 N N . ALA B 1 207 ? 34.594 40.656 30.188 1 65.44 207 ALA B N 1
ATOM 3645 C CA . ALA B 1 207 ? 33.906 41.75 30.828 1 65.44 207 ALA B CA 1
ATOM 3646 C C . ALA B 1 207 ? 34.094 41.75 32.344 1 65.44 207 ALA B C 1
ATOM 3648 O O . ALA B 1 207 ? 34.312 42.781 32.969 1 65.44 207 ALA B O 1
ATOM 3649 N N . LYS B 1 208 ? 34.219 40.562 32.875 1 66.81 208 LYS B N 1
ATOM 3650 C CA . LYS B 1 208 ? 34.469 40.438 34.312 1 66.81 208 LYS B CA 1
ATOM 3651 C C . LYS B 1 208 ? 35.906 40.75 34.656 1 66.81 208 LYS B C 1
ATOM 3653 O O . LYS B 1 208 ? 36.188 41.406 35.688 1 66.81 208 LYS B O 1
ATOM 3658 N N . LEU B 1 209 ? 36.812 40.438 33.812 1 61.69 209 LEU B N 1
ATOM 3659 C CA . LEU B 1 209 ? 38.25 40.719 34.031 1 61.69 209 LEU B CA 1
ATOM 3660 C C . LEU B 1 209 ? 38.5 42.219 33.844 1 61.69 209 LEU B C 1
ATOM 3662 O O . LEU B 1 209 ? 39.312 42.781 34.594 1 61.69 209 LEU B O 1
ATOM 3666 N N . CYS B 1 210 ? 37.875 42.906 33 1 61.41 210 CYS B N 1
ATOM 3667 C CA . CYS B 1 210 ? 38 44.344 32.781 1 61.41 210 CYS B CA 1
ATOM 3668 C C . CYS B 1 210 ? 37.375 45.094 33.938 1 61.41 210 CYS B C 1
ATOM 3670 O O . CYS B 1 210 ? 37.906 46.125 34.375 1 61.41 210 CYS B O 1
ATOM 3672 N N . LYS B 1 211 ? 36.344 44.562 34.562 1 64.69 211 LYS B N 1
ATOM 3673 C CA . LYS B 1 211 ? 35.75 45.188 35.719 1 64.69 211 LYS B CA 1
ATOM 3674 C C . LYS B 1 211 ? 36.625 45.031 36.938 1 64.69 211 LYS B C 1
ATOM 3676 O O . LYS B 1 211 ? 36.719 45.938 37.781 1 64.69 211 LYS B O 1
ATOM 3681 N N . SER B 1 212 ? 37.312 43.875 36.969 1 62.78 212 SER B N 1
ATOM 3682 C CA . SER B 1 212 ? 38.25 43.688 38.094 1 62.78 212 SER B CA 1
ATOM 3683 C C . SER B 1 212 ? 39.469 44.562 37.938 1 62.78 212 SER B C 1
ATOM 3685 O O . SER B 1 212 ? 40 45.062 38.938 1 62.78 212 SER B O 1
ATOM 3687 N N . GLU B 1 213 ? 39.875 44.906 36.781 1 60.88 213 GLU B N 1
ATOM 3688 C CA . GLU B 1 213 ? 41.031 45.781 36.5 1 60.88 213 GLU B CA 1
ATOM 3689 C C . GLU B 1 213 ? 40.656 47.25 36.781 1 60.88 213 GLU B C 1
ATOM 3691 O O . GLU B 1 213 ? 41.438 48 37.344 1 60.88 213 GLU B O 1
ATOM 3696 N N . ASP B 1 214 ? 39.469 47.625 36.625 1 59.41 214 ASP B N 1
ATOM 3697 C CA . ASP B 1 214 ? 38.969 48.969 36.906 1 59.41 214 ASP B CA 1
ATOM 3698 C C . ASP B 1 214 ? 38.844 49.188 38.406 1 59.41 214 ASP B C 1
ATOM 3700 O O . ASP B 1 214 ? 39.094 50.281 38.906 1 59.41 214 ASP B O 1
ATOM 3704 N N . ARG B 1 215 ? 38.562 48.125 39.219 1 61.12 215 ARG B N 1
ATOM 3705 C CA . ARG B 1 215 ? 38.5 48.219 40.656 1 61.12 215 ARG B CA 1
ATOM 3706 C C . ARG B 1 215 ? 39.906 48.312 41.25 1 61.12 215 ARG B C 1
ATOM 3708 O O . ARG B 1 215 ? 40.094 48.938 42.312 1 61.12 215 ARG B O 1
ATOM 3715 N N . LYS B 1 216 ? 40.75 47.656 40.562 1 57.94 216 LYS B N 1
ATOM 3716 C CA . LYS B 1 216 ? 42.125 47.656 41.062 1 57.94 216 LYS B CA 1
ATOM 3717 C C . LYS B 1 216 ? 42.812 49 40.75 1 57.94 216 LYS B C 1
ATOM 3719 O O . LYS B 1 216 ? 43.594 49.531 41.531 1 57.94 216 LYS B O 1
ATOM 3724 N N . MET B 1 217 ? 42.5 49.719 39.781 1 56.66 217 MET B N 1
ATOM 3725 C CA . MET B 1 217 ? 43.062 51.031 39.406 1 56.66 217 MET B CA 1
ATOM 3726 C C . MET B 1 217 ? 42.438 52.125 40.281 1 56.66 217 MET B C 1
ATOM 3728 O O . MET B 1 217 ? 43.125 53.125 40.594 1 56.66 217 MET B O 1
ATOM 3732 N N . SER B 1 218 ? 41.281 52.062 40.75 1 56.72 218 SER B N 1
ATOM 3733 C CA . SER B 1 218 ? 40.656 53.062 41.594 1 56.72 218 SER B CA 1
ATOM 3734 C C . SER B 1 218 ? 41.188 53 43.031 1 56.72 218 SER B C 1
ATOM 3736 O O . SER B 1 218 ? 41.25 54 43.719 1 56.72 218 SER B O 1
ATOM 3738 N N . ARG B 1 219 ? 41.625 51.812 43.406 1 5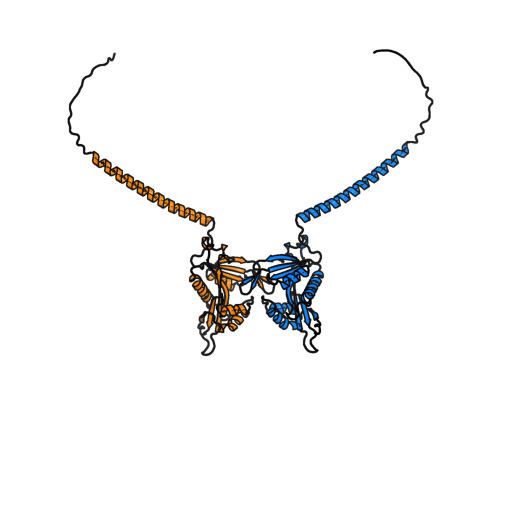6.03 219 ARG B N 1
ATOM 3739 C CA . ARG B 1 219 ? 42.219 51.688 44.75 1 56.03 219 ARG B CA 1
ATOM 3740 C C . ARG B 1 219 ? 43.656 52.219 44.781 1 56.03 219 ARG B C 1
ATOM 3742 O O . ARG B 1 219 ? 44.094 52.781 45.781 1 56.03 219 ARG B O 1
ATOM 3749 N N . TRP B 1 220 ? 44.438 52.125 43.75 1 50.72 220 TRP B N 1
ATOM 3750 C CA . TRP B 1 220 ? 45.781 52.625 43.719 1 50.72 220 TRP B CA 1
ATOM 3751 C C . TRP B 1 220 ? 45.812 54.156 43.656 1 50.72 220 TRP B C 1
ATOM 3753 O O . TRP B 1 220 ? 46.688 54.812 44.25 1 50.72 220 TRP B O 1
ATOM 3763 N N . SER B 1 221 ? 44.844 54.781 43.156 1 51.84 221 SER B N 1
ATOM 3764 C CA . SER B 1 221 ? 44.812 56.25 43.094 1 51.84 221 SER B CA 1
ATOM 3765 C C . SER B 1 221 ? 44.469 56.844 44.438 1 51.84 221 SER B C 1
ATOM 3767 O O . SER B 1 221 ? 44.906 57.969 44.75 1 51.84 221 SER B O 1
ATOM 3769 N N . LYS B 1 222 ? 43.812 56.188 45.312 1 52.12 222 LYS B N 1
ATOM 3770 C CA . LYS B 1 222 ? 43.469 56.75 46.625 1 52.12 222 LYS B CA 1
ATOM 3771 C C . LYS B 1 222 ? 44.625 56.688 47.594 1 52.12 222 LYS B C 1
ATOM 3773 O O . LYS B 1 222 ? 44.812 57.562 48.438 1 52.12 222 LYS B O 1
ATOM 3778 N N . CYS B 1 223 ? 45.531 55.688 47.531 1 47.69 223 CYS B N 1
ATOM 3779 C CA . CYS B 1 223 ? 46.594 55.625 48.531 1 47.69 223 CYS B CA 1
ATOM 3780 C C . CYS B 1 223 ? 47.688 56.625 48.25 1 47.69 223 CYS B C 1
ATOM 3782 O O . CYS B 1 223 ? 48.562 56.875 49.094 1 47.69 223 CYS B O 1
ATOM 3784 N N . LYS B 1 224 ? 47.812 57.125 47.062 1 47.09 224 LYS B N 1
ATOM 3785 C CA . LYS B 1 224 ? 48.875 58.062 46.844 1 47.09 224 LYS B CA 1
ATOM 3786 C C . LYS B 1 224 ? 48.594 59.406 47.5 1 47.09 224 LYS B C 1
ATOM 3788 O O . LYS B 1 224 ? 49.531 60.188 47.781 1 47.09 224 LYS B O 1
ATOM 3793 N N . GLU B 1 225 ? 47.312 59.719 47.656 1 46.88 225 GLU B N 1
ATOM 3794 C CA . GLU B 1 225 ? 47.094 61.094 48.094 1 46.88 225 GLU B CA 1
ATOM 3795 C C . GLU B 1 225 ? 47.375 61.219 49.594 1 46.88 225 GLU B C 1
ATOM 3797 O O . GLU B 1 225 ? 47.5 62.344 50.125 1 46.88 225 GLU B O 1
ATOM 3802 N N . SER B 1 226 ? 47.312 60.094 50.344 1 43.03 226 SER B N 1
ATOM 3803 C CA . SER B 1 226 ? 47.312 60.438 51.75 1 43.03 226 SER B CA 1
ATOM 3804 C C . SER B 1 226 ? 48.719 60.781 52.25 1 43.03 226 SER B C 1
ATOM 3806 O O . SER B 1 226 ? 48.875 61.219 53.406 1 43.03 226 SER B O 1
ATOM 3808 N N . HIS B 1 227 ? 49.75 60.188 51.625 1 39.31 227 HIS B N 1
ATOM 3809 C CA . HIS B 1 227 ? 50.969 60.25 52.438 1 39.31 227 HIS B CA 1
ATOM 3810 C C . HIS B 1 227 ? 51.562 61.656 52.438 1 39.31 227 HIS B C 1
ATOM 3812 O O . HIS B 1 227 ? 52.625 61.875 53.031 1 39.31 227 HIS B O 1
ATOM 3818 N N . SER B 1 228 ? 51.188 62.406 51.5 1 35.44 228 SER B N 1
ATOM 3819 C CA . SER B 1 228 ? 52.156 63.438 51.219 1 35.44 228 SER B CA 1
ATOM 3820 C C . SER B 1 228 ? 52.25 64.438 52.375 1 35.44 228 SER B C 1
ATOM 3822 O O . SER B 1 228 ? 52.969 65.438 52.312 1 35.44 228 SER B O 1
ATOM 3824 N N . LEU B 1 229 ? 51.281 64.438 53.219 1 33.94 229 LEU B N 1
ATOM 3825 C CA . LEU B 1 229 ? 51.25 65.75 53.844 1 33.94 229 LEU B CA 1
ATOM 3826 C C . LEU B 1 229 ? 52.344 65.875 54.906 1 33.94 229 LEU B C 1
ATOM 3828 O O . LEU B 1 229 ? 52.281 66.75 55.75 1 33.94 229 LEU B O 1
ATOM 3832 N N . VAL B 1 230 ? 53.219 64.75 54.969 1 35.34 230 VAL B N 1
ATOM 3833 C CA . VAL B 1 230 ? 54.062 65 56.156 1 35.34 230 VAL B CA 1
ATOM 3834 C C . VAL B 1 230 ? 54.906 66.25 55.938 1 35.34 230 VAL B C 1
ATOM 3836 O O . VAL B 1 230 ? 55.656 66.375 54.938 1 35.34 230 VAL B O 1
ATOM 3839 N N . SER B 1 231 ? 54.531 67.375 56.375 1 30 231 SER B N 1
ATOM 3840 C CA . SER B 1 231 ? 55.125 68.688 56.312 1 30 231 SER B CA 1
ATOM 3841 C C . SER B 1 231 ? 56.562 68.688 56.812 1 30 231 SER B C 1
ATOM 3843 O O . SER B 1 231 ? 56.844 68.125 57.844 1 30 231 SER B O 1
ATOM 3845 N N . VAL B 1 232 ? 57.562 68.688 55.844 1 30.05 232 VAL B N 1
ATOM 3846 C CA . VAL B 1 232 ? 59 68.875 55.812 1 30.05 232 VAL B CA 1
ATOM 3847 C C . VAL B 1 232 ? 59.438 69.938 56.781 1 30.05 232 VAL B C 1
ATOM 3849 O O . VAL B 1 232 ? 59.094 71.125 56.562 1 30.05 232 VAL B O 1
ATOM 3852 N N . THR B 1 233 ? 59.281 69.812 58.094 1 26.61 233 THR B N 1
ATOM 3853 C CA . THR B 1 233 ? 59.875 70.875 58.875 1 26.61 233 THR B CA 1
ATOM 3854 C C . THR B 1 233 ? 61.375 71 58.562 1 26.61 233 THR B C 1
ATOM 3856 O O . THR B 1 233 ? 62 70 58.188 1 26.61 233 THR B O 1
ATOM 3859 N N . HIS B 1 234 ? 62.062 72.188 58.375 1 23.7 234 HIS B N 1
ATOM 3860 C CA . HIS B 1 234 ? 63.156 72.938 57.844 1 23.7 234 HIS B CA 1
ATOM 3861 C C . HIS B 1 234 ? 64.438 72.562 58.562 1 23.7 234 HIS B C 1
ATOM 3863 O O . HIS B 1 234 ? 65.562 73.062 58.156 1 23.7 234 HIS B O 1
ATOM 3869 N N . ASN B 1 235 ? 64.625 71.625 59.5 1 24.11 235 ASN B N 1
ATOM 3870 C CA . ASN B 1 235 ? 65.812 72.125 60.219 1 24.11 235 ASN B CA 1
ATOM 3871 C C . ASN B 1 235 ? 67.062 71.938 59.438 1 24.11 235 ASN B C 1
ATOM 3873 O O . ASN B 1 235 ? 67.438 70.875 59.031 1 24.11 235 ASN B O 1
ATOM 3877 N N . LYS B 1 236 ? 67.688 72.938 58.688 1 21.22 236 LYS B N 1
ATOM 3878 C CA . LYS B 1 236 ? 68.75 73.188 57.719 1 21.22 236 LYS B CA 1
ATOM 3879 C C . LYS B 1 236 ? 70.125 72.812 58.344 1 21.22 236 LYS B C 1
ATOM 3881 O O . LYS B 1 236 ? 71.188 73.125 57.75 1 21.22 236 LYS B O 1
ATOM 3886 N N . ARG B 1 237 ? 70.375 72.125 59.5 1 23.03 237 ARG B N 1
ATOM 3887 C CA . ARG B 1 237 ? 71.75 72.5 59.969 1 23.03 237 ARG B CA 1
ATOM 3888 C C . ARG B 1 237 ? 72.75 72 58.969 1 23.03 237 ARG B C 1
ATOM 3890 O O . ARG B 1 237 ? 72.562 71.062 58.25 1 23.03 237 ARG B O 1
ATOM 3897 N N . ASN B 1 238 ? 74 72.75 58.719 1 20.03 238 ASN B N 1
ATOM 3898 C CA . ASN B 1 238 ? 75.188 73.188 57.969 1 20.03 238 ASN B CA 1
ATOM 3899 C C . ASN B 1 238 ? 76.25 72.125 58 1 20.03 238 ASN B C 1
ATOM 3901 O O . ASN B 1 238 ? 77.312 72.25 57.406 1 20.03 238 ASN B O 1
ATOM 3905 N N . LEU B 1 239 ? 76.25 70.812 58.25 1 20.95 239 LEU B N 1
ATOM 3906 C CA . LEU B 1 239 ? 77.562 70.375 58.75 1 20.95 239 LEU B CA 1
ATOM 3907 C C . LEU B 1 239 ? 78.562 70.312 57.625 1 20.95 239 LEU B C 1
ATOM 3909 O O . LEU B 1 239 ? 78.375 69.5 56.688 1 20.95 239 LEU B O 1
ATOM 3913 N N . ALA B 1 240 ? 79.25 71.375 57.094 1 21.7 240 ALA B N 1
ATOM 3914 C CA . ALA B 1 240 ? 80.312 71.312 56.125 1 21.7 240 ALA B CA 1
ATOM 3915 C C . ALA B 1 240 ? 81.562 70.562 56.688 1 21.7 240 ALA B C 1
ATOM 3917 O O . ALA B 1 240 ? 82.25 71 57.594 1 21.7 240 ALA B O 1
ATOM 3918 N N . VAL B 1 241 ? 81.5 69.312 57.188 1 22.55 241 VAL B N 1
ATOM 3919 C CA . VAL B 1 241 ? 82.75 68.812 57.656 1 22.55 241 VAL B CA 1
ATOM 3920 C C . VAL B 1 241 ? 83.688 68.625 56.469 1 22.55 241 VAL B C 1
ATOM 3922 O O . VAL B 1 241 ? 83.312 68.125 55.406 1 22.55 241 VAL B O 1
ATOM 3925 N N . GLU B 1 242 ? 85 69.188 56.469 1 21.2 242 GLU B N 1
ATOM 3926 C CA . GLU B 1 242 ? 86.188 69.5 55.75 1 21.2 242 GLU B CA 1
ATOM 3927 C C . GLU B 1 242 ? 87 68.25 55.344 1 21.2 242 GLU B C 1
ATOM 3929 O O . GLU B 1 242 ? 87.938 68.312 54.625 1 21.2 242 GLU B O 1
ATOM 3934 N N . TYR B 1 243 ? 86.562 67 55.5 1 22.02 243 TYR B N 1
ATOM 3935 C CA . TYR B 1 243 ? 87.75 66.188 55.594 1 22.02 243 TYR B CA 1
ATOM 3936 C C . TYR B 1 243 ? 88.5 66.125 54.281 1 22.02 243 TYR B C 1
ATOM 3938 O O . TYR B 1 243 ? 87.875 65.875 53.219 1 22.02 243 TYR B O 1
ATOM 3946 N N . THR B 1 244 ? 89.688 66.625 54.25 1 20.92 244 THR B N 1
ATOM 3947 C CA . THR B 1 244 ? 90.812 66.938 53.406 1 20.92 244 THR B CA 1
ATOM 3948 C C . THR B 1 244 ? 91.188 65.812 52.5 1 20.92 244 THR B C 1
ATOM 3950 O O . THR B 1 244 ? 90.688 64.688 52.688 1 20.92 244 THR B O 1
ATOM 3953 N N . GLY B 1 245 ? 92.5 65.75 51.906 1 18.95 245 GLY B N 1
ATOM 3954 C CA . GLY B 1 245 ? 93.375 65.938 50.781 1 18.95 245 GLY B CA 1
ATOM 3955 C C . GLY B 1 245 ? 94.125 64.688 50.406 1 18.95 245 GLY B C 1
ATOM 3956 O O . GLY B 1 245 ? 94.875 64.125 51.188 1 18.95 245 GLY B O 1
ATOM 3957 N N . TYR B 1 246 ? 93.438 63.531 50.219 1 21.52 246 TYR B N 1
ATOM 3958 C CA . TYR B 1 246 ? 94.375 62.656 49.562 1 21.52 246 TYR B CA 1
ATOM 3959 C C . TYR B 1 246 ? 95 63.281 48.312 1 21.52 246 TYR B C 1
ATOM 3961 O O . TYR B 1 246 ? 94.375 64.188 47.719 1 21.52 246 TYR B O 1
ATOM 3969 N N . GLU B 1 247 ? 96.5 63.031 47.906 1 20.88 247 GLU B N 1
ATOM 3970 C CA . GLU B 1 247 ? 97.688 63.344 47.219 1 20.88 247 GLU B CA 1
ATOM 3971 C C . GLU B 1 247 ? 97.625 63 45.719 1 20.88 247 GLU B C 1
ATOM 3973 O O . GLU B 1 247 ? 97.188 61.906 45.375 1 20.88 247 GLU B O 1
ATOM 3978 N N . CYS B 1 248 ? 97.25 63.969 44.906 1 16.36 248 CYS B N 1
ATOM 3979 C CA . CYS B 1 248 ? 97.812 64.312 43.625 1 16.36 248 CYS B CA 1
ATOM 3980 C C . CYS B 1 248 ? 99.312 64.5 43.75 1 16.36 248 CYS B C 1
ATOM 3982 O O . CYS B 1 248 ? 99.75 65.25 44.656 1 16.36 248 CYS B O 1
ATOM 3984 N N . VAL B 1 249 ? 100.5 63.719 43.312 1 18.17 249 VAL B N 1
ATOM 3985 C CA . VAL B 1 249 ? 101.312 64.312 42.25 1 18.17 249 VAL B CA 1
ATOM 3986 C C . VAL B 1 249 ? 100.5 64.312 40.938 1 18.17 249 VAL B C 1
ATOM 3988 O O . VAL B 1 249 ? 99.562 63.531 40.75 1 18.17 249 VAL B O 1
#

Radius of gyration: 46.54 Å; Cα contacts (8 Å, |Δi|>4): 707; chains: 2; bounding box: 145×138×98 Å

pLDDT: mean 80.33, std 23.55, range [16.36, 98.94]